Protein AF-0000000068954006 (afdb_homodimer)

Secondary structure (DSSP, 8-state):
--GGG-EEEEESSPPTT--SEEE-TT--HHHHHHHTT--S-EEEEEEEEESSSSTTSPEEEEEEEEEEEETTT--EEEEEETTPPPPPHHHHHHTTHHHHHTS--EEEEEEEEGGGTEEEEEEEEEEEEEETTTEEEEEEEEEEEESSSSS-EEEEEEEEETTTTEEEE--BTTB-SEEEE-TTS---HHHHHHHHHHHTTHHHHHHHHHHHHHH-B--HHHHHHHHHHHHEE--SSTT-----EE-HHHHHHHHHIIIIISTTTTSTTTTTBHHHHHHHHHHIIIIIS--SSHHHHHHHHHHSHHHHHHHHHHHHHHHHH-/--GGG-EEEEESSPPTT--SEEE-TT--HHHHHHHTT--S-EEEEEEEEESSSSTTSPEEEEEEEEEEEETTT--EEEEEETTPPPPPHHHHHHTTHHHHHTS--EEEEEEEEGGGTEEEEEEEEEEEEEETTTEEEEEEEEEEEESSSSS-EEEEEEEEETTTTEEEE--BTTB-SEEEE-TTS---HHHHHHHHHHHTTHHHHHHHHHHHHHH-B--HHHHHHHHHHHHEE--SSTT-----EE-HHHHHHHHHIIIIISTTTTSTTTTTBHHHHHHHHHHIIIIIS--SSHHHHHHHHHHSHHHHHHHHHHHHHHHHH-

Structure (mmCIF, N/CA/C/O backbone):
data_AF-0000000068954006-model_v1
#
loop_
_entity.id
_entity.type
_entity.pdbx_description
1 polymer 'DUF932 domain-containing protein'
#
loop_
_atom_site.group_PDB
_atom_site.id
_atom_site.type_symbol
_atom_site.label_atom_id
_atom_site.label_alt_id
_atom_site.label_comp_id
_atom_site.label_asym_id
_atom_site.label_entity_id
_atom_site.label_seq_id
_atom_site.pdbx_PDB_ins_code
_atom_site.Cartn_x
_atom_site.Cartn_y
_atom_site.Cartn_z
_atom_site.occupancy
_atom_site.B_iso_or_equiv
_atom_site.auth_seq_id
_atom_site.auth_comp_id
_atom_site.auth_asym_id
_atom_site.auth_atom_id
_atom_site.pdbx_PDB_model_num
ATOM 1 N N . MET A 1 1 ? -17.547 -26.828 6.219 1 27.88 1 MET A N 1
ATOM 2 C CA . MET A 1 1 ? -17.688 -25.391 6.137 1 27.88 1 MET A CA 1
ATOM 3 C C . MET A 1 1 ? -16.406 -24.734 5.621 1 27.88 1 MET A C 1
ATOM 5 O O . MET A 1 1 ? -16.391 -23.547 5.297 1 27.88 1 MET A O 1
ATOM 9 N N . SER A 1 2 ? -15.188 -25.344 5.922 1 37.25 2 SER A N 1
ATOM 10 C CA . SER A 1 2 ? -13.758 -25.172 5.688 1 37.25 2 SER A CA 1
ATOM 11 C C . SER A 1 2 ? -13.43 -25.25 4.199 1 37.25 2 SER A C 1
ATOM 13 O O . SER A 1 2 ? -12.398 -24.719 3.762 1 37.25 2 SER A O 1
ATOM 15 N N . HIS A 1 3 ? -14.117 -26.094 3.521 1 43.25 3 HIS A N 1
ATOM 16 C CA . HIS A 1 3 ? -13.859 -26.609 2.178 1 43.25 3 HIS A CA 1
ATOM 17 C C . HIS A 1 3 ? -14.023 -25.5 1.133 1 43.25 3 HIS A C 1
ATOM 19 O O . HIS A 1 3 ? -13.461 -25.594 0.042 1 43.25 3 HIS A O 1
ATOM 25 N N . LEU A 1 4 ? -14.969 -24.484 1.369 1 48.78 4 LEU A N 1
ATOM 26 C CA . LEU A 1 4 ? -15.492 -23.547 0.373 1 48.78 4 LEU A CA 1
ATOM 27 C C . LEU A 1 4 ? -14.57 -22.344 0.218 1 48.78 4 LEU A C 1
ATOM 29 O O . LEU A 1 4 ? -14.883 -21.406 -0.517 1 48.78 4 LEU A O 1
ATOM 33 N N . VAL A 1 5 ? -13.43 -22.391 0.826 1 61.12 5 VAL A N 1
ATOM 34 C CA . VAL A 1 5 ? -12.484 -21.281 0.921 1 61.12 5 VAL A CA 1
ATOM 35 C C . VAL A 1 5 ? -11.508 -21.328 -0.255 1 61.12 5 VAL A C 1
ATOM 37 O O . VAL A 1 5 ? -11.125 -20.281 -0.793 1 61.12 5 VAL A O 1
ATOM 40 N N . GLN A 1 6 ? -11.336 -22.625 -0.793 1 73.88 6 GLN A N 1
ATOM 41 C CA . GLN A 1 6 ? -10.383 -22.781 -1.892 1 73.88 6 GLN A CA 1
ATOM 42 C C . GLN A 1 6 ? -10.75 -23.984 -2.754 1 73.88 6 GLN A C 1
ATOM 44 O O . GLN A 1 6 ? -11.211 -25.016 -2.24 1 73.88 6 GLN A O 1
ATOM 49 N N . THR A 1 7 ? -10.789 -23.938 -4.051 1 79.25 7 THR A N 1
ATOM 50 C CA . THR A 1 7 ? -10.93 -25 -5.027 1 79.25 7 THR A CA 1
ATOM 51 C C . THR A 1 7 ? -9.836 -24.938 -6.082 1 79.25 7 THR A C 1
ATOM 53 O O . THR A 1 7 ? -9.508 -23.844 -6.57 1 79.25 7 THR A O 1
ATOM 56 N N . MET A 1 8 ? -9.188 -26.125 -6.348 1 86.69 8 MET A N 1
ATOM 57 C CA . MET A 1 8 ? -8.117 -26.172 -7.34 1 86.69 8 MET A CA 1
ATOM 58 C C . MET A 1 8 ? -8.258 -27.406 -8.227 1 86.69 8 MET A C 1
ATOM 60 O O . MET A 1 8 ? -9.016 -28.328 -7.902 1 86.69 8 MET A O 1
ATOM 64 N N . ALA A 1 9 ? -7.594 -27.328 -9.367 1 87.12 9 ALA A N 1
ATOM 65 C CA . ALA A 1 9 ? -7.469 -28.469 -10.273 1 87.12 9 ALA A CA 1
ATOM 66 C C . ALA A 1 9 ? -6.043 -28.594 -10.805 1 87.12 9 ALA A C 1
ATOM 68 O O . ALA A 1 9 ? -5.297 -27.609 -10.836 1 87.12 9 ALA A O 1
ATOM 69 N N . TYR A 1 10 ? -5.668 -29.797 -11.141 1 88.62 10 TYR A N 1
ATOM 70 C CA . TYR A 1 10 ? -4.316 -29.984 -11.656 1 88.62 10 TYR A CA 1
ATOM 71 C C . TYR A 1 10 ? -4.25 -31.188 -12.594 1 88.62 10 TYR A C 1
ATOM 73 O O . TYR A 1 10 ? -5.133 -32.031 -12.578 1 88.62 10 TYR A O 1
ATOM 81 N N . VAL A 1 11 ? -3.23 -31.141 -13.383 1 87.38 11 VAL A N 1
ATOM 82 C CA . VAL A 1 11 ? -2.898 -32.281 -14.242 1 87.38 11 VAL A CA 1
ATOM 83 C C . VAL A 1 11 ? -1.532 -32.844 -13.852 1 87.38 11 VAL A C 1
ATOM 85 O O . VAL A 1 11 ? -0.65 -32.094 -13.414 1 87.38 11 VAL A O 1
ATOM 88 N N . GLY A 1 12 ? -1.396 -34.156 -13.992 1 83.38 12 GLY A N 1
ATOM 89 C CA . GLY A 1 12 ? -0.117 -34.75 -13.688 1 83.38 12 GLY A CA 1
ATOM 90 C C . GLY A 1 12 ? 0.083 -35.031 -12.203 1 83.38 12 GLY A C 1
ATOM 91 O O . GLY A 1 12 ? -0.824 -35.5 -11.531 1 83.38 12 GLY A O 1
ATOM 92 N N . ALA A 1 13 ? 1.309 -34.719 -11.781 1 75.5 13 ALA A N 1
ATOM 93 C CA . ALA A 1 13 ? 1.621 -34.969 -10.375 1 75.5 13 ALA A CA 1
ATOM 94 C C . ALA A 1 13 ? 0.934 -33.969 -9.469 1 75.5 13 ALA A C 1
ATOM 96 O O . ALA A 1 13 ? 0.736 -32.812 -9.859 1 75.5 13 ALA A O 1
ATOM 97 N N . THR A 1 14 ? 0.542 -34.5 -8.336 1 76.56 14 THR A N 1
ATOM 98 C CA . THR A 1 14 ? -0.081 -33.625 -7.344 1 76.56 14 THR A CA 1
ATOM 99 C C . THR A 1 14 ? 0.827 -32.438 -7.023 1 76.56 14 THR A C 1
ATOM 101 O O . THR A 1 14 ? 2.006 -32.625 -6.715 1 76.56 14 THR A O 1
ATOM 104 N N . PRO A 1 15 ? 0.217 -31.312 -7.109 1 73.75 15 PRO A N 1
ATOM 105 C CA . PRO A 1 15 ? 1.022 -30.141 -6.754 1 73.75 15 PRO A CA 1
ATOM 106 C C . PRO A 1 15 ? 1.437 -30.141 -5.285 1 73.75 15 PRO A C 1
ATOM 108 O O . PRO A 1 15 ? 0.875 -30.875 -4.477 1 73.75 15 PRO A O 1
ATOM 111 N N . TRP A 1 16 ? 2.436 -29.422 -4.98 1 70.62 16 TRP A N 1
ATOM 112 C CA . TRP A 1 16 ? 3.008 -29.422 -3.637 1 70.62 16 TRP A CA 1
ATOM 113 C C . TRP A 1 16 ? 1.983 -28.953 -2.607 1 70.62 16 TRP A C 1
ATOM 115 O O . TRP A 1 16 ? 2.066 -29.312 -1.432 1 70.62 16 TRP A O 1
ATOM 125 N N . HIS A 1 17 ? 1.064 -28.203 -3.107 1 68.38 17 HIS A N 1
ATOM 126 C CA . HIS A 1 17 ? 0.092 -27.688 -2.145 1 68.38 17 HIS A CA 1
ATOM 127 C C . HIS A 1 17 ? -1.025 -28.703 -1.906 1 68.38 17 HIS A C 1
ATOM 129 O O . HIS A 1 17 ? -1.866 -28.5 -1.025 1 68.38 17 HIS A O 1
ATOM 135 N N . GLY A 1 18 ? -1.018 -29.828 -2.525 1 64.62 18 GLY A N 1
ATOM 136 C CA . GLY A 1 18 ? -1.784 -31.031 -2.248 1 64.62 18 GLY A CA 1
ATOM 137 C C . GLY A 1 18 ? -3.27 -30.859 -2.504 1 64.62 18 GLY A C 1
ATOM 138 O O . GLY A 1 18 ? -4.07 -31.719 -2.117 1 64.62 18 GLY A O 1
ATOM 139 N N . LEU A 1 19 ? -3.666 -29.766 -3.045 1 68.5 19 LEU A N 1
ATOM 140 C CA . LEU A 1 19 ? -5.094 -29.484 -3.1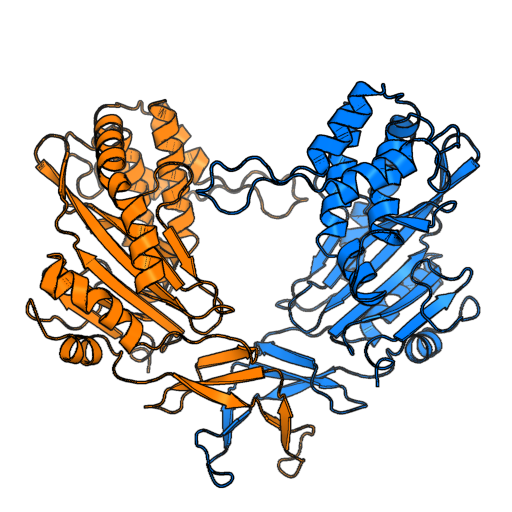54 1 68.5 19 LEU A CA 1
ATOM 141 C C . LEU A 1 19 ? -5.547 -29.531 -4.609 1 68.5 19 LEU A C 1
ATOM 143 O O . LEU A 1 19 ? -4.754 -29.281 -5.52 1 68.5 19 LEU A O 1
ATOM 147 N N . GLY A 1 20 ? -6.734 -30.281 -4.777 1 78.06 20 GLY A N 1
ATOM 148 C CA . GLY A 1 20 ? -7.391 -30 -6.047 1 78.06 20 GLY A CA 1
ATOM 149 C C . GLY A 1 20 ? -7.906 -31.25 -6.738 1 78.06 20 GLY A C 1
ATOM 150 O O . GLY A 1 20 ? -7.605 -32.375 -6.312 1 78.06 20 GLY A O 1
ATOM 151 N N . ASN A 1 21 ? -8.695 -31.031 -7.715 1 84.44 21 ASN A N 1
ATOM 152 C CA . ASN A 1 21 ? -9.258 -32.031 -8.609 1 84.44 21 ASN A CA 1
ATOM 153 C C . ASN A 1 21 ? -8.281 -32.406 -9.727 1 84.44 21 ASN A C 1
ATOM 155 O O . ASN A 1 21 ? -7.855 -31.547 -10.492 1 84.44 21 ASN A O 1
ATOM 159 N N . GLN A 1 22 ? -7.965 -33.719 -9.766 1 89.31 22 GLN A N 1
ATOM 160 C CA . GLN A 1 22 ? -7.07 -34.156 -10.844 1 89.31 22 GLN A CA 1
ATOM 161 C C . GLN A 1 22 ? -7.812 -34.25 -12.164 1 89.31 22 GLN A C 1
ATOM 163 O O . GLN A 1 22 ? -8.922 -34.812 -12.227 1 89.31 22 GLN A O 1
ATOM 168 N N . LEU A 1 23 ? -7.199 -33.688 -13.156 1 91.31 23 LEU A N 1
ATOM 169 C CA . LEU A 1 23 ? -7.742 -33.719 -14.516 1 91.31 23 LEU A CA 1
ATOM 170 C C . LEU A 1 23 ? -6.824 -34.5 -15.445 1 91.31 23 LEU A C 1
ATOM 172 O O . LEU A 1 23 ? -5.629 -34.656 -15.18 1 91.31 23 LEU A O 1
ATOM 176 N N . GLU A 1 24 ? -7.492 -35.031 -16.516 1 90.31 24 GLU A N 1
ATOM 177 C CA . GLU A 1 24 ? -6.68 -35.562 -17.609 1 90.31 24 GLU A CA 1
ATOM 178 C C . GLU A 1 24 ? -6.027 -34.438 -18.406 1 90.31 24 GLU A C 1
ATOM 180 O O . GLU A 1 24 ? -6.469 -33.281 -18.344 1 90.31 24 GLU A O 1
ATOM 185 N N . SER A 1 25 ? -5.039 -34.812 -19.109 1 87.62 25 SER A N 1
ATOM 186 C CA . SER A 1 25 ? -4.344 -33.812 -19.922 1 87.62 25 SER A CA 1
ATOM 187 C C . SER A 1 25 ? -5.227 -33.312 -21.062 1 87.62 25 SER A C 1
ATOM 189 O O . SER A 1 25 ? -6.094 -34.062 -21.547 1 87.62 25 SER A O 1
ATOM 191 N N . ASN A 1 26 ? -5.027 -32.125 -21.406 1 88.06 26 ASN A N 1
ATOM 192 C CA . ASN A 1 26 ? -5.613 -31.484 -22.594 1 88.06 26 ASN A CA 1
ATOM 193 C C . ASN A 1 26 ? -7.133 -31.406 -22.484 1 88.06 26 ASN A C 1
ATOM 195 O O . ASN A 1 26 ? -7.84 -31.672 -23.453 1 88.06 26 ASN A O 1
ATOM 199 N N . GLN A 1 27 ? -7.578 -31.234 -21.344 1 91.06 27 GLN A N 1
ATOM 200 C CA . GLN A 1 27 ? -9.008 -30.984 -21.172 1 91.06 27 GLN A CA 1
ATOM 201 C C . GLN A 1 27 ? -9.383 -29.594 -21.672 1 91.06 27 GLN A C 1
ATOM 203 O O . GLN A 1 27 ? -8.578 -28.672 -21.609 1 91.06 27 GLN A O 1
ATOM 208 N N . PRO A 1 28 ? -10.602 -29.484 -22.219 1 92.62 28 PRO A N 1
ATOM 209 C CA . PRO A 1 28 ? -11.062 -28.156 -22.609 1 92.62 28 PRO A CA 1
ATOM 210 C C . PRO A 1 28 ? -11.148 -27.188 -21.422 1 92.62 28 PRO A C 1
ATOM 212 O O . PRO A 1 28 ? -11.258 -27.625 -20.281 1 92.62 28 PRO A O 1
ATOM 215 N N . LEU A 1 29 ? -11.109 -25.891 -21.703 1 94.38 29 LEU A N 1
ATOM 216 C CA . LEU A 1 29 ? -11.086 -24.859 -20.672 1 94.38 29 LEU A CA 1
ATOM 217 C C . LEU A 1 29 ? -12.359 -24.891 -19.828 1 94.38 29 LEU A C 1
ATOM 219 O O . LEU A 1 29 ? -12.336 -24.562 -18.641 1 94.38 29 LEU A O 1
ATOM 223 N N . GLU A 1 30 ? -13.469 -25.359 -20.438 1 94.19 30 GLU A N 1
ATOM 224 C CA . GLU A 1 30 ? -14.727 -25.469 -19.703 1 94.19 30 GLU A CA 1
ATOM 225 C C . GLU A 1 30 ? -14.641 -26.5 -18.594 1 94.19 30 GLU A C 1
ATOM 227 O O . GLU A 1 30 ? -15.211 -26.312 -17.516 1 94.19 30 GLU A O 1
ATOM 232 N N . VAL A 1 31 ? -13.93 -27.562 -18.891 1 95.75 31 VAL A N 1
ATOM 233 C CA . VAL A 1 31 ? -13.711 -28.594 -17.891 1 95.75 31 VAL A CA 1
ATOM 234 C C . VAL A 1 31 ? -12.812 -28.047 -16.781 1 95.75 31 VAL A C 1
ATOM 236 O O . VAL A 1 31 ? -13.062 -28.297 -15.594 1 95.75 31 VAL A O 1
ATOM 239 N N . TRP A 1 32 ? -11.812 -27.297 -17.141 1 95.69 32 TRP A N 1
ATOM 240 C CA . TRP A 1 32 ? -10.938 -26.641 -16.172 1 95.69 32 TRP A CA 1
ATOM 241 C C . TRP A 1 32 ? -11.734 -25.703 -15.266 1 95.69 32 TRP A C 1
ATOM 243 O O . TRP A 1 32 ? -11.516 -25.672 -14.047 1 95.69 32 TRP A O 1
ATOM 253 N N . ALA A 1 33 ? -12.648 -24.953 -15.859 1 96.5 33 ALA A N 1
ATOM 254 C CA . ALA A 1 33 ? -13.445 -24 -15.094 1 96.5 33 ALA A CA 1
ATOM 255 C C . ALA A 1 33 ? -14.234 -24.703 -14 1 96.5 33 ALA A C 1
ATOM 257 O O . ALA A 1 33 ? -14.273 -24.234 -12.852 1 96.5 33 ALA A O 1
ATOM 258 N N . ASP A 1 34 ? -14.766 -25.812 -14.312 1 95.62 34 ASP A N 1
ATOM 259 C CA . ASP A 1 34 ? -15.547 -26.578 -13.344 1 95.62 34 ASP A CA 1
ATOM 260 C C . ASP A 1 34 ? -14.648 -27.188 -12.273 1 95.62 34 ASP A C 1
ATOM 262 O O . ASP A 1 34 ? -14.906 -27.016 -11.078 1 95.62 34 ASP A O 1
ATOM 266 N N . ALA A 1 35 ? -13.602 -27.797 -12.719 1 94.38 35 ALA A N 1
ATOM 267 C CA . ALA A 1 35 ? -12.75 -28.562 -11.805 1 94.38 35 ALA A CA 1
ATOM 268 C C . ALA A 1 35 ? -11.977 -27.625 -10.883 1 94.38 35 ALA A C 1
ATOM 270 O O . ALA A 1 35 ? -11.703 -27.969 -9.727 1 94.38 35 ALA A O 1
ATOM 271 N N . ALA A 1 36 ? -11.68 -26.422 -11.328 1 94.56 36 ALA A N 1
ATOM 272 C CA . ALA A 1 36 ? -10.891 -25.469 -10.547 1 94.56 36 ALA A CA 1
ATOM 273 C C . ALA A 1 36 ? -11.797 -24.547 -9.719 1 94.56 36 ALA A C 1
ATOM 275 O O . ALA A 1 36 ? -11.312 -23.703 -8.969 1 94.56 36 ALA A O 1
ATOM 276 N N . GLY A 1 37 ? -13.102 -24.734 -9.891 1 94.62 37 GLY A N 1
ATOM 277 C CA . GLY A 1 37 ? -14.039 -23.891 -9.164 1 94.62 37 GLY A CA 1
ATOM 278 C C . GLY A 1 37 ? -14.133 -22.484 -9.719 1 94.62 37 GLY A C 1
ATOM 279 O O . GLY A 1 37 ? -14.273 -21.516 -8.961 1 94.62 37 GLY A O 1
ATOM 280 N N . MET A 1 38 ? -14.031 -22.391 -11.055 1 97 38 MET A N 1
ATOM 281 C CA . MET A 1 38 ? -14 -21.078 -11.688 1 97 38 MET A CA 1
ATOM 282 C C . MET A 1 38 ? -15.219 -20.875 -12.578 1 97 38 MET A C 1
ATOM 284 O O . MET A 1 38 ? -15.266 -19.938 -13.367 1 97 38 MET A O 1
ATOM 288 N N . ASN A 1 39 ? -16.188 -21.828 -12.453 1 97.06 39 ASN A N 1
ATOM 289 C CA . ASN A 1 39 ? -17.375 -21.719 -13.289 1 97.06 39 ASN A CA 1
ATOM 290 C C . ASN A 1 39 ? -18.438 -20.844 -12.641 1 97.06 39 ASN A C 1
ATOM 292 O O . ASN A 1 39 ? -19.516 -21.328 -12.258 1 97.06 39 ASN A O 1
ATOM 296 N N . TRP A 1 40 ? -18.234 -19.609 -12.547 1 97.12 40 TRP A N 1
ATOM 297 C CA . TRP A 1 40 ? -19.078 -18.531 -12.031 1 97.12 40 TRP A CA 1
ATOM 298 C C . TRP A 1 40 ? -18.578 -17.172 -12.492 1 97.12 40 TRP A C 1
ATOM 300 O O . TRP A 1 40 ? -17.547 -17.078 -13.172 1 97.12 40 TRP A O 1
ATOM 310 N N . ARG A 1 41 ? -19.312 -16.141 -12.234 1 97.69 41 ARG A N 1
ATOM 311 C CA . ARG A 1 41 ? -18.953 -14.781 -12.625 1 97.69 41 ARG A CA 1
ATOM 312 C C . ARG A 1 41 ? -18.953 -13.852 -11.414 1 97.69 41 ARG A C 1
ATOM 314 O O . ARG A 1 41 ? -19.703 -14.07 -10.461 1 97.69 41 ARG A O 1
ATOM 321 N N . ILE A 1 42 ? -18.125 -12.891 -11.531 1 97.81 42 ILE A N 1
ATOM 322 C CA . ILE A 1 42 ? -18.172 -11.797 -10.562 1 97.81 42 ILE A CA 1
ATOM 323 C C . ILE A 1 42 ? -19.203 -10.766 -11.008 1 97.81 42 ILE A C 1
ATOM 325 O O . ILE A 1 42 ? -19.094 -10.195 -12.094 1 97.81 42 ILE A O 1
ATOM 329 N N . GLU A 1 43 ? -20.156 -10.578 -10.219 1 96.94 43 GLU A N 1
ATOM 330 C CA . GLU A 1 43 ? -21.188 -9.57 -10.461 1 96.94 43 GLU A CA 1
ATOM 331 C C . GLU A 1 43 ? -20.953 -8.328 -9.602 1 96.94 43 GLU A C 1
ATOM 333 O O . GLU A 1 43 ? -20.219 -8.375 -8.617 1 96.94 43 GLU A O 1
ATOM 338 N N . GLU A 1 44 ? -21.516 -7.176 -10.039 1 96.19 44 GLU A N 1
ATOM 339 C CA . GLU A 1 44 ? -21.312 -5.93 -9.305 1 96.19 44 GLU A CA 1
ATOM 340 C C . GLU A 1 44 ? -22.625 -5.195 -9.094 1 96.19 44 GLU A C 1
ATOM 342 O O . GLU A 1 44 ? -23.531 -5.27 -9.93 1 96.19 44 GLU A O 1
ATOM 347 N N . THR A 1 45 ? -22.797 -4.555 -7.992 1 95.31 45 THR A N 1
ATOM 348 C CA . THR A 1 45 ? -23.938 -3.699 -7.672 1 95.31 45 THR A CA 1
ATOM 349 C C . TH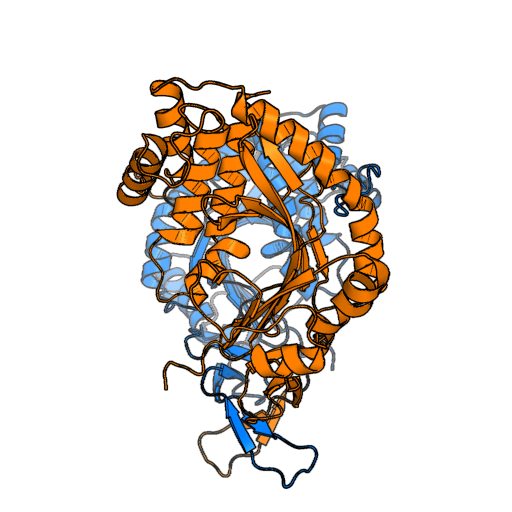R A 1 45 ? -23.516 -2.584 -6.715 1 95.31 45 THR A C 1
ATOM 351 O O . THR A 1 45 ? -22.453 -2.646 -6.105 1 95.31 45 THR A O 1
ATOM 354 N N . ASP A 1 46 ? -24.312 -1.599 -6.559 1 94.31 46 ASP A N 1
ATOM 355 C CA . ASP A 1 46 ? -24 -0.466 -5.695 1 94.31 46 ASP A CA 1
ATOM 356 C C . ASP A 1 46 ? -23.938 -0.895 -4.23 1 94.31 46 ASP A C 1
ATOM 358 O O . ASP A 1 46 ? -24.719 -1.742 -3.789 1 94.31 46 ASP A O 1
ATOM 362 N N . VAL A 1 47 ? -23.047 -0.282 -3.533 1 96.75 47 VAL A N 1
ATOM 363 C CA . VAL A 1 47 ? -23.078 -0.389 -2.078 1 96.75 47 VAL A CA 1
ATOM 364 C C . VAL A 1 47 ? -24.297 0.337 -1.529 1 96.75 47 VAL A C 1
ATOM 366 O O . VAL A 1 47 ? -24.594 1.458 -1.944 1 96.75 47 VAL A O 1
ATOM 369 N N . MET A 1 48 ? -25 -0.315 -0.708 1 95.56 48 MET A N 1
ATOM 370 C CA . MET A 1 48 ? -26.125 0.291 0.008 1 95.56 48 MET A CA 1
ATOM 371 C C . MET A 1 48 ? -25.875 0.271 1.514 1 95.56 48 MET A C 1
ATOM 373 O O . MET A 1 48 ? -25.062 -0.508 2.004 1 95.56 48 MET A O 1
ATOM 377 N N . TYR A 1 49 ? -26.516 1.156 2.213 1 95.31 49 TYR A N 1
ATOM 378 C CA . TYR A 1 49 ? -26.406 1.181 3.668 1 95.31 49 TYR A CA 1
ATOM 379 C C . TYR A 1 49 ? -27.625 1.856 4.289 1 95.31 49 TYR A C 1
ATOM 381 O O . TYR A 1 49 ? -28.312 2.641 3.633 1 95.31 49 TYR A O 1
ATOM 389 N N . ARG A 1 50 ? -27.922 1.502 5.484 1 92.81 50 ARG A N 1
ATOM 390 C CA . ARG A 1 50 ? -29.016 2.088 6.25 1 92.81 50 ARG A CA 1
ATOM 391 C C . ARG A 1 50 ? -28.5 3.119 7.246 1 92.81 50 ARG A C 1
ATOM 393 O O . ARG A 1 50 ? -27.75 2.781 8.164 1 92.81 50 ARG A O 1
ATOM 400 N N . ALA A 1 51 ? -28.875 4.371 6.961 1 89.25 51 ALA A N 1
ATOM 401 C CA . ALA A 1 51 ? -28.453 5.422 7.891 1 89.25 51 ALA A CA 1
ATOM 402 C C . ALA A 1 51 ? -29.375 5.457 9.109 1 89.25 51 ALA A C 1
ATOM 404 O O . ALA A 1 51 ? -30.391 6.156 9.117 1 89.25 51 ALA A O 1
ATOM 405 N N . GLY A 1 52 ? -29.312 4.672 10.102 1 78.44 52 GLY A N 1
ATOM 406 C CA . GLY A 1 52 ? -30.125 4.559 11.305 1 78.44 52 GLY A CA 1
ATOM 407 C C . GLY A 1 52 ? -30.109 3.162 11.898 1 78.44 52 GLY A C 1
ATOM 408 O O . GLY A 1 52 ? -29.484 2.254 11.352 1 78.44 52 GLY A O 1
ATOM 409 N N . SER A 1 53 ? -30.562 2.961 13.008 1 71.44 53 SER A N 1
ATOM 410 C CA . SER A 1 53 ? -30.484 1.707 13.75 1 71.44 53 SER A CA 1
ATOM 411 C C . SER A 1 53 ? -31.719 0.854 13.539 1 71.44 53 SER A C 1
ATOM 413 O O . SER A 1 53 ? -31.719 -0.338 13.852 1 71.44 53 SER A O 1
ATOM 415 N N . HIS A 1 54 ? -32.75 1.489 12.836 1 76.62 54 HIS A N 1
ATOM 416 C CA . HIS A 1 54 ? -34 0.772 12.711 1 76.62 54 HIS A CA 1
ATOM 417 C C . HIS A 1 54 ? -34.188 0.227 11.297 1 76.62 54 HIS A C 1
ATOM 419 O O . HIS A 1 54 ? -33.781 0.869 10.32 1 76.62 54 HIS A O 1
ATOM 425 N N . ASP A 1 55 ? -34.719 -0.956 11.211 1 73.19 55 ASP A N 1
ATOM 426 C CA . ASP A 1 55 ? -34.938 -1.634 9.938 1 73.19 55 ASP A CA 1
ATOM 427 C C . ASP A 1 55 ? -35.781 -0.776 8.992 1 73.19 55 ASP A C 1
ATOM 429 O O . ASP A 1 55 ? -35.719 -0.932 7.773 1 73.19 55 ASP A O 1
ATOM 433 N N . LEU A 1 56 ? -36.5 0.155 9.594 1 76.75 56 LEU A N 1
ATOM 434 C CA . LEU A 1 56 ? -37.375 0.985 8.781 1 76.75 56 LEU A CA 1
ATOM 435 C C . LEU A 1 56 ? -36.656 2.236 8.297 1 76.75 56 LEU A C 1
ATOM 437 O O . LEU A 1 56 ? -37.219 3.01 7.508 1 76.75 56 LEU A O 1
ATOM 441 N N . ASP A 1 57 ? -35.406 2.293 8.656 1 82.62 57 ASP A N 1
ATOM 442 C CA . ASP A 1 57 ? -34.656 3.475 8.227 1 82.62 57 ASP A CA 1
ATOM 443 C C . ASP A 1 57 ? -34.375 3.42 6.723 1 82.62 57 ASP A C 1
ATOM 445 O O . ASP A 1 57 ? -34.25 2.338 6.148 1 82.62 57 ASP A O 1
ATOM 449 N N . PRO A 1 58 ? -34.375 4.578 6.09 1 85.56 58 PRO A N 1
ATOM 450 C CA . PRO A 1 58 ? -34.156 4.621 4.641 1 85.56 58 PRO A CA 1
ATOM 451 C C . PRO A 1 58 ? -32.812 4.008 4.227 1 85.56 58 PRO A C 1
ATOM 453 O O . PRO A 1 58 ? -31.812 4.133 4.949 1 85.56 58 PRO A O 1
ATOM 456 N N . LEU A 1 59 ? -32.906 3.268 3.117 1 90.62 59 LEU A N 1
ATOM 457 C CA . LEU A 1 59 ? -31.703 2.736 2.475 1 90.62 59 LEU A CA 1
ATOM 458 C C . LEU A 1 59 ? -31.062 3.779 1.561 1 90.62 59 LEU A C 1
ATOM 460 O O . LEU A 1 59 ? -31.766 4.438 0.786 1 90.62 59 LEU A O 1
ATOM 464 N N . HIS A 1 60 ? -29.781 3.967 1.759 1 94.62 60 HIS A N 1
ATOM 465 C CA . HIS A 1 60 ? -29.016 4.887 0.925 1 94.62 60 HIS A CA 1
ATOM 466 C C . HIS A 1 60 ? -28.047 4.133 0.024 1 94.62 60 HIS A C 1
ATOM 468 O O . HIS A 1 60 ? -27.734 2.967 0.279 1 94.62 60 HIS A O 1
ATOM 474 N N . SER A 1 61 ? -27.672 4.809 -1.049 1 94.19 61 SER A N 1
ATOM 475 C CA . SER A 1 61 ? -26.641 4.258 -1.938 1 94.19 61 SER A CA 1
ATOM 476 C C . SER A 1 61 ? -25.328 4.996 -1.78 1 94.19 61 SER A C 1
ATOM 478 O O . SER A 1 61 ? -25.297 6.184 -1.443 1 94.19 61 SER A O 1
ATOM 480 N N . PHE A 1 62 ? -24.281 4.324 -1.896 1 96.12 62 PHE A N 1
ATOM 481 C CA . PHE A 1 62 ? -22.938 4.871 -2.02 1 96.12 62 PHE A CA 1
ATOM 482 C C . PHE A 1 62 ? -22.406 4.691 -3.438 1 96.12 62 PHE A C 1
ATOM 484 O O . PHE A 1 62 ? -21.641 3.762 -3.707 1 96.12 62 PHE A O 1
ATOM 491 N N . PRO A 1 63 ? -22.688 5.566 -4.254 1 91.19 63 PRO A N 1
ATOM 492 C CA . PRO A 1 63 ? -22.484 5.344 -5.688 1 91.19 63 PRO A CA 1
ATOM 493 C C . PRO A 1 63 ? -21.016 5.273 -6.082 1 91.19 63 PRO A C 1
ATOM 495 O O . PRO A 1 63 ? -20.688 4.75 -7.145 1 91.19 63 PRO A O 1
ATOM 498 N N . GLN A 1 64 ? -20.141 5.789 -5.215 1 94.19 64 GLN A N 1
ATOM 499 C CA . GLN A 1 64 ? -18.719 5.801 -5.547 1 94.19 64 GLN A CA 1
ATOM 500 C C . GLN A 1 64 ? -18.078 4.43 -5.316 1 94.19 64 GLN A C 1
ATOM 502 O O . GLN A 1 64 ? -16.938 4.188 -5.715 1 94.19 64 GLN A O 1
ATOM 507 N N . GLN A 1 65 ? -18.891 3.498 -4.699 1 96.56 65 GLN A N 1
ATOM 508 C CA . GLN A 1 65 ? -18.406 2.158 -4.406 1 96.56 65 GLN A CA 1
ATOM 509 C C . GLN A 1 65 ? -19.375 1.092 -4.898 1 96.56 65 GLN A C 1
ATOM 511 O O . GLN A 1 65 ? -20.578 1.348 -5.02 1 96.56 65 GLN A O 1
ATOM 516 N N . LYS A 1 66 ? -18.859 -0.017 -5.188 1 97 66 LYS A N 1
ATOM 517 C CA . LYS A 1 66 ? -19.703 -1.145 -5.562 1 97 66 LYS A CA 1
ATOM 518 C C . LYS A 1 66 ? -19.297 -2.412 -4.816 1 97 66 LYS A C 1
ATOM 520 O O . LYS A 1 66 ? -18.156 -2.535 -4.371 1 97 66 LYS A O 1
ATOM 525 N N . VAL A 1 67 ? -20.281 -3.311 -4.648 1 97.5 67 VAL A N 1
ATOM 526 C CA . VAL A 1 67 ? -20.047 -4.648 -4.113 1 97.5 67 VAL A CA 1
ATOM 527 C C . VAL A 1 67 ? -19.859 -5.637 -5.262 1 97.5 67 VAL A C 1
ATOM 529 O O . VAL A 1 67 ? -20.625 -5.629 -6.23 1 97.5 67 VAL A O 1
ATOM 532 N N . LEU A 1 68 ? -18.781 -6.367 -5.184 1 97.81 68 LEU A N 1
ATOM 533 C CA . LEU A 1 68 ? -18.594 -7.543 -6.031 1 97.81 68 LEU A CA 1
ATOM 534 C C . LEU A 1 68 ? -19.109 -8.797 -5.332 1 97.81 68 LEU A C 1
ATOM 536 O O . LEU A 1 68 ? -18.875 -8.984 -4.133 1 97.81 68 LEU A O 1
ATOM 540 N N . PHE A 1 69 ? -19.844 -9.625 -6.047 1 96.94 69 PHE A N 1
ATOM 541 C CA . PHE A 1 69 ? -20.359 -10.852 -5.445 1 96.94 69 PHE A CA 1
ATOM 542 C C . PHE A 1 69 ? -20.438 -11.969 -6.477 1 96.94 69 PHE A C 1
ATOM 544 O O . PHE A 1 69 ? -20.359 -11.719 -7.68 1 96.94 69 PHE A O 1
ATOM 551 N N . ARG A 1 70 ? -20.469 -13.18 -5.988 1 96.75 70 ARG A N 1
ATOM 552 C CA . ARG A 1 70 ? -20.5 -14.344 -6.859 1 96.75 70 ARG A CA 1
ATOM 553 C C . ARG A 1 70 ? -21.891 -14.531 -7.477 1 96.75 70 ARG A C 1
ATOM 555 O O . ARG A 1 70 ? -22.906 -14.383 -6.793 1 96.75 70 ARG A O 1
ATOM 562 N N . SER A 1 71 ? -21.859 -14.898 -8.75 1 96.19 71 SER A N 1
ATOM 563 C CA . SER A 1 71 ? -23.109 -15.141 -9.453 1 96.19 71 SER A CA 1
ATOM 564 C C . SER A 1 71 ? -23.797 -16.422 -8.953 1 96.19 71 SER A C 1
ATOM 566 O O . SER A 1 71 ? -25.016 -16.5 -8.93 1 96.19 71 SER A O 1
ATOM 568 N N . ASP A 1 72 ? -22.984 -17.375 -8.594 1 94.44 72 ASP A N 1
ATOM 569 C CA . ASP A 1 72 ? -23.516 -18.688 -8.289 1 94.44 72 ASP A CA 1
ATOM 570 C C . ASP A 1 72 ? -24.062 -18.75 -6.867 1 94.44 72 ASP A C 1
ATOM 572 O O . ASP A 1 72 ? -25.141 -19.297 -6.641 1 94.44 72 ASP A O 1
ATOM 576 N N . THR A 1 73 ? -23.406 -18.094 -5.891 1 93.19 73 THR A N 1
ATOM 577 C CA . THR A 1 73 ? -23.797 -18.234 -4.492 1 93.19 73 THR A CA 1
ATOM 578 C C . THR A 1 73 ? -24.391 -16.922 -3.963 1 93.19 73 THR A C 1
ATOM 580 O O . THR A 1 73 ? -25 -16.906 -2.896 1 93.19 73 THR A O 1
ATOM 583 N N . LYS A 1 74 ? -24.188 -15.828 -4.68 1 94.44 74 LYS A N 1
ATOM 584 C CA . LYS A 1 74 ? -24.594 -14.477 -4.309 1 94.44 74 LYS A CA 1
ATOM 585 C C . LYS A 1 74 ? -23.828 -13.984 -3.086 1 94.44 74 LYS A C 1
ATOM 587 O O . LYS A 1 74 ? -24.172 -12.953 -2.504 1 94.44 74 LYS A O 1
ATOM 592 N N . LYS A 1 75 ? -22.781 -14.766 -2.723 1 95.12 75 LYS A N 1
ATOM 593 C CA . LYS A 1 75 ? -21.938 -14.344 -1.605 1 95.12 75 LYS A CA 1
ATOM 594 C C . LYS A 1 75 ? -21.047 -13.164 -2.002 1 95.12 75 LYS A C 1
ATOM 596 O O . LYS A 1 75 ? -20.516 -13.125 -3.111 1 95.12 75 LYS A O 1
ATOM 601 N N . PRO A 1 76 ? -20.938 -12.203 -1.103 1 96.5 76 PRO A N 1
ATOM 602 C CA . PRO A 1 76 ? -20.094 -11.055 -1.416 1 96.5 76 PRO A CA 1
ATOM 603 C C . PRO A 1 76 ? -18.609 -11.406 -1.444 1 96.5 76 PRO A C 1
ATOM 605 O O . PRO A 1 76 ? -18.172 -12.32 -0.744 1 96.5 76 PRO A O 1
ATOM 608 N N . LEU A 1 77 ? -17.891 -10.664 -2.283 1 97.06 77 LEU A N 1
ATOM 609 C CA . LEU A 1 77 ? -16.453 -10.875 -2.43 1 97.06 77 LEU A CA 1
ATOM 610 C C . LEU A 1 77 ? -15.664 -9.672 -1.913 1 97.06 77 LEU A C 1
ATOM 612 O O . LEU A 1 77 ? -14.711 -9.828 -1.146 1 97.06 77 LEU A O 1
ATOM 616 N N . ALA A 1 78 ? -16.078 -8.438 -2.322 1 97.56 78 ALA A N 1
ATOM 617 C CA . ALA A 1 78 ? -15.32 -7.238 -1.975 1 97.56 78 ALA A CA 1
ATOM 618 C C . ALA A 1 78 ? -16.141 -5.973 -2.225 1 97.56 78 ALA A C 1
ATOM 620 O O . ALA A 1 78 ? -17.125 -6 -2.969 1 97.56 78 ALA A O 1
ATOM 621 N N . THR A 1 79 ? -15.797 -4.926 -1.562 1 97.62 79 THR A N 1
ATOM 622 C CA . THR A 1 79 ? -16.188 -3.58 -1.964 1 97.62 79 THR A CA 1
ATOM 623 C C . THR A 1 79 ? -15.023 -2.859 -2.637 1 97.62 79 THR A C 1
ATOM 625 O O . THR A 1 79 ? -13.891 -2.91 -2.152 1 97.62 79 THR A O 1
ATOM 628 N N . VAL A 1 80 ? -15.289 -2.314 -3.791 1 97.5 80 VAL A N 1
ATOM 629 C CA . VAL A 1 80 ? -14.258 -1.63 -4.559 1 97.5 80 VAL A CA 1
ATOM 630 C C . VAL A 1 80 ? -14.812 -0.333 -5.137 1 97.5 80 VAL A C 1
ATOM 632 O O . VAL A 1 80 ? -16.016 -0.076 -5.055 1 97.5 80 VAL A O 1
ATOM 635 N N . SER A 1 81 ? -13.914 0.491 -5.633 1 95.88 81 SER A N 1
ATOM 636 C CA . SER A 1 81 ? -14.359 1.719 -6.281 1 95.88 81 SER A CA 1
ATOM 637 C C . SER A 1 81 ? -15.18 1.416 -7.531 1 95.88 81 SER A C 1
ATOM 639 O O . SER A 1 81 ? -15.047 0.343 -8.125 1 95.88 81 SER A O 1
ATOM 641 N N . LYS A 1 82 ? -15.945 2.389 -7.902 1 95.62 82 LYS A N 1
ATOM 642 C CA . LYS A 1 82 ? -16.812 2.229 -9.07 1 95.62 82 LYS A CA 1
ATOM 643 C C . LYS A 1 82 ? -15.977 1.998 -10.336 1 95.62 82 LYS A C 1
ATOM 645 O O . LYS A 1 82 ? -16.422 1.304 -11.25 1 95.62 82 LYS A O 1
ATOM 650 N N . ARG A 1 83 ? -14.805 2.482 -10.352 1 95.25 83 ARG A N 1
ATOM 651 C CA . ARG A 1 83 ? -13.969 2.422 -11.547 1 95.25 83 ARG A CA 1
ATOM 652 C C . ARG A 1 83 ? -13.18 1.119 -11.594 1 95.25 83 ARG A C 1
ATOM 654 O O . ARG A 1 83 ? -12.484 0.844 -12.578 1 95.25 83 ARG A O 1
ATOM 661 N N . TYR A 1 84 ? -13.25 0.32 -10.555 1 97.31 84 TYR A N 1
ATOM 662 C CA . TYR A 1 84 ? -12.5 -0.932 -10.5 1 97.31 84 TYR A CA 1
ATOM 663 C C . TYR A 1 84 ? -12.844 -1.828 -11.68 1 97.31 84 TYR A C 1
ATOM 665 O O . TYR A 1 84 ? -14.023 -2.111 -11.93 1 97.31 84 TYR A O 1
ATOM 673 N N . GLN A 1 85 ? -11.805 -2.248 -12.438 1 97.94 85 GLN A N 1
ATOM 674 C CA . GLN A 1 85 ? -12 -3.158 -13.562 1 97.94 85 GLN A CA 1
ATOM 675 C C . GLN A 1 85 ? -11.797 -4.609 -13.133 1 97.94 85 GLN A C 1
ATOM 677 O O . GLN A 1 85 ? -10.68 -5.02 -12.82 1 97.94 85 GLN A O 1
ATOM 682 N N . VAL A 1 86 ? -12.891 -5.348 -13.258 1 98 86 VAL A N 1
ATOM 683 C CA . VAL A 1 86 ? -12.906 -6.738 -12.812 1 98 86 VAL A CA 1
ATOM 684 C C . VAL A 1 86 ? -12.367 -7.641 -13.922 1 98 86 VAL A C 1
ATOM 686 O O . VAL A 1 86 ? -12.68 -7.445 -15.094 1 98 86 VAL A O 1
ATOM 689 N N . VAL A 1 87 ? -11.516 -8.586 -13.555 1 98.56 87 VAL A N 1
ATOM 690 C CA . VAL A 1 87 ? -11.141 -9.688 -14.422 1 98.56 87 VAL A CA 1
ATOM 691 C C . VAL A 1 87 ? -11.93 -10.938 -14.039 1 98.56 87 VAL A C 1
ATOM 693 O O . VAL A 1 87 ? -11.867 -11.398 -12.898 1 98.56 87 VAL A O 1
ATOM 696 N N . GLN A 1 88 ? -12.688 -11.477 -15.031 1 98.5 88 GLN A N 1
ATOM 697 C CA . GLN A 1 88 ? -13.562 -12.617 -14.766 1 98.5 88 GLN A CA 1
ATOM 698 C C . GLN A 1 88 ? -12.758 -13.906 -14.641 1 98.5 88 GLN A C 1
ATOM 700 O O . GLN A 1 88 ? -11.703 -14.055 -15.266 1 98.5 88 GLN A O 1
ATOM 705 N N . PRO A 1 89 ? -13.289 -14.906 -13.828 1 98 89 PRO A N 1
ATOM 706 C CA . PRO A 1 89 ? -12.617 -16.203 -13.75 1 98 89 PRO A CA 1
ATOM 707 C C . PRO A 1 89 ? -12.367 -16.828 -15.125 1 98 89 PRO A C 1
ATOM 709 O O . PRO A 1 89 ? -11.281 -17.359 -15.383 1 98 89 PRO A O 1
ATOM 712 N N . SER A 1 90 ? -13.32 -16.703 -15.984 1 97.88 90 SER A N 1
ATOM 713 C CA . SER A 1 90 ? -13.188 -17.281 -17.312 1 97.88 90 SER A CA 1
ATOM 714 C C . SER A 1 90 ? -12.047 -16.641 -18.094 1 97.88 90 SER A C 1
ATOM 716 O O . SER A 1 90 ? -11.406 -17.281 -18.922 1 97.88 90 SER A O 1
ATOM 718 N N . GLU A 1 91 ? -11.812 -15.352 -17.844 1 98 91 GLU A N 1
ATOM 719 C CA . GLU A 1 91 ? -10.758 -14.641 -18.562 1 98 91 GLU A CA 1
ATOM 720 C C . GLU A 1 91 ? -9.383 -15.164 -18.172 1 98 91 GLU A C 1
ATOM 722 O O . GLU A 1 91 ? -8.445 -15.125 -18.969 1 98 91 GLU A O 1
ATOM 727 N N . ILE A 1 92 ? -9.25 -15.641 -16.984 1 98 92 ILE A N 1
ATOM 728 C CA . ILE A 1 92 ? -7.992 -16.219 -16.516 1 98 92 ILE A CA 1
ATOM 729 C C . ILE A 1 92 ? -7.672 -17.469 -17.312 1 98 92 ILE A C 1
ATOM 731 O O . ILE A 1 92 ? -6.551 -17.641 -17.812 1 98 92 ILE A O 1
ATOM 735 N N . LEU A 1 93 ? -8.656 -18.328 -17.469 1 97.62 93 LEU A N 1
ATOM 736 C CA . LEU A 1 93 ? -8.461 -19.547 -18.234 1 97.62 93 LEU A CA 1
ATOM 737 C C . LEU A 1 93 ? -8.312 -19.25 -19.719 1 97.62 93 LEU A C 1
ATOM 739 O O . LEU A 1 93 ? -7.438 -19.812 -20.375 1 97.62 93 LEU A O 1
ATOM 743 N N . ASP A 1 94 ? -9.102 -18.328 -20.203 1 97.81 94 ASP A N 1
ATOM 744 C CA . ASP A 1 94 ? -9.117 -18 -21.625 1 97.81 94 ASP A CA 1
ATOM 745 C C . ASP A 1 94 ? -7.789 -17.375 -22.062 1 97.81 94 ASP A C 1
ATOM 747 O O . ASP A 1 94 ? -7.457 -17.375 -23.25 1 97.81 94 ASP A O 1
ATOM 751 N N . PHE A 1 95 ? -7.148 -16.812 -21.172 1 97.88 95 PHE A N 1
ATOM 752 C CA . PHE A 1 95 ? -5.832 -16.25 -21.453 1 97.88 95 PHE A CA 1
ATOM 753 C C . PHE A 1 95 ? -4.922 -17.281 -22.094 1 97.88 95 PHE A C 1
ATOM 755 O O . PHE A 1 95 ? -4.09 -16.953 -22.938 1 97.88 95 PHE A O 1
ATOM 762 N N . TYR A 1 96 ? -5.125 -18.578 -21.766 1 96.75 96 TYR A N 1
ATOM 763 C CA . TYR A 1 96 ? -4.219 -19.641 -22.188 1 96.75 96 TYR A CA 1
ATOM 764 C C . TYR A 1 96 ? -4.734 -20.328 -23.438 1 96.75 96 TYR A C 1
ATOM 766 O O . TYR A 1 96 ? -4.086 -21.234 -23.969 1 96.75 96 TYR A O 1
ATOM 774 N N . ARG A 1 97 ? -5.887 -19.938 -23.906 1 95.88 97 ARG A N 1
ATOM 775 C CA . ARG A 1 97 ? -6.52 -20.656 -25 1 95.88 97 ARG A CA 1
ATOM 776 C C . ARG A 1 97 ? -5.59 -20.75 -26.203 1 95.88 97 ARG A C 1
ATOM 778 O O . ARG A 1 97 ? -5.246 -21.844 -26.656 1 95.88 97 ARG A O 1
ATOM 785 N N . ASP A 1 98 ? -5.105 -19.625 -26.703 1 94.31 98 ASP A N 1
ATOM 786 C CA . ASP A 1 98 ? -4.234 -19.625 -27.875 1 94.31 98 ASP A CA 1
ATOM 787 C C . ASP A 1 98 ? -2.863 -20.203 -27.531 1 94.31 98 ASP A C 1
ATOM 789 O O . ASP A 1 98 ? -2.217 -20.828 -28.391 1 94.31 98 ASP A O 1
ATOM 793 N N . LEU A 1 99 ? -2.42 -20.062 -26.328 1 92.81 99 LEU A N 1
ATOM 794 C CA . LEU A 1 99 ? -1.124 -20.578 -25.906 1 92.81 99 LEU A CA 1
ATOM 795 C C . LEU A 1 99 ? -1.133 -22.109 -25.875 1 92.81 99 LEU A C 1
ATOM 797 O O . LEU A 1 99 ? -0.139 -22.75 -26.234 1 92.81 99 LEU A O 1
ATOM 801 N N . THR A 1 100 ? -2.252 -22.656 -25.453 1 92.38 100 THR A N 1
ATOM 802 C CA . THR A 1 100 ? -2.359 -24.109 -25.375 1 92.38 100 THR A CA 1
ATOM 803 C C . THR A 1 100 ? -2.676 -24.703 -26.75 1 92.38 100 THR A C 1
ATOM 805 O O . THR A 1 100 ? -2.195 -25.781 -27.094 1 92.38 100 THR A O 1
ATOM 808 N N . GLU A 1 101 ? -3.428 -24.031 -27.547 1 90.56 101 GLU A N 1
ATOM 809 C CA . GLU A 1 101 ? -3.836 -24.531 -28.859 1 90.56 101 GLU A CA 1
ATOM 810 C C . GLU A 1 101 ? -2.713 -24.406 -29.875 1 90.56 101 GLU A C 1
ATOM 812 O O . GLU A 1 101 ? -2.492 -25.312 -30.688 1 90.56 101 GLU A O 1
ATOM 817 N N . VAL A 1 102 ? -1.983 -23.266 -29.828 1 88.62 102 VAL A N 1
ATOM 818 C CA . VAL A 1 102 ? -1.028 -22.953 -30.891 1 88.62 102 VAL A CA 1
ATOM 819 C C . VAL A 1 102 ? 0.381 -22.875 -30.312 1 88.62 102 VAL A C 1
ATOM 821 O O . VAL A 1 102 ? 1.351 -23.281 -30.953 1 88.62 102 VAL A O 1
ATOM 824 N N . GLY A 1 103 ? 0.526 -22.484 -29.094 1 87.31 103 GLY A N 1
ATOM 825 C CA . GLY A 1 103 ? 1.823 -22.125 -28.547 1 87.31 103 GLY A CA 1
ATOM 826 C C . GLY A 1 103 ? 2.52 -23.297 -27.875 1 87.31 103 GLY A C 1
ATOM 827 O O . GLY A 1 103 ? 3.674 -23.188 -27.453 1 87.31 103 GLY A O 1
ATOM 828 N N . GLY A 1 104 ? 1.794 -24.391 -27.719 1 89.25 104 GLY A N 1
ATOM 829 C CA . GLY A 1 104 ? 2.393 -25.578 -27.141 1 89.25 104 GLY A CA 1
ATOM 830 C C . GLY A 1 104 ? 2.389 -25.578 -25.625 1 89.25 104 GLY A C 1
ATOM 831 O O . GLY A 1 104 ? 2.986 -26.453 -25 1 89.25 104 GLY A O 1
ATOM 832 N N . TYR A 1 105 ? 1.757 -24.609 -25.016 1 92.88 105 TYR A N 1
ATOM 833 C CA . TYR A 1 105 ? 1.635 -24.578 -23.562 1 92.88 105 TYR A CA 1
ATOM 834 C C . TYR A 1 105 ? 0.69 -25.656 -23.062 1 92.88 105 TYR A C 1
ATOM 836 O O . TYR A 1 105 ? -0.16 -26.141 -23.812 1 92.88 105 TYR A O 1
ATOM 844 N N . GLN A 1 106 ? 0.923 -26.062 -21.844 1 93.56 106 GLN A N 1
ATOM 845 C CA . GLN A 1 106 ? 0.023 -27.016 -21.203 1 93.56 106 GLN A CA 1
ATOM 846 C C . GLN A 1 106 ? -0.45 -26.484 -19.844 1 93.56 106 GLN A C 1
ATOM 848 O O . GLN A 1 106 ? 0.356 -26.297 -18.938 1 93.56 106 GLN A O 1
ATOM 853 N N . LEU A 1 107 ? -1.774 -26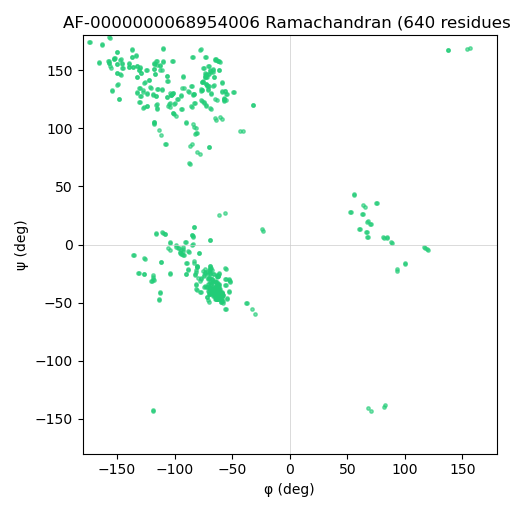.297 -19.719 1 94.56 107 LEU A N 1
ATOM 854 C CA . LEU A 1 107 ? -2.332 -25.906 -18.438 1 94.56 107 LEU A CA 1
ATOM 855 C C . LEU A 1 107 ? -2.127 -27.016 -17.406 1 94.56 107 LEU A C 1
ATOM 857 O O . LEU A 1 107 ? -2.494 -28.172 -17.641 1 94.56 107 LEU A O 1
ATOM 861 N N . GLU A 1 108 ? -1.526 -26.672 -16.297 1 93.38 108 GLU A N 1
ATOM 862 C CA . GLU A 1 108 ? -1.189 -27.703 -15.328 1 93.38 108 GLU A CA 1
ATOM 863 C C . GLU A 1 108 ? -2.012 -27.562 -14.047 1 93.38 108 GLU A C 1
ATOM 865 O O . GLU A 1 108 ? -2.387 -28.562 -13.43 1 93.38 108 GLU A O 1
ATOM 870 N N . THR A 1 109 ? -2.178 -26.406 -13.602 1 93 109 THR A N 1
ATOM 871 C CA . THR A 1 109 ? -2.967 -26.203 -12.391 1 93 109 THR A CA 1
ATOM 872 C C . THR A 1 109 ? -3.664 -24.844 -12.422 1 93 109 THR A C 1
ATOM 874 O O . THR A 1 109 ? -3.197 -23.922 -13.086 1 93 109 THR A O 1
ATOM 877 N N . ALA A 1 110 ? -4.816 -24.75 -11.844 1 94.62 110 ALA A N 1
ATOM 878 C CA . ALA A 1 110 ? -5.605 -23.531 -11.672 1 94.62 110 ALA A CA 1
ATOM 879 C C . ALA A 1 110 ? -6.449 -23.609 -10.398 1 94.62 110 ALA A C 1
ATOM 881 O O . ALA A 1 110 ? -6.75 -24.688 -9.906 1 94.62 110 ALA A O 1
ATOM 882 N N . GLY A 1 111 ? -6.777 -22.375 -9.898 1 94.06 111 GLY A N 1
ATOM 883 C CA . GLY A 1 111 ? -7.574 -22.469 -8.688 1 94.06 111 GLY A CA 1
ATOM 884 C C . GLY A 1 111 ? -8.078 -21.125 -8.195 1 94.06 111 GLY A C 1
ATOM 885 O O . GLY A 1 111 ? -7.844 -20.094 -8.844 1 94.06 111 GLY A O 1
ATOM 886 N N . VAL A 1 112 ? -8.898 -21.281 -7.152 1 94 112 VAL A N 1
ATOM 887 C CA . VAL A 1 112 ? -9.539 -20.172 -6.453 1 94 112 VAL A CA 1
ATOM 888 C C . VAL A 1 112 ? -9.086 -20.156 -4.996 1 94 112 VAL A C 1
ATOM 890 O O . VAL A 1 112 ? -9.016 -21.188 -4.344 1 94 112 VAL A O 1
ATOM 893 N N . LEU A 1 113 ? -8.656 -18.953 -4.598 1 91.12 113 LEU A N 1
ATOM 894 C CA . LEU A 1 113 ? -8.305 -18.766 -3.193 1 91.12 113 LEU A CA 1
ATOM 895 C C . LEU A 1 113 ? -9.234 -17.75 -2.525 1 91.12 113 LEU A C 1
ATOM 897 O O . LEU A 1 113 ? -9.922 -17 -3.207 1 91.12 113 LEU A O 1
ATOM 901 N N . LYS A 1 114 ? -9.367 -17.781 -1.187 1 90.88 114 LYS A N 1
ATOM 902 C CA . LYS A 1 114 ? -10.078 -16.797 -0.373 1 90.88 114 LYS A CA 1
ATOM 903 C C . LYS A 1 114 ? -11.523 -16.641 -0.838 1 90.88 114 LYS A C 1
ATOM 905 O O . LYS A 1 114 ? -11.992 -15.531 -1.083 1 90.88 114 LYS A O 1
ATOM 910 N N . GLU A 1 115 ? -12.156 -17.75 -1.134 1 91.94 115 GLU A N 1
ATOM 911 C CA . GLU A 1 115 ? -13.578 -17.844 -1.455 1 91.94 115 GLU A CA 1
ATOM 912 C C . GLU A 1 115 ? -13.883 -17.172 -2.789 1 91.94 115 GLU A C 1
ATOM 914 O O . GLU A 1 115 ? -14.992 -16.672 -3 1 91.94 115 GLU A O 1
ATOM 919 N N . GLY A 1 116 ? -12.883 -17 -3.588 1 95 116 GLY A N 1
ATOM 920 C CA . GLY A 1 116 ? -13.117 -16.469 -4.918 1 95 116 GLY A CA 1
ATOM 921 C C . GLY A 1 116 ? -12.445 -15.125 -5.152 1 95 116 GLY A C 1
ATOM 922 O O . GLY A 1 116 ? -12.43 -14.617 -6.273 1 95 116 GLY A O 1
ATOM 923 N N . ARG A 1 117 ? -11.797 -14.594 -4.164 1 96.25 117 ARG A N 1
ATOM 924 C CA . ARG A 1 117 ? -11.234 -13.25 -4.273 1 96.25 117 ARG A CA 1
ATOM 925 C C . ARG A 1 117 ? -9.906 -13.266 -5.023 1 96.25 117 ARG A C 1
ATOM 927 O O . ARG A 1 117 ? -9.43 -12.227 -5.488 1 96.25 117 ARG A O 1
ATOM 934 N N . LYS A 1 118 ? -9.32 -14.438 -5.086 1 96.38 118 LYS A N 1
ATOM 935 C CA . LYS A 1 118 ? -8.07 -14.594 -5.828 1 96.38 118 LYS A CA 1
ATOM 936 C C . LYS A 1 118 ? -8.133 -15.789 -6.777 1 96.38 118 LYS A C 1
ATOM 938 O O . LYS A 1 118 ? -8.625 -16.859 -6.402 1 96.38 118 LYS A O 1
ATOM 943 N N . LEU A 1 119 ? -7.691 -15.57 -7.949 1 97.06 119 LEU A N 1
ATOM 944 C CA . LEU A 1 119 ? -7.719 -16.562 -9.016 1 97.06 119 LEU A CA 1
ATOM 945 C C . LEU A 1 119 ? -6.348 -16.703 -9.664 1 97.06 119 LEU A C 1
ATOM 947 O O . LEU A 1 119 ? -5.609 -15.727 -9.781 1 97.06 119 LEU A O 1
ATOM 951 N N . TRP A 1 120 ? -6.066 -17.906 -10.094 1 96.38 120 TRP A N 1
ATOM 952 C CA . TRP A 1 120 ? -4.781 -18.094 -10.758 1 96.38 120 TRP A CA 1
ATOM 953 C C . TRP A 1 120 ? -4.809 -19.312 -11.664 1 96.38 120 TRP A C 1
ATOM 955 O O . TRP A 1 120 ? -5.656 -20.188 -11.5 1 96.38 120 TRP A O 1
ATOM 965 N N . ALA A 1 121 ? -3.918 -19.312 -12.609 1 96.75 121 ALA A N 1
ATOM 966 C CA . ALA A 1 121 ? -3.631 -20.469 -13.453 1 96.75 121 ALA A CA 1
ATOM 967 C C . ALA A 1 121 ? -2.156 -20.516 -13.844 1 96.75 121 ALA A C 1
ATOM 969 O O . ALA A 1 121 ? -1.512 -19.469 -13.977 1 96.75 121 ALA A O 1
ATOM 970 N N . LEU A 1 122 ? -1.719 -21.703 -13.945 1 95.12 122 LEU A N 1
ATOM 971 C CA . LEU A 1 122 ? -0.317 -21.969 -14.258 1 95.12 122 LEU A CA 1
ATOM 972 C C . LEU A 1 122 ? -0.187 -22.953 -15.414 1 95.12 122 LEU A C 1
ATOM 974 O O . LEU A 1 122 ? -0.745 -24.047 -15.367 1 95.12 122 LEU A O 1
ATOM 978 N N . ALA A 1 123 ? 0.593 -22.547 -16.406 1 95.06 123 ALA A N 1
ATOM 979 C CA . ALA A 1 123 ? 0.805 -23.422 -17.562 1 95.06 123 ALA A CA 1
ATOM 980 C C . ALA A 1 123 ? 2.293 -23.641 -17.812 1 95.06 123 ALA A C 1
ATOM 982 O O . ALA A 1 123 ? 3.094 -22.703 -17.719 1 95.06 123 ALA A O 1
ATOM 983 N N . ARG A 1 124 ? 2.586 -24.844 -18.141 1 94.06 124 ARG A N 1
ATOM 984 C CA . ARG A 1 124 ? 3.939 -25.172 -18.578 1 94.06 124 ARG A CA 1
ATOM 985 C C . ARG A 1 124 ? 4.223 -24.578 -19.953 1 94.06 124 ARG A C 1
ATOM 987 O O . ARG A 1 124 ? 3.391 -24.672 -20.859 1 94.06 124 ARG A O 1
ATOM 994 N N . THR A 1 125 ? 5.363 -24 -20.156 1 92.31 125 THR A N 1
ATOM 995 C CA . THR A 1 125 ? 5.68 -23.297 -21.391 1 92.31 125 THR A CA 1
ATOM 996 C C . THR A 1 125 ? 6.273 -24.266 -22.406 1 92.31 125 THR A C 1
ATOM 998 O O . THR A 1 125 ? 6.297 -23.984 -23.609 1 92.31 125 THR A O 1
ATOM 1001 N N . GLY A 1 126 ? 6.832 -25.406 -21.953 1 90.75 126 GLY A N 1
ATOM 1002 C CA . GLY A 1 126 ? 7.594 -26.328 -22.781 1 90.75 126 GLY A CA 1
ATOM 1003 C C . GLY A 1 126 ? 9.094 -26.156 -22.625 1 90.75 126 GLY A C 1
ATOM 1004 O O . GLY A 1 126 ? 9.867 -27.031 -23.031 1 90.75 126 GLY A O 1
ATOM 1005 N N . GLN A 1 127 ? 9.484 -25.062 -22.062 1 90.56 127 GLN A N 1
ATOM 1006 C CA . GLN A 1 127 ? 10.898 -24.859 -21.797 1 90.56 127 GLN A CA 1
ATOM 1007 C C . GLN A 1 127 ? 11.367 -25.656 -20.594 1 90.56 127 GLN A C 1
ATOM 1009 O O . GLN A 1 127 ? 10.641 -25.766 -19.594 1 90.56 127 GLN A O 1
ATOM 1014 N N . SER A 1 128 ? 12.562 -26.219 -20.703 1 93.19 128 SER A N 1
ATOM 1015 C CA . SER A 1 128 ? 13.18 -26.969 -19.609 1 93.19 128 SER A CA 1
ATOM 1016 C C . SER A 1 128 ? 14.695 -27.016 -19.766 1 93.19 128 SER A C 1
ATOM 1018 O O . SER A 1 128 ? 15.227 -26.766 -20.844 1 93.19 128 SER A O 1
ATOM 1020 N N . THR A 1 129 ? 15.312 -27.203 -18.703 1 94.19 129 THR A N 1
ATOM 1021 C CA . THR A 1 129 ? 16.766 -27.406 -18.688 1 94.19 129 THR A CA 1
ATOM 1022 C C . THR A 1 129 ? 17.156 -28.375 -17.578 1 94.19 129 THR A C 1
ATOM 1024 O O . THR A 1 129 ? 16.375 -28.609 -16.656 1 94.19 129 THR A O 1
ATOM 1027 N N . LYS A 1 130 ? 18.312 -29 -17.812 1 96.56 130 LYS A N 1
ATOM 1028 C CA . LYS A 1 130 ? 18.906 -29.844 -16.781 1 96.56 130 LYS A CA 1
ATOM 1029 C C . LYS A 1 130 ? 20.234 -29.266 -16.312 1 96.56 130 LYS A C 1
ATOM 1031 O O . LYS A 1 130 ? 21.172 -29.109 -17.094 1 96.56 130 LYS A O 1
ATOM 1036 N N . ILE A 1 131 ? 20.234 -28.938 -15.07 1 96.25 131 ILE A N 1
ATOM 1037 C CA . ILE A 1 131 ? 21.484 -28.469 -14.469 1 96.25 131 ILE A CA 1
ATOM 1038 C C . ILE A 1 131 ? 22.328 -29.656 -14.031 1 96.25 131 ILE A C 1
ATOM 1040 O O . ILE A 1 131 ? 21.828 -30.578 -13.383 1 96.25 131 ILE A O 1
ATOM 1044 N N . ALA A 1 132 ? 23.594 -29.672 -14.422 1 94.38 132 ALA A N 1
ATOM 1045 C CA . ALA A 1 132 ? 24.5 -30.781 -14.133 1 94.38 132 ALA A CA 1
ATOM 1046 C C . ALA A 1 132 ? 23.906 -32.125 -14.57 1 94.38 132 ALA A C 1
ATOM 1048 O O . ALA A 1 132 ? 24.031 -33.125 -13.875 1 94.38 132 ALA A O 1
ATOM 1049 N N . GLY A 1 133 ? 23.094 -32.156 -15.508 1 91.38 133 GLY A N 1
ATOM 1050 C CA . GLY A 1 133 ? 22.656 -33.344 -16.234 1 91.38 133 GLY A CA 1
ATOM 1051 C C . GLY A 1 133 ? 21.391 -33.938 -15.664 1 91.38 133 GLY A C 1
ATOM 1052 O O . GLY A 1 133 ? 20.656 -34.656 -16.375 1 91.38 133 GLY A O 1
ATOM 1053 N N . VAL A 1 134 ? 21.062 -33.688 -14.414 1 93.56 134 VAL A N 1
ATOM 1054 C CA . VAL A 1 134 ? 19.969 -34.469 -13.844 1 93.56 134 VAL A CA 1
ATOM 1055 C C . VAL A 1 134 ? 18.969 -33.531 -13.164 1 93.56 134 VAL A C 1
ATOM 1057 O O . VAL A 1 134 ? 17.797 -33.906 -12.977 1 93.56 134 VAL A O 1
ATOM 1060 N N . ASP A 1 135 ? 19.391 -32.375 -12.742 1 97.19 135 ASP A N 1
ATOM 1061 C CA . ASP A 1 135 ? 18.547 -31.438 -12.008 1 97.19 135 ASP A CA 1
ATOM 1062 C C . ASP A 1 135 ? 17.672 -30.625 -12.953 1 97.19 135 ASP A C 1
ATOM 1064 O O . ASP A 1 135 ? 18.078 -29.562 -13.43 1 97.19 135 ASP A O 1
ATOM 1068 N N . GLU A 1 136 ? 16.453 -31.109 -13.109 1 97 136 GLU A N 1
ATOM 1069 C CA . GLU A 1 136 ? 15.586 -30.547 -14.133 1 97 136 GLU A CA 1
ATOM 1070 C C . GLU A 1 136 ? 14.797 -29.359 -13.594 1 97 136 GLU A C 1
ATOM 1072 O O . GLU A 1 136 ? 14.242 -29.422 -12.492 1 97 136 GLU A O 1
ATOM 1077 N N . VAL A 1 137 ? 14.773 -28.266 -14.328 1 95.81 137 VAL A N 1
ATOM 1078 C CA . VAL A 1 137 ? 13.969 -27.078 -14.062 1 95.81 137 VAL A CA 1
ATOM 1079 C C . VAL A 1 137 ? 13.102 -26.766 -15.281 1 95.81 137 VAL A C 1
ATOM 1081 O O . VAL A 1 137 ? 13.594 -26.719 -16.406 1 95.81 137 VAL A O 1
ATOM 1084 N N . ARG A 1 138 ? 11.805 -26.578 -15.016 1 94.31 138 ARG A N 1
ATOM 1085 C CA . ARG A 1 138 ? 10.844 -26.312 -16.078 1 94.31 138 ARG A CA 1
ATOM 1086 C C . ARG A 1 138 ? 10.305 -24.891 -16.016 1 94.31 138 ARG A C 1
ATOM 1088 O O . ARG A 1 138 ? 10.172 -24.328 -14.922 1 94.31 138 ARG A O 1
ATOM 1095 N N . GLY A 1 139 ? 9.961 -24.375 -17.156 1 92.94 139 GLY A N 1
ATOM 1096 C CA . GLY A 1 139 ? 9.383 -23.031 -17.25 1 92.94 139 GLY A CA 1
ATOM 1097 C C . GLY A 1 139 ? 7.863 -23.047 -17.219 1 92.94 139 GLY A C 1
ATOM 1098 O O . GLY A 1 139 ? 7.23 -23.953 -17.766 1 92.94 139 GLY A O 1
ATOM 1099 N N . TYR A 1 140 ? 7.34 -22.047 -16.594 1 93.5 140 TYR A N 1
ATOM 1100 C CA . TYR A 1 140 ? 5.898 -21.891 -16.484 1 93.5 140 TYR A CA 1
ATOM 1101 C C . TYR A 1 140 ? 5.492 -20.422 -16.672 1 93.5 140 TYR A C 1
ATOM 1103 O O . TYR A 1 140 ? 6.312 -19.516 -16.516 1 93.5 140 TYR A O 1
ATOM 1111 N N . LEU A 1 141 ? 4.293 -20.281 -17.078 1 93.69 141 LEU A N 1
ATOM 1112 C CA . LEU A 1 141 ? 3.66 -18.969 -17.094 1 93.69 141 LEU A CA 1
ATOM 1113 C C . LEU A 1 141 ? 2.484 -18.922 -16.125 1 93.69 141 LEU A C 1
ATOM 1115 O O . LEU A 1 141 ? 1.546 -19.719 -16.234 1 93.69 141 LEU A O 1
ATOM 1119 N N . LEU A 1 142 ? 2.588 -18 -15.172 1 95.5 142 LEU A N 1
ATOM 1120 C CA . LEU A 1 142 ? 1.547 -17.797 -14.172 1 95.5 142 LEU A CA 1
ATOM 1121 C C . LEU A 1 142 ? 0.719 -16.547 -14.492 1 95.5 142 LEU A C 1
ATOM 1123 O O . LEU A 1 142 ? 1.271 -15.5 -14.836 1 95.5 142 LEU A O 1
ATOM 1127 N N . LEU A 1 143 ? -0.595 -16.672 -14.516 1 97.44 143 LEU A N 1
ATOM 1128 C CA . LEU A 1 143 ? -1.508 -15.539 -14.469 1 97.44 143 LEU A CA 1
ATOM 1129 C C . LEU A 1 143 ? -2.352 -15.57 -13.203 1 97.44 143 LEU A C 1
ATOM 1131 O O . LEU A 1 143 ? -2.943 -16.594 -12.867 1 97.44 143 LEU A O 1
ATOM 1135 N N . ALA A 1 144 ? -2.342 -14.469 -12.5 1 97.44 144 ALA A N 1
ATOM 1136 C CA . ALA A 1 144 ? -3.107 -14.367 -11.258 1 97.44 144 ALA A CA 1
ATOM 1137 C C . ALA A 1 144 ? -3.775 -13 -11.141 1 97.44 144 ALA A C 1
ATOM 1139 O O . ALA A 1 144 ? -3.297 -12.016 -11.703 1 97.44 144 ALA A O 1
ATOM 1140 N N . THR A 1 145 ? -4.883 -12.938 -10.43 1 98.06 145 THR A N 1
ATOM 1141 C CA . THR A 1 145 ? -5.594 -11.688 -10.188 1 98.06 145 THR A CA 1
ATOM 1142 C C . THR A 1 145 ? -6.363 -11.75 -8.875 1 98.06 145 THR A C 1
ATOM 1144 O O . THR A 1 145 ? -6.512 -12.82 -8.281 1 98.06 145 THR A O 1
ATOM 1147 N N . ALA A 1 146 ? -6.695 -10.633 -8.359 1 97.56 146 ALA A N 1
ATOM 1148 C CA . ALA A 1 146 ? -7.59 -10.516 -7.211 1 97.56 146 ALA A CA 1
ATOM 1149 C C . ALA A 1 146 ? -8.688 -9.492 -7.477 1 97.56 146 ALA A C 1
ATOM 1151 O O . ALA A 1 146 ? -8.5 -8.555 -8.258 1 97.56 146 ALA A O 1
ATOM 1152 N N . CYS A 1 147 ? -9.828 -9.711 -6.867 1 97.88 147 CYS A N 1
ATOM 1153 C CA . CYS A 1 147 ? -10.906 -8.758 -7.121 1 97.88 147 CYS A CA 1
ATOM 1154 C C . CYS A 1 147 ? -11.086 -7.812 -5.938 1 97.88 147 CYS A C 1
ATOM 1156 O O . CYS A 1 147 ? -11.977 -6.961 -5.945 1 97.88 147 CYS A O 1
ATOM 1158 N N . ASP A 1 148 ? -10.234 -7.984 -4.91 1 95.69 148 ASP A N 1
ATOM 1159 C CA . ASP A 1 148 ? -10.391 -7.172 -3.707 1 95.69 148 ASP A CA 1
ATOM 1160 C C . ASP A 1 148 ? -9.273 -6.133 -3.602 1 95.69 148 ASP A C 1
ATOM 1162 O O . ASP A 1 148 ? -9.047 -5.562 -2.533 1 95.69 148 ASP A O 1
ATOM 1166 N N . GLY A 1 149 ? -8.469 -5.965 -4.609 1 93.81 149 GLY A N 1
ATOM 1167 C CA . GLY A 1 149 ? -7.453 -4.926 -4.66 1 93.81 149 GLY A CA 1
ATOM 1168 C C . GLY A 1 149 ? -6.125 -5.363 -4.074 1 93.81 149 GLY A C 1
ATOM 1169 O O . GLY A 1 149 ? -5.164 -4.59 -4.059 1 93.81 149 GLY A O 1
ATOM 1170 N N . THR A 1 150 ? -5.984 -6.582 -3.611 1 93.44 150 THR A N 1
ATOM 1171 C CA . THR A 1 150 ? -4.773 -7.031 -2.93 1 93.44 150 THR A CA 1
ATOM 1172 C C . THR A 1 150 ? -3.711 -7.453 -3.941 1 93.44 150 THR A C 1
ATOM 1174 O O . THR A 1 150 ? -2.545 -7.629 -3.584 1 93.44 150 THR A O 1
ATOM 1177 N N . LEU A 1 151 ? -4.105 -7.641 -5.184 1 95.69 151 LEU A N 1
ATOM 1178 C CA . LEU A 1 151 ? -3.193 -8.07 -6.238 1 95.69 151 LEU A CA 1
ATOM 1179 C C . LEU A 1 151 ? -3.615 -7.5 -7.586 1 95.69 151 LEU A C 1
ATOM 1181 O O . LEU A 1 151 ? -4.777 -7.621 -7.98 1 95.69 151 LEU A O 1
ATOM 1185 N N . ALA A 1 152 ? -2.66 -6.812 -8.227 1 96.75 152 ALA A N 1
ATOM 1186 C CA . ALA A 1 152 ? -2.9 -6.496 -9.633 1 96.75 152 ALA A CA 1
ATOM 1187 C C . ALA A 1 152 ? -2.91 -7.766 -10.484 1 96.75 152 ALA A C 1
ATOM 1189 O O . ALA A 1 152 ? -2.307 -8.773 -10.109 1 96.75 152 ALA A O 1
ATOM 1190 N N . THR A 1 153 ? -3.656 -7.723 -11.523 1 98 153 THR A N 1
ATOM 1191 C CA . THR A 1 153 ? -3.504 -8.859 -12.43 1 98 153 THR A CA 1
ATOM 1192 C C . THR A 1 153 ? -2.055 -8.992 -12.891 1 98 153 THR A C 1
ATOM 1194 O O . THR A 1 153 ? -1.479 -8.039 -13.43 1 98 153 THR A O 1
ATOM 1197 N N . THR A 1 154 ? -1.524 -10.148 -12.664 1 95.69 154 THR A N 1
ATOM 1198 C CA . THR A 1 154 ? -0.087 -10.32 -12.836 1 95.69 154 THR A CA 1
ATOM 1199 C C . THR A 1 154 ? 0.207 -11.555 -13.688 1 95.69 154 THR A C 1
ATOM 1201 O O . THR A 1 154 ? -0.229 -12.664 -13.352 1 95.69 154 THR A O 1
ATOM 1204 N N . ALA A 1 155 ? 0.909 -11.32 -14.766 1 94.5 155 ALA A N 1
ATOM 1205 C CA . ALA A 1 155 ? 1.475 -12.398 -15.57 1 94.5 155 ALA A CA 1
ATOM 1206 C C . ALA A 1 155 ? 2.986 -12.492 -15.383 1 94.5 155 ALA A C 1
ATOM 1208 O O . ALA A 1 155 ? 3.697 -11.492 -15.523 1 94.5 155 ALA A O 1
ATOM 1209 N N . GLN A 1 156 ? 3.41 -13.688 -15.055 1 91.62 156 GLN A N 1
ATOM 1210 C CA . GLN A 1 156 ? 4.832 -13.797 -14.742 1 91.62 156 GLN A CA 1
ATOM 1211 C C . GLN A 1 156 ? 5.371 -15.18 -15.102 1 91.62 156 GLN A C 1
ATOM 1213 O O . GLN A 1 156 ? 4.719 -16.188 -14.844 1 91.62 156 GLN A O 1
ATOM 1218 N N . PHE A 1 157 ? 6.566 -15.141 -15.703 1 91.69 157 PHE A N 1
ATOM 1219 C CA . PHE A 1 157 ? 7.258 -16.406 -15.914 1 91.69 157 PHE A CA 1
ATOM 1220 C C . PHE A 1 157 ? 7.871 -16.906 -14.609 1 91.69 157 PHE A C 1
ATOM 1222 O O . PHE A 1 157 ? 8.43 -16.125 -13.836 1 91.69 157 PHE A O 1
ATOM 1229 N N . THR A 1 158 ? 7.641 -18.172 -14.367 1 92.56 158 THR A N 1
ATOM 1230 C CA . THR A 1 158 ? 8.219 -18.812 -13.195 1 92.56 158 THR A CA 1
ATOM 1231 C C . THR A 1 158 ? 8.844 -20.156 -13.578 1 92.56 158 THR A C 1
ATOM 1233 O O . THR A 1 158 ? 8.672 -20.641 -14.695 1 92.56 158 THR A O 1
ATOM 1236 N N . SER A 1 159 ? 9.68 -20.641 -12.703 1 93.56 159 SER A N 1
ATOM 1237 C CA . SER A 1 159 ? 10.281 -21.953 -12.883 1 93.56 159 SER A CA 1
ATOM 1238 C C . SER A 1 159 ? 9.891 -22.891 -11.758 1 93.56 159 SER A C 1
ATOM 1240 O O . SER A 1 159 ? 9.539 -22.453 -10.664 1 93.56 159 SER A O 1
ATOM 1242 N N . VAL A 1 160 ? 9.844 -24.188 -12.094 1 94.19 160 VAL A N 1
ATOM 1243 C CA . VAL A 1 160 ? 9.633 -25.234 -11.102 1 94.19 160 VAL A CA 1
ATOM 1244 C C . VAL A 1 160 ? 10.766 -26.25 -11.164 1 94.19 160 VAL A C 1
ATOM 1246 O O . VAL A 1 160 ? 11.055 -26.797 -12.227 1 94.19 160 VAL A O 1
ATOM 1249 N N . ARG A 1 161 ? 11.445 -26.344 -10.062 1 95.94 161 ARG A N 1
ATOM 1250 C CA . ARG A 1 161 ? 12.438 -27.406 -9.953 1 95.94 161 ARG A CA 1
ATOM 1251 C C . ARG A 1 161 ? 11.773 -28.766 -9.695 1 95.94 161 ARG A C 1
ATOM 1253 O O . ARG A 1 161 ? 11.078 -28.938 -8.688 1 95.94 161 ARG A O 1
ATOM 1260 N N . VAL A 1 162 ? 12 -29.719 -10.484 1 92.75 162 VAL A N 1
ATOM 1261 C CA . VAL A 1 162 ? 11.195 -30.922 -10.555 1 92.75 162 VAL A CA 1
ATOM 1262 C C . VAL A 1 162 ? 11.398 -31.766 -9.297 1 92.75 162 VAL A C 1
ATOM 1264 O O . VAL A 1 162 ? 10.445 -32.312 -8.742 1 92.75 162 VAL A O 1
ATOM 1267 N N . VAL A 1 163 ? 12.625 -31.812 -8.773 1 92.69 163 VAL A N 1
ATOM 1268 C CA . VAL A 1 163 ? 12.969 -32.75 -7.707 1 92.69 163 VAL A CA 1
ATOM 1269 C C . VAL A 1 163 ? 12.297 -32.312 -6.406 1 92.69 163 VAL A C 1
ATOM 1271 O O . VAL A 1 163 ? 11.961 -33.156 -5.562 1 92.69 163 VAL A O 1
ATOM 1274 N N . CYS A 1 164 ? 11.977 -31.031 -6.301 1 90.56 164 CYS A N 1
ATOM 1275 C CA . CYS A 1 164 ? 11.438 -30.531 -5.043 1 90.56 164 CYS A CA 1
ATOM 1276 C C . CYS A 1 164 ? 10.117 -29.797 -5.27 1 90.56 164 CYS A C 1
ATOM 1278 O O . CYS A 1 164 ? 9.406 -29.484 -4.316 1 90.56 164 CYS A O 1
ATOM 1280 N N . ASN A 1 165 ? 9.773 -29.516 -6.492 1 89.31 165 ASN A N 1
ATOM 1281 C CA . ASN A 1 165 ? 8.578 -28.797 -6.902 1 89.31 165 ASN A CA 1
ATOM 1282 C C . ASN A 1 165 ? 8.586 -27.359 -6.383 1 89.31 165 ASN A C 1
ATOM 1284 O O . ASN A 1 165 ? 7.523 -26.781 -6.156 1 89.31 165 ASN A O 1
ATOM 1288 N N . ASN A 1 166 ? 9.797 -26.766 -6.129 1 90.69 166 ASN A N 1
ATOM 1289 C CA . ASN A 1 166 ? 9.93 -25.375 -5.738 1 90.69 166 ASN A CA 1
ATOM 1290 C C . ASN A 1 166 ? 9.625 -24.438 -6.902 1 90.69 166 ASN A C 1
ATOM 1292 O O . ASN A 1 166 ? 10.102 -24.656 -8.016 1 90.69 166 ASN A O 1
ATOM 1296 N N . THR A 1 167 ? 8.852 -23.484 -6.602 1 92.31 167 THR A N 1
ATOM 1297 C CA . THR A 1 167 ? 8.539 -22.484 -7.609 1 92.31 167 THR A CA 1
ATOM 1298 C C . THR A 1 167 ? 9.359 -21.219 -7.383 1 92.31 167 THR A C 1
ATOM 1300 O O . THR A 1 167 ? 9.484 -20.75 -6.25 1 92.31 167 THR A O 1
ATOM 1303 N N . LEU A 1 168 ? 9.984 -20.75 -8.406 1 91.69 168 LEU A N 1
ATOM 1304 C CA . LEU A 1 168 ? 10.789 -19.531 -8.352 1 91.69 168 LEU A CA 1
ATOM 1305 C C . LEU A 1 168 ? 10.461 -18.609 -9.516 1 91.69 168 LEU A C 1
ATOM 1307 O O . LEU A 1 168 ? 10.383 -19.047 -10.664 1 91.69 168 LEU A O 1
ATOM 1311 N N . GLN A 1 169 ? 10.219 -17.328 -9.203 1 90.56 169 GLN A N 1
ATOM 1312 C CA . GLN A 1 169 ? 9.992 -16.344 -10.258 1 90.56 169 GLN A CA 1
ATOM 1313 C C . GLN A 1 169 ? 11.25 -16.125 -11.086 1 90.56 169 GLN A C 1
ATOM 1315 O O . GLN A 1 169 ? 12.359 -16.094 -10.555 1 90.56 169 GLN A O 1
ATOM 1320 N N . ILE A 1 170 ? 11.086 -16.062 -12.359 1 79.38 170 ILE A N 1
ATOM 1321 C CA . ILE A 1 170 ? 12.188 -15.766 -13.266 1 79.38 170 ILE A CA 1
ATOM 1322 C C . ILE A 1 170 ? 12.406 -14.258 -13.344 1 79.38 170 ILE A C 1
ATOM 1324 O O . ILE A 1 170 ? 11.531 -13.523 -13.805 1 79.38 170 ILE A O 1
ATOM 1328 N N . ALA A 1 171 ? 13.414 -13.781 -12.625 1 66.88 171 ALA A N 1
ATOM 1329 C CA . ALA A 1 171 ? 13.656 -12.344 -12.578 1 66.88 171 ALA A CA 1
ATOM 1330 C C . ALA A 1 171 ? 14.953 -11.977 -13.289 1 66.88 171 ALA A C 1
ATOM 1332 O O . ALA A 1 171 ? 16.031 -12.43 -12.891 1 66.88 171 ALA A O 1
ATOM 1333 N N . LEU A 1 172 ? 14.797 -11.594 -14.641 1 61.97 172 LEU A N 1
ATOM 1334 C CA . LEU A 1 172 ? 16.016 -11.133 -15.289 1 61.97 172 LEU A CA 1
ATOM 1335 C C . LEU A 1 172 ? 16.031 -9.617 -15.43 1 61.97 172 LEU A C 1
ATOM 1337 O O . LEU A 1 172 ? 15.094 -9.031 -15.984 1 61.97 172 LEU A O 1
ATOM 1341 N N . GLY A 1 173 ? 16.953 -9.102 -14.836 1 56.44 173 GLY A N 1
ATOM 1342 C CA . GLY A 1 173 ? 17.172 -7.672 -14.953 1 56.44 173 GLY A CA 1
ATOM 1343 C C . GLY A 1 173 ? 16.109 -6.848 -14.25 1 56.44 173 GLY A C 1
ATOM 1344 O O . GLY A 1 173 ? 15.609 -7.246 -13.195 1 56.44 173 GLY A O 1
ATOM 1345 N N . ARG A 1 174 ? 15.867 -5.793 -14.922 1 52.84 174 ARG A N 1
ATOM 1346 C CA . ARG A 1 174 ? 14.992 -4.809 -14.289 1 52.84 174 ARG A CA 1
ATOM 1347 C C . ARG A 1 174 ? 13.531 -5.23 -14.375 1 52.84 174 ARG A C 1
ATOM 1349 O O . ARG A 1 174 ? 12.719 -4.848 -13.539 1 52.84 174 ARG A O 1
ATOM 1356 N N . SER A 1 175 ? 13.406 -5.93 -15.531 1 54.69 175 SER A N 1
ATOM 1357 C CA . SER A 1 175 ? 12.023 -6.398 -15.648 1 54.69 175 SER A CA 1
ATOM 1358 C C . SER A 1 175 ? 11.797 -7.645 -14.805 1 54.69 175 SER A C 1
ATOM 1360 O O . SER A 1 175 ? 12.547 -8.617 -14.906 1 54.69 175 SER A O 1
ATOM 1362 N N . ARG A 1 176 ? 11.328 -7.547 -13.695 1 59.41 176 ARG A N 1
ATOM 1363 C CA . ARG A 1 176 ? 11.148 -8.672 -12.781 1 59.41 176 ARG A CA 1
ATOM 1364 C C . ARG A 1 176 ? 10.297 -9.766 -13.422 1 59.41 176 ARG A C 1
ATOM 1366 O O . ARG A 1 176 ? 9.641 -10.531 -12.719 1 59.41 176 ARG A O 1
ATOM 1373 N N . GLY A 1 177 ? 10.367 -9.805 -14.93 1 64.69 177 GLY A N 1
ATOM 1374 C CA . GLY A 1 177 ? 9.664 -10.875 -15.633 1 64.69 177 GLY A CA 1
ATOM 1375 C C . GLY A 1 177 ? 8.172 -10.859 -15.398 1 64.69 177 GLY A C 1
ATOM 1376 O O . GLY A 1 177 ? 7.484 -11.852 -15.656 1 64.69 177 GLY A O 1
ATOM 1377 N N . ALA A 1 178 ? 7.691 -9.797 -14.852 1 84.19 178 ALA A N 1
ATOM 1378 C CA . ALA A 1 178 ? 6.262 -9.758 -14.555 1 84.19 178 ALA A CA 1
ATOM 1379 C C . ALA A 1 178 ? 5.586 -8.594 -15.266 1 84.19 178 ALA A C 1
ATOM 1381 O O . ALA A 1 178 ? 6.195 -7.535 -15.461 1 84.19 178 ALA A O 1
ATOM 1382 N N . VAL A 1 179 ? 4.453 -8.93 -15.828 1 90.75 179 VAL A N 1
ATOM 1383 C CA . VAL A 1 179 ? 3.561 -7.906 -16.359 1 90.75 179 VAL A CA 1
ATOM 1384 C C . VAL A 1 179 ? 2.373 -7.719 -15.422 1 90.75 179 VAL A C 1
ATOM 1386 O O . VAL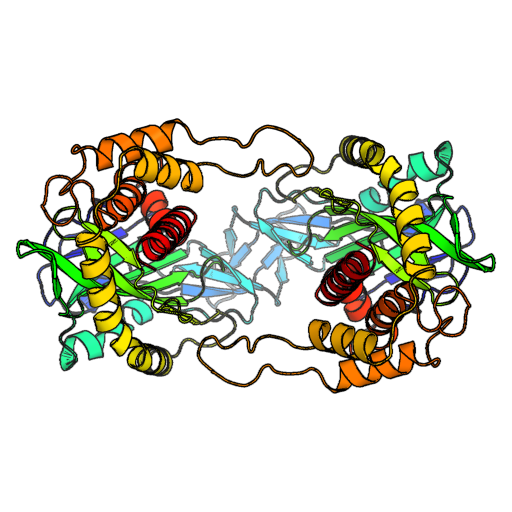 A 1 179 ? 1.657 -8.672 -15.117 1 90.75 179 VAL A O 1
ATOM 1389 N N . LYS A 1 180 ? 2.236 -6.477 -14.945 1 93.31 180 LYS A N 1
ATOM 1390 C CA . LYS A 1 180 ? 1.151 -6.184 -14.016 1 93.31 180 LYS A CA 1
ATOM 1391 C C . LYS A 1 180 ? 0.144 -5.215 -14.625 1 93.31 180 LYS A C 1
ATOM 1393 O O . LYS A 1 180 ? 0.529 -4.242 -15.273 1 93.31 180 LYS A O 1
ATOM 1398 N N . VAL A 1 181 ? -1.103 -5.551 -14.477 1 96.5 181 VAL A N 1
ATOM 1399 C CA . VAL A 1 181 ? -2.197 -4.699 -14.93 1 96.5 181 VAL A CA 1
ATOM 1400 C C . VAL A 1 181 ? -3.053 -4.273 -13.742 1 96.5 181 VAL A C 1
ATOM 1402 O O . VAL A 1 181 ? -3.857 -5.059 -13.234 1 96.5 181 VAL A O 1
ATOM 1405 N N . PRO A 1 182 ? -2.912 -2.994 -13.312 1 96.12 182 PRO A N 1
ATOM 1406 C CA . PRO A 1 182 ? -3.766 -2.533 -12.211 1 96.12 182 PRO A CA 1
ATOM 1407 C C . PRO A 1 182 ? -5.25 -2.564 -12.562 1 96.12 182 PRO A C 1
ATOM 1409 O O . PRO A 1 182 ? -5.609 -2.506 -13.742 1 96.12 182 PRO A O 1
ATOM 1412 N N . HIS A 1 183 ? -6.121 -2.607 -11.562 1 97.5 183 HIS A N 1
ATOM 1413 C CA . HIS A 1 183 ? -7.551 -2.771 -11.789 1 97.5 183 HIS A CA 1
ATOM 1414 C C . HIS A 1 183 ? -8.219 -1.434 -12.086 1 97.5 183 HIS A C 1
ATOM 1416 O O . HIS A 1 183 ? -9.445 -1.348 -12.148 1 97.5 183 HIS A O 1
ATOM 1422 N N . ARG A 1 184 ? -7.441 -0.408 -12.227 1 94.69 184 ARG A N 1
ATOM 1423 C CA . ARG A 1 184 ? -7.957 0.844 -12.773 1 94.69 184 ARG A CA 1
ATOM 1424 C C . ARG A 1 184 ? -8.023 0.792 -14.297 1 94.69 184 ARG A C 1
ATOM 1426 O O . ARG A 1 184 ? -8.672 1.627 -14.922 1 94.69 184 ARG A O 1
ATOM 1433 N N . SER A 1 185 ? -7.309 -0.128 -14.898 1 94.56 185 SER A N 1
ATOM 1434 C CA . SER A 1 185 ? -7.289 -0.318 -16.344 1 94.56 185 SER A CA 1
ATOM 1435 C C . SER A 1 185 ? -7.934 -1.644 -16.734 1 94.56 185 SER A C 1
ATOM 1437 O O . SER A 1 185 ? -7.918 -2.6 -15.961 1 94.56 185 SER A O 1
ATOM 1439 N N . GLN A 1 186 ? -8.43 -1.62 -17.969 1 95.88 186 GLN A N 1
ATOM 1440 C CA . GLN A 1 186 ? -9.016 -2.855 -18.484 1 95.88 186 GLN A CA 1
ATOM 1441 C C . GLN A 1 186 ? -7.934 -3.891 -18.781 1 95.88 186 GLN A C 1
ATOM 1443 O O . GLN A 1 186 ? -6.891 -3.561 -19.359 1 95.88 186 GLN A O 1
ATOM 1448 N N . PHE A 1 187 ? -8.203 -5.09 -18.406 1 97.38 187 PHE A N 1
ATOM 1449 C CA . PHE A 1 187 ? -7.312 -6.195 -18.734 1 97.38 187 PHE A CA 1
ATOM 1450 C C . PHE A 1 187 ? -7.398 -6.559 -20.203 1 97.38 187 PHE A C 1
ATOM 1452 O O . PHE A 1 187 ? -8.469 -6.91 -20.703 1 97.38 187 PHE A O 1
ATOM 1459 N N . ASP A 1 188 ? -6.266 -6.438 -20.859 1 97.56 188 ASP A N 1
ATOM 1460 C CA . ASP A 1 188 ? -6.133 -6.828 -22.266 1 97.56 188 ASP A CA 1
ATOM 1461 C C . ASP A 1 188 ? -5.109 -7.949 -22.422 1 97.56 188 ASP A C 1
ATOM 1463 O O . ASP A 1 188 ? -3.902 -7.699 -22.422 1 97.56 188 ASP A O 1
ATOM 1467 N N . PRO A 1 189 ? -5.684 -9.195 -22.625 1 96.69 189 PRO A N 1
ATOM 1468 C CA . PRO A 1 189 ? -4.766 -10.336 -22.703 1 96.69 189 PRO A CA 1
ATOM 1469 C C . PRO A 1 189 ? -3.775 -10.227 -23.859 1 96.69 189 PRO A C 1
ATOM 1471 O O . PRO A 1 189 ? -2.641 -10.695 -23.75 1 96.69 189 PRO A O 1
ATOM 1474 N N . ARG A 1 190 ? -4.113 -9.664 -25 1 95.31 190 ARG A N 1
ATOM 1475 C CA . ARG A 1 190 ? -3.209 -9.516 -26.141 1 95.31 190 ARG A CA 1
ATOM 1476 C C . ARG A 1 190 ? -2.045 -8.594 -25.797 1 95.31 190 ARG A C 1
ATOM 1478 O O . ARG A 1 190 ? -0.892 -8.898 -26.109 1 95.31 190 ARG A O 1
ATOM 1485 N N . ALA A 1 191 ? -2.373 -7.488 -25.125 1 94.81 191 ALA A N 1
ATOM 1486 C CA . ALA A 1 191 ? -1.325 -6.559 -24.719 1 94.81 191 ALA A CA 1
ATOM 1487 C C . ALA A 1 191 ? -0.371 -7.211 -23.719 1 94.81 191 ALA A C 1
ATOM 1489 O O . ALA A 1 191 ? 0.845 -7.02 -23.797 1 94.81 191 ALA A O 1
ATOM 1490 N N . VAL A 1 192 ? -0.913 -7.957 -22.812 1 94.69 192 VAL A N 1
ATOM 1491 C CA . VAL A 1 192 ? -0.107 -8.641 -21.797 1 94.69 192 VAL A CA 1
ATOM 1492 C C . VAL A 1 192 ? 0.835 -9.633 -22.469 1 94.69 192 VAL A C 1
ATOM 1494 O O . VAL A 1 192 ? 2.027 -9.672 -22.172 1 94.69 192 VAL A O 1
ATOM 1497 N N . LYS A 1 193 ? 0.33 -10.422 -23.422 1 92.75 193 LYS A N 1
ATOM 1498 C CA . LYS A 1 193 ? 1.141 -11.414 -24.125 1 92.75 193 LYS A CA 1
ATOM 1499 C C . LYS A 1 193 ? 2.232 -10.742 -24.953 1 92.75 193 LYS A C 1
ATOM 1501 O O . LYS A 1 193 ? 3.359 -11.242 -25.016 1 92.75 193 LYS A O 1
ATOM 1506 N N . GLU A 1 194 ? 1.896 -9.641 -25.562 1 90.44 194 GLU A N 1
ATOM 1507 C CA . GLU A 1 194 ? 2.9 -8.883 -26.312 1 90.44 194 GLU A CA 1
ATOM 1508 C C . GLU A 1 194 ? 4.035 -8.422 -25.406 1 90.44 194 GLU A C 1
ATOM 1510 O O . GLU A 1 194 ? 5.211 -8.562 -25.75 1 90.44 194 GLU A O 1
ATOM 1515 N N . GLU A 1 195 ? 3.596 -7.898 -24.266 1 87.88 195 GLU A N 1
ATOM 1516 C CA . GLU A 1 195 ? 4.613 -7.445 -23.312 1 87.88 195 GLU A CA 1
ATOM 1517 C C . GLU A 1 195 ? 5.445 -8.617 -22.797 1 87.88 195 GLU A C 1
ATOM 1519 O O . GLU A 1 195 ? 6.664 -8.5 -22.641 1 87.88 195 GLU A O 1
ATOM 1524 N N . LEU A 1 196 ? 4.844 -9.727 -22.578 1 86.56 196 LEU A N 1
ATOM 1525 C CA . LEU A 1 196 ? 5.535 -10.938 -22.141 1 86.56 196 LEU A CA 1
ATOM 1526 C C . LEU A 1 196 ? 6.516 -11.422 -23.203 1 86.56 196 LEU A C 1
ATOM 1528 O O . LEU A 1 196 ? 7.566 -11.969 -22.875 1 86.56 196 LEU A O 1
ATOM 1532 N N . GLY A 1 197 ? 6.059 -11.438 -24.516 1 79.44 197 GLY A N 1
ATOM 1533 C CA . GLY A 1 197 ? 6.906 -11.852 -25.609 1 79.44 197 GLY A CA 1
ATOM 1534 C C . GLY A 1 197 ? 8.242 -11.141 -25.641 1 79.44 197 GLY A C 1
ATOM 1535 O O . GLY A 1 197 ? 9.266 -11.742 -25.984 1 79.44 197 GLY A O 1
ATOM 1536 N N . ILE A 1 198 ? 8.156 -10.016 -25.219 1 64.44 198 ILE A N 1
ATOM 1537 C CA . ILE A 1 198 ? 9.391 -9.242 -25.125 1 64.44 198 ILE A CA 1
ATOM 1538 C C . ILE A 1 198 ? 10.273 -9.828 -24.016 1 64.44 198 ILE A C 1
ATOM 1540 O O . ILE A 1 198 ? 11.5 -9.766 -24.109 1 64.44 198 ILE A O 1
ATOM 1544 N N . ALA A 1 199 ? 9.562 -10.586 -23.109 1 59.09 199 ALA A N 1
ATOM 1545 C CA . ALA A 1 199 ? 10.273 -11.133 -21.953 1 59.09 199 ALA A CA 1
ATOM 1546 C C . ALA A 1 199 ? 10.758 -12.547 -22.234 1 59.09 199 ALA A C 1
ATOM 1548 O O . ALA A 1 199 ? 11.453 -13.141 -21.406 1 59.09 199 ALA A O 1
ATOM 1549 N N . ILE A 1 200 ? 10.414 -13.203 -23.312 1 61.38 200 ILE A N 1
ATOM 1550 C CA . ILE A 1 200 ? 10.734 -14.594 -23.641 1 61.38 200 ILE A CA 1
ATOM 1551 C C . ILE A 1 200 ? 12.242 -14.797 -23.594 1 61.38 200 ILE A C 1
ATOM 1553 O O . ILE A 1 200 ? 12.719 -15.836 -23.125 1 61.38 200 ILE A O 1
ATOM 1557 N N . SER A 1 201 ? 12.938 -13.711 -23.891 1 64.56 201 SER A N 1
ATOM 1558 C CA . SER A 1 201 ? 14.391 -13.852 -23.812 1 64.56 201 SER A CA 1
ATOM 1559 C C . SER A 1 201 ? 14.852 -14.023 -22.375 1 64.56 201 SER A C 1
ATOM 1561 O O . SER A 1 201 ? 16 -14.391 -22.125 1 64.56 201 SER A O 1
ATOM 1563 N N . SER A 1 202 ? 13.875 -14.094 -21.516 1 76.25 202 SER A N 1
ATOM 1564 C CA . SER A 1 202 ? 14.227 -14.125 -20.109 1 76.25 202 SER A CA 1
ATOM 1565 C C . SER A 1 202 ? 14.633 -15.531 -19.672 1 76.25 202 SER A C 1
ATOM 1567 O O . SER A 1 202 ? 15.492 -15.688 -18.797 1 76.25 202 SER A O 1
ATOM 1569 N N . TRP A 1 203 ? 14.164 -16.578 -20.422 1 84.06 203 TRP A N 1
ATOM 1570 C CA . TRP A 1 203 ? 14.469 -17.953 -20.031 1 84.06 203 TRP A CA 1
ATOM 1571 C C . TRP A 1 203 ? 15.953 -18.25 -20.234 1 84.06 203 TRP A C 1
ATOM 1573 O O . TRP A 1 203 ? 16.594 -18.828 -19.359 1 84.06 203 TRP A O 1
ATOM 1583 N N . ASP A 1 204 ? 16.453 -17.812 -21.312 1 85.31 204 ASP A N 1
ATOM 1584 C CA . ASP A 1 204 ? 17.859 -18.094 -21.609 1 85.31 204 ASP A CA 1
ATOM 1585 C C . ASP A 1 204 ? 18.781 -17.438 -20.594 1 85.31 204 ASP A C 1
ATOM 1587 O O . ASP A 1 204 ? 19.734 -18.062 -20.109 1 85.31 204 ASP A O 1
ATOM 1591 N N . GLY A 1 205 ? 18.469 -16.219 -20.344 1 86.56 205 GLY A N 1
ATOM 1592 C CA . GLY A 1 205 ? 19.266 -15.547 -19.328 1 86.56 205 GLY A CA 1
ATOM 1593 C C . GLY A 1 205 ? 19.156 -16.203 -17.969 1 86.56 205 GLY A C 1
ATOM 1594 O O . GLY A 1 205 ? 20.156 -16.328 -17.25 1 86.56 205 GLY A O 1
ATOM 1595 N N . PHE A 1 206 ? 18.047 -16.625 -17.672 1 91.19 206 PHE A N 1
ATOM 1596 C CA . PHE A 1 206 ? 17.797 -17.297 -16.391 1 91.19 206 PHE A CA 1
ATOM 1597 C C . PHE A 1 206 ? 18.562 -18.609 -16.328 1 91.19 206 PHE A C 1
ATOM 1599 O O . PHE A 1 206 ? 19.188 -18.906 -15.305 1 91.19 206 PHE A O 1
ATOM 1606 N N . MET A 1 207 ? 18.562 -19.359 -17.391 1 91.19 207 MET A N 1
ATOM 1607 C CA . MET A 1 207 ? 19.266 -20.641 -17.469 1 91.19 207 MET A CA 1
ATOM 1608 C C . MET A 1 207 ? 20.766 -20.438 -17.25 1 91.19 207 MET A C 1
ATOM 1610 O O . MET A 1 207 ? 21.391 -21.203 -16.516 1 91.19 207 MET A O 1
ATOM 1614 N N . VAL A 1 208 ? 21.25 -19.438 -17.875 1 92.5 208 VAL A N 1
ATOM 1615 C CA . VAL A 1 208 ? 22.688 -19.141 -17.734 1 92.5 208 VAL A CA 1
ATOM 1616 C C . VAL A 1 208 ? 23.016 -18.891 -16.266 1 92.5 208 VAL A C 1
ATOM 1618 O O . VAL A 1 208 ? 23.984 -19.438 -15.734 1 92.5 208 VAL A O 1
ATOM 1621 N N . ARG A 1 209 ? 22.172 -18.141 -15.633 1 93.31 209 ARG A N 1
ATOM 1622 C CA . ARG A 1 209 ? 22.406 -17.797 -14.234 1 93.31 209 ARG A CA 1
ATOM 1623 C C . ARG A 1 209 ? 22.281 -19.031 -13.344 1 93.31 209 ARG A C 1
ATOM 1625 O O . ARG A 1 209 ? 23.047 -19.203 -12.398 1 93.31 209 ARG A O 1
ATOM 1632 N N . MET A 1 210 ? 21.344 -19.844 -13.625 1 95.19 210 MET A N 1
ATOM 1633 C CA . MET A 1 210 ? 21.156 -21.062 -12.844 1 95.19 210 MET A CA 1
ATOM 1634 C C . MET A 1 210 ? 22.406 -21.938 -12.914 1 95.19 210 MET A C 1
ATOM 1636 O O . MET A 1 210 ? 22.859 -22.453 -11.891 1 95.19 210 MET A O 1
ATOM 1640 N N . HIS A 1 211 ? 22.953 -22.047 -14.094 1 96.69 211 HIS A N 1
ATOM 1641 C CA . HIS A 1 211 ? 24.156 -22.859 -14.25 1 96.69 211 HIS A CA 1
ATOM 1642 C C . HIS A 1 211 ? 25.344 -22.234 -13.508 1 96.69 211 HIS A C 1
ATOM 1644 O O . HIS A 1 211 ? 26.109 -22.938 -12.867 1 96.69 211 HIS A O 1
ATOM 1650 N N . GLU A 1 212 ? 25.406 -20.953 -13.586 1 97.25 212 GLU A N 1
ATOM 1651 C CA . GLU A 1 212 ? 26.469 -20.266 -12.859 1 97.25 212 GLU A CA 1
ATOM 1652 C C . GLU A 1 212 ? 26.344 -20.484 -11.359 1 97.25 212 GLU A C 1
ATOM 1654 O O . GLU A 1 212 ? 27.344 -20.688 -10.664 1 97.25 212 GLU A O 1
ATOM 1659 N N . LEU A 1 213 ? 25.156 -20.438 -10.891 1 97.75 213 LEU A N 1
ATOM 1660 C CA . LEU A 1 213 ? 24.922 -20.656 -9.469 1 97.75 213 LEU A CA 1
ATOM 1661 C C . LEU A 1 213 ? 25.281 -22.094 -9.07 1 97.75 213 LEU A C 1
ATOM 1663 O O . LEU A 1 213 ? 25.828 -22.312 -7.992 1 97.75 213 LEU A O 1
ATOM 1667 N N . ALA A 1 214 ? 24.984 -23.031 -9.945 1 98 214 ALA A N 1
ATOM 1668 C CA . ALA A 1 214 ? 25.266 -24.438 -9.672 1 98 214 ALA A CA 1
ATOM 1669 C C . ALA A 1 214 ? 26.781 -24.703 -9.688 1 98 214 ALA A C 1
ATOM 1671 O O . ALA A 1 214 ? 27.25 -25.625 -9.016 1 98 214 ALA A O 1
ATOM 1672 N N . ASP A 1 215 ? 27.531 -23.859 -10.344 1 97.81 215 ASP A N 1
ATOM 1673 C CA . ASP A 1 215 ? 28.984 -24.016 -10.461 1 97.81 215 ASP A CA 1
ATOM 1674 C C . ASP A 1 215 ? 29.703 -23.312 -9.32 1 97.81 215 ASP A C 1
ATOM 1676 O O . ASP A 1 215 ? 30.906 -23.547 -9.102 1 97.81 215 ASP A O 1
ATOM 1680 N N . ARG A 1 216 ? 29.047 -22.484 -8.664 1 98.44 216 ARG A N 1
ATOM 1681 C CA . ARG A 1 216 ? 29.672 -21.703 -7.613 1 98.44 216 ARG A CA 1
ATOM 1682 C C . ARG A 1 216 ? 29.578 -22.406 -6.266 1 98.44 216 ARG A C 1
ATOM 1684 O O . ARG A 1 216 ? 28.578 -22.281 -5.562 1 98.44 216 ARG A O 1
ATOM 1691 N N . LYS A 1 217 ? 30.703 -22.984 -5.793 1 98.19 217 LYS A N 1
ATOM 1692 C CA . LYS A 1 217 ? 30.766 -23.594 -4.469 1 98.19 217 LYS A CA 1
ATOM 1693 C C . LYS A 1 217 ? 30.797 -22.531 -3.371 1 98.19 217 LYS A C 1
ATOM 1695 O O . LYS A 1 217 ? 31.359 -21.453 -3.557 1 98.19 217 LYS A O 1
ATOM 1700 N N . VAL A 1 218 ? 30.141 -22.875 -2.291 1 98.06 218 VAL A N 1
ATOM 1701 C CA . VAL A 1 218 ? 30.109 -21.922 -1.183 1 98.06 218 VAL A CA 1
ATOM 1702 C C . VAL A 1 218 ? 30.688 -22.578 0.073 1 98.06 218 VAL A C 1
ATOM 1704 O O . VAL A 1 218 ? 30.438 -23.766 0.325 1 98.06 218 VAL A O 1
ATOM 1707 N N . SER A 1 219 ? 31.453 -21.766 0.84 1 97.06 219 SER A N 1
ATOM 1708 C CA . SER A 1 219 ? 31.984 -22.25 2.113 1 97.06 219 SER A CA 1
ATOM 1709 C C . SER A 1 219 ? 30.906 -22.234 3.191 1 97.06 219 SER A C 1
ATOM 1711 O O . SER A 1 219 ? 29.828 -21.672 3.002 1 97.06 219 SER A O 1
ATOM 1713 N N . GLN A 1 220 ? 31.25 -22.906 4.281 1 95 220 GLN A N 1
ATOM 1714 C CA . GLN A 1 220 ? 30.328 -22.938 5.418 1 95 220 GLN A CA 1
ATOM 1715 C C . GLN A 1 220 ? 30.078 -21.516 5.949 1 95 220 GLN A C 1
ATOM 1717 O O . GLN A 1 220 ? 28.953 -21.156 6.277 1 95 220 GLN A O 1
ATOM 1722 N N . VAL A 1 221 ? 31.094 -20.75 5.949 1 95.31 221 VAL A N 1
ATOM 1723 C CA . VAL A 1 221 ? 30.984 -19.375 6.441 1 95.31 221 VAL A CA 1
ATOM 1724 C C . VAL A 1 221 ? 30.094 -18.562 5.508 1 95.31 221 VAL A C 1
ATOM 1726 O O . VAL A 1 221 ? 29.25 -17.797 5.969 1 95.31 221 VAL A O 1
ATOM 1729 N N . GLU A 1 222 ? 30.281 -18.766 4.258 1 95.94 222 GLU A N 1
ATOM 1730 C CA . GLU A 1 222 ? 29.484 -18.047 3.27 1 95.94 222 GLU A CA 1
ATOM 1731 C C . GLU A 1 222 ? 28 -18.406 3.381 1 95.94 222 GLU A C 1
ATOM 1733 O O . GLU A 1 222 ? 27.141 -17.531 3.307 1 95.94 222 GLU A O 1
ATOM 1738 N N . SER A 1 223 ? 27.781 -19.703 3.549 1 97.12 223 SER A N 1
ATOM 1739 C CA . SER A 1 223 ? 26.391 -20.141 3.645 1 97.12 223 SER A CA 1
ATOM 1740 C C . SER A 1 223 ? 25.719 -19.578 4.895 1 97.12 223 SER A C 1
ATOM 1742 O O . SER A 1 223 ? 24.578 -19.125 4.836 1 97.12 223 SER A O 1
ATOM 1744 N N . GLU A 1 224 ? 26.438 -19.562 5.996 1 94.44 224 GLU A N 1
ATOM 1745 C CA . GLU A 1 224 ? 25.906 -19.031 7.246 1 94.44 224 GLU A CA 1
ATOM 1746 C C . GLU A 1 224 ? 25.609 -17.547 7.129 1 94.44 224 GLU A C 1
ATOM 1748 O O . GLU A 1 224 ? 24.547 -17.078 7.547 1 94.44 224 GLU A O 1
ATOM 1753 N N . ARG A 1 225 ? 26.5 -16.844 6.555 1 94.94 225 ARG A N 1
ATOM 1754 C CA . ARG A 1 225 ? 26.312 -15.406 6.359 1 94.94 225 ARG A CA 1
ATOM 1755 C C . ARG A 1 225 ? 25.141 -15.125 5.426 1 94.94 225 ARG A C 1
ATOM 1757 O O . ARG A 1 225 ? 24.359 -14.195 5.66 1 94.94 225 ARG A O 1
ATOM 1764 N N . PHE A 1 226 ? 25.078 -15.961 4.422 1 96.81 226 PHE A N 1
ATOM 1765 C CA . PHE A 1 226 ? 23.984 -15.844 3.449 1 96.81 226 PHE A CA 1
ATOM 1766 C C . PHE A 1 226 ? 22.641 -15.961 4.133 1 96.81 226 PHE A C 1
ATOM 1768 O O . PHE A 1 226 ? 21.781 -15.07 3.988 1 96.81 226 PHE A O 1
ATOM 1775 N N . PHE A 1 227 ? 22.484 -16.953 4.918 1 97.19 227 PHE A N 1
ATOM 1776 C CA . PHE A 1 227 ? 21.203 -17.219 5.555 1 97.19 227 PHE A CA 1
ATOM 1777 C C . PHE A 1 227 ? 20.938 -16.219 6.672 1 97.19 227 PHE A C 1
ATOM 1779 O O . PHE A 1 227 ? 19.797 -15.781 6.871 1 97.19 227 PHE A O 1
ATOM 1786 N N . GLN A 1 228 ? 21.969 -15.812 7.371 1 93.81 228 GLN A N 1
ATOM 1787 C CA . GLN A 1 228 ? 21.797 -14.82 8.43 1 93.81 228 GLN A CA 1
ATOM 1788 C C . GLN A 1 228 ? 21.281 -13.5 7.875 1 93.81 228 GLN A C 1
ATOM 1790 O O . GLN A 1 228 ? 20.406 -12.875 8.469 1 93.81 228 GLN A O 1
ATOM 1795 N N . ARG A 1 229 ? 21.781 -13.172 6.812 1 93.19 229 ARG A N 1
ATOM 1796 C CA . ARG A 1 229 ? 21.359 -11.938 6.164 1 93.19 229 ARG A CA 1
ATOM 1797 C C . ARG A 1 229 ? 19.875 -12 5.773 1 93.19 229 ARG A C 1
ATOM 1799 O O . ARG A 1 229 ? 19.156 -11.008 5.906 1 93.19 229 ARG A O 1
ATOM 1806 N N . LEU A 1 230 ? 19.438 -13.109 5.332 1 95.06 230 LEU A N 1
ATOM 1807 C CA . LEU A 1 230 ? 18.078 -13.273 4.836 1 95.06 230 LEU A CA 1
ATOM 1808 C C . LEU A 1 230 ? 17.094 -13.375 5.988 1 95.06 230 LEU A C 1
ATOM 1810 O O . LEU A 1 230 ? 15.93 -12.969 5.852 1 95.06 230 LEU A O 1
ATOM 1814 N N . PHE A 1 231 ? 17.531 -13.875 7.102 1 93.62 231 PHE A N 1
ATOM 1815 C CA . PHE A 1 231 ? 16.578 -14.203 8.156 1 93.62 231 PHE A CA 1
ATOM 1816 C C . PHE A 1 231 ? 16.75 -13.258 9.344 1 93.62 231 PHE A C 1
ATOM 1818 O O . PHE A 1 231 ? 16.188 -13.5 10.414 1 93.62 231 PHE A O 1
ATOM 1825 N N . THR A 1 232 ? 17.547 -12.211 9.125 1 86.94 232 THR A N 1
ATOM 1826 C CA . THR A 1 232 ? 17.656 -11.133 10.109 1 86.94 232 THR A CA 1
ATOM 1827 C C . THR A 1 232 ? 16.828 -9.922 9.68 1 86.94 232 THR A C 1
ATOM 1829 O O . THR A 1 232 ? 16.953 -9.461 8.539 1 86.94 232 THR A O 1
ATOM 1832 N N . TYR A 1 233 ? 15.812 -9.633 10.414 1 73.38 233 TYR A N 1
ATOM 1833 C CA . TYR A 1 233 ? 14.93 -8.516 10.086 1 73.38 233 TYR A CA 1
ATOM 1834 C C . TYR A 1 233 ? 15.195 -7.328 11.008 1 73.38 233 TYR A C 1
ATOM 1836 O O . TYR A 1 233 ? 15.5 -7.504 12.188 1 73.38 233 TYR A O 1
ATOM 1844 N N . PRO A 1 234 ? 15.367 -6.152 10.305 1 59.12 234 PRO A N 1
ATOM 1845 C CA . PRO A 1 234 ? 15.5 -5.004 11.203 1 59.12 234 PRO A CA 1
ATOM 1846 C C . PRO A 1 234 ? 14.312 -4.855 12.148 1 59.12 234 PRO A C 1
ATOM 1848 O O . PRO A 1 234 ? 13.195 -5.238 11.805 1 59.12 234 PRO A O 1
ATOM 1851 N N . TRP A 1 235 ? 14.531 -4.793 13.352 1 48.34 235 TRP A N 1
ATOM 1852 C CA . TRP A 1 235 ? 13.461 -4.52 14.305 1 48.34 235 TRP A CA 1
ATOM 1853 C C . TRP A 1 235 ? 12.547 -3.402 13.805 1 48.34 235 TRP A C 1
ATOM 1855 O O . TRP A 1 235 ? 13.031 -2.379 13.305 1 48.34 235 TRP A O 1
ATOM 1865 N N . THR A 1 236 ? 11.461 -3.744 13.234 1 46 236 THR A N 1
ATOM 1866 C CA . THR A 1 236 ? 10.484 -2.783 12.727 1 46 236 THR A CA 1
ATOM 1867 C C . THR A 1 236 ? 10.383 -1.577 13.656 1 46 236 THR A C 1
ATOM 1869 O O . THR A 1 236 ? 9.727 -0.589 13.32 1 46 236 THR A O 1
ATOM 1872 N N . LYS A 1 237 ? 10.195 -1.782 15.094 1 44.25 237 LYS A N 1
ATOM 1873 C CA . LYS A 1 237 ? 9.945 -0.52 15.781 1 44.25 237 LYS A CA 1
ATOM 1874 C C . LYS A 1 237 ? 11.125 0.437 15.617 1 44.25 237 LYS A C 1
ATOM 1876 O O . LYS A 1 237 ? 12.266 0.07 15.883 1 44.25 237 LYS A O 1
ATOM 1881 N N . PRO A 1 238 ? 10.93 1.47 14.859 1 41.44 238 PRO A N 1
ATOM 1882 C CA . PRO A 1 238 ? 11.992 2.465 14.68 1 41.44 238 PRO A CA 1
ATOM 1883 C C . PRO A 1 238 ? 12.898 2.58 15.898 1 41.44 238 PRO A C 1
ATOM 1885 O O . PRO A 1 238 ? 14.117 2.756 15.75 1 41.44 238 PRO A O 1
ATOM 1888 N N . ASP A 1 239 ? 12.297 2.908 16.969 1 39.09 239 ASP A N 1
ATOM 1889 C CA . ASP A 1 239 ? 12.984 3.4 18.172 1 39.09 239 ASP A CA 1
ATOM 1890 C C . ASP A 1 239 ? 13.711 2.268 18.891 1 39.09 239 ASP A C 1
ATOM 1892 O O . ASP A 1 239 ? 14.312 2.48 19.938 1 39.09 239 ASP A O 1
ATOM 1896 N N . SER A 1 240 ? 13.359 1.023 18.688 1 41.5 240 SER A N 1
ATOM 1897 C CA . SER A 1 240 ? 14.031 0.151 19.641 1 41.5 240 SER A CA 1
ATOM 1898 C C . SER A 1 240 ? 15.406 -0.272 19.141 1 41.5 240 SER A C 1
ATOM 1900 O O . SER A 1 240 ? 15.547 -0.684 17.984 1 41.5 240 SER A O 1
ATOM 1902 N N . ASN A 1 241 ? 16.344 0.475 19.344 1 46.28 241 ASN A N 1
ATOM 1903 C CA . ASN A 1 241 ? 17.719 -0.018 19.312 1 46.28 241 ASN A CA 1
ATOM 1904 C C . ASN A 1 241 ? 17.781 -1.52 19.594 1 46.28 241 ASN A C 1
ATOM 1906 O O . ASN A 1 241 ? 18.75 -2.012 20.172 1 46.28 241 ASN A O 1
ATOM 1910 N N . GLY A 1 242 ? 16.656 -2.084 19.531 1 50.72 242 GLY A N 1
ATOM 1911 C CA . GLY A 1 242 ? 16.812 -3.486 19.875 1 50.72 242 GLY A CA 1
ATOM 1912 C C . GLY A 1 242 ? 17.5 -4.297 18.797 1 50.72 242 GLY A C 1
ATOM 1913 O O . GLY A 1 242 ? 17.641 -3.83 17.656 1 50.72 242 GLY A O 1
ATOM 1914 N N . PRO A 1 243 ? 18.219 -5.242 19.219 1 56 243 PRO A N 1
ATOM 1915 C CA . PRO A 1 243 ? 18.938 -6.129 18.312 1 56 243 PRO A CA 1
ATOM 1916 C C . PRO A 1 243 ? 18.062 -6.668 17.188 1 56 243 PRO A C 1
ATOM 1918 O O . PRO A 1 243 ? 16.844 -6.785 17.344 1 56 243 PRO A O 1
ATOM 1921 N N . ASP A 1 244 ? 18.531 -6.566 16.125 1 65.75 244 ASP A N 1
ATOM 1922 C CA . ASP A 1 244 ? 17.891 -7.25 14.992 1 65.75 244 ASP A CA 1
ATOM 1923 C C . ASP A 1 244 ? 17.234 -8.555 15.438 1 65.75 244 ASP A C 1
ATOM 1925 O O . ASP A 1 244 ? 17.766 -9.258 16.297 1 65.75 244 ASP A O 1
ATOM 1929 N N . LYS A 1 245 ? 15.945 -8.617 15.227 1 76.94 245 LYS A N 1
ATOM 1930 C CA . LYS A 1 245 ? 15.305 -9.898 15.508 1 76.94 245 LYS A CA 1
ATOM 1931 C C . LYS A 1 245 ? 15.633 -10.922 14.43 1 76.94 245 LYS A C 1
ATOM 1933 O O . LYS A 1 245 ? 15.586 -10.625 13.234 1 76.94 245 LYS A O 1
ATOM 1938 N N . VAL A 1 246 ? 16.203 -11.992 14.969 1 82.94 246 VAL A N 1
ATOM 1939 C CA . VAL A 1 246 ? 16.562 -13.094 14.086 1 82.94 246 VAL A CA 1
ATOM 1940 C C . VAL A 1 246 ? 15.477 -14.172 14.133 1 82.94 246 VAL A C 1
ATOM 1942 O O . VAL A 1 246 ? 15.031 -14.555 15.219 1 82.94 246 VAL A O 1
ATOM 1945 N N . ASN A 1 247 ? 14.898 -14.562 12.93 1 89.44 247 ASN A N 1
ATOM 1946 C CA . ASN A 1 247 ? 14.062 -15.758 12.844 1 89.44 247 ASN A CA 1
ATOM 1947 C C . ASN A 1 247 ? 14.891 -17.031 13 1 89.44 247 ASN A C 1
ATOM 1949 O O . ASN A 1 247 ? 15.195 -17.703 12.016 1 89.44 247 ASN A O 1
ATOM 1953 N N . GLU A 1 248 ? 15.133 -17.406 14.188 1 90.12 248 GLU A N 1
ATOM 1954 C CA . GLU A 1 248 ? 16.031 -18.531 14.492 1 90.12 248 GLU A CA 1
ATOM 1955 C C . GLU A 1 248 ? 15.469 -19.844 13.961 1 90.12 248 GLU A C 1
ATOM 1957 O O . GLU A 1 248 ? 16.219 -20.688 13.477 1 90.12 248 GLU A O 1
ATOM 1962 N N . ARG A 1 249 ? 14.203 -20 14.102 1 91.69 249 ARG A N 1
ATOM 1963 C CA . ARG A 1 249 ? 13.578 -21.219 13.609 1 91.69 249 ARG A CA 1
ATOM 1964 C C . ARG A 1 249 ? 13.734 -21.344 12.102 1 91.69 249 ARG A C 1
ATOM 1966 O O . ARG A 1 249 ? 14.109 -22.406 11.602 1 91.69 249 ARG A O 1
ATOM 1973 N N . GLY A 1 250 ? 13.461 -20.297 11.359 1 94.44 250 GLY A N 1
ATOM 1974 C CA . GLY A 1 250 ? 13.648 -20.297 9.914 1 94.44 250 GLY A CA 1
ATOM 1975 C C . GLY A 1 250 ? 15.094 -20.531 9.5 1 94.44 250 GLY A C 1
ATOM 1976 O O . GLY A 1 250 ? 15.359 -21.297 8.562 1 94.44 250 GLY A O 1
ATOM 1977 N N . LEU A 1 251 ? 15.984 -19.891 10.25 1 94.88 251 LEU A N 1
ATOM 1978 C CA . LEU A 1 251 ? 17.406 -20.047 9.969 1 94.88 251 LEU A CA 1
ATOM 1979 C C . LEU A 1 251 ? 17.844 -21.5 10.125 1 94.88 251 LEU A C 1
ATOM 1981 O O . LEU A 1 251 ? 18.531 -22.047 9.258 1 94.88 251 LEU A O 1
ATOM 1985 N N . LYS A 1 252 ? 17.422 -22.062 11.18 1 95 252 LYS A N 1
ATOM 1986 C CA . LYS A 1 252 ? 17.781 -23.469 11.422 1 95 252 LYS A CA 1
ATOM 1987 C C . LYS A 1 252 ? 17.188 -24.375 10.352 1 95 252 LYS A C 1
ATOM 1989 O O . LYS A 1 252 ? 17.859 -25.297 9.883 1 95 252 LYS A O 1
ATOM 1994 N N . ALA A 1 253 ? 15.992 -24.109 9.953 1 96.94 253 ALA A N 1
ATOM 1995 C CA . ALA A 1 253 ? 15.305 -24.938 8.961 1 96.94 253 ALA A CA 1
ATOM 1996 C C . ALA A 1 253 ? 16.031 -24.875 7.617 1 96.94 253 ALA A C 1
ATOM 1998 O O . ALA A 1 253 ? 16.297 -25.922 7.012 1 96.94 253 ALA A O 1
ATOM 1999 N N . VAL A 1 254 ? 16.406 -23.703 7.199 1 97.56 254 VAL A N 1
ATOM 2000 C CA . VAL A 1 254 ? 17 -23.562 5.879 1 97.56 254 VAL A CA 1
ATOM 2001 C C . VAL A 1 254 ? 18.406 -24.156 5.891 1 97.56 254 VAL A C 1
ATOM 2003 O O . VAL A 1 254 ? 18.875 -24.719 4.887 1 97.56 254 VAL A O 1
ATOM 2006 N N . LEU A 1 255 ? 19.109 -23.984 6.992 1 96.5 255 LEU A N 1
ATOM 2007 C CA . LEU A 1 255 ? 20.438 -24.578 7.113 1 96.5 255 LEU A CA 1
ATOM 2008 C C . LEU A 1 255 ? 20.344 -26.109 7.031 1 96.5 255 LEU A C 1
ATOM 2010 O O . LEU A 1 255 ? 21.156 -26.734 6.348 1 96.5 255 LEU A O 1
ATOM 2014 N N . ASN A 1 256 ? 19.375 -26.625 7.715 1 97.31 256 ASN A N 1
ATOM 2015 C CA . ASN A 1 256 ? 19.156 -28.062 7.668 1 97.31 256 ASN A CA 1
ATOM 2016 C C . ASN A 1 256 ? 18.859 -28.547 6.246 1 97.31 256 ASN A C 1
ATOM 2018 O O . ASN A 1 256 ? 19.406 -29.562 5.805 1 97.31 256 ASN A O 1
ATOM 2022 N N . LEU A 1 257 ? 18.047 -27.812 5.504 1 98.12 257 LEU A N 1
ATOM 2023 C CA . LEU A 1 257 ? 17.734 -28.141 4.121 1 98.12 257 LEU A CA 1
ATOM 2024 C C . LEU A 1 257 ? 18.984 -28.078 3.244 1 98.12 257 LEU A C 1
ATOM 2026 O O . LEU A 1 257 ? 19.219 -28.984 2.438 1 98.12 257 LEU A O 1
ATOM 2030 N N . PHE A 1 258 ? 19.766 -27.094 3.467 1 98.19 258 PHE A N 1
ATOM 2031 C CA . PHE A 1 258 ? 20.953 -26.875 2.666 1 98.19 258 PHE A CA 1
ATOM 2032 C C . PHE A 1 258 ? 21.984 -27.969 2.926 1 98.19 258 PHE A C 1
ATOM 2034 O O . PHE A 1 258 ? 22.688 -28.406 2.01 1 98.19 258 PHE A O 1
ATOM 2041 N N . GLU A 1 259 ? 22.062 -28.453 4.121 1 96.56 259 GLU A N 1
ATOM 2042 C CA . GLU A 1 259 ? 23.109 -29.406 4.543 1 96.56 259 GLU A CA 1
ATOM 2043 C C . GLU A 1 259 ? 22.734 -30.828 4.156 1 96.56 259 GLU A C 1
ATOM 2045 O O . GLU A 1 259 ? 23.312 -31.781 4.68 1 96.56 259 GLU A O 1
ATOM 2050 N N . GLY A 1 260 ? 21.797 -30.969 3.307 1 96.31 260 GLY A N 1
ATOM 2051 C CA . GLY A 1 260 ? 21.578 -32.281 2.723 1 96.31 260 GLY A CA 1
ATOM 2052 C C . GLY A 1 260 ? 20.188 -32.844 2.998 1 96.31 260 GLY A C 1
ATOM 2053 O O . GLY A 1 260 ? 19.812 -33.844 2.434 1 96.31 260 GLY A O 1
ATOM 2054 N N . ASN A 1 261 ? 19.375 -32.188 3.766 1 97.12 261 ASN A N 1
ATOM 2055 C CA . ASN A 1 261 ? 18.078 -32.75 4.152 1 97.12 261 ASN A CA 1
ATOM 2056 C C . ASN A 1 261 ? 16.953 -32.188 3.275 1 97.12 261 ASN A C 1
ATOM 2058 O O . ASN A 1 261 ? 15.797 -32.562 3.445 1 97.12 261 ASN A O 1
ATOM 2062 N N . GLY A 1 262 ? 17.266 -31.375 2.422 1 96.31 262 GLY A N 1
ATOM 2063 C CA . GLY A 1 262 ? 16.281 -30.891 1.472 1 96.31 262 GLY A CA 1
ATOM 2064 C C . GLY A 1 262 ? 16.109 -31.781 0.264 1 96.31 262 GLY A C 1
ATOM 2065 O O . GLY A 1 262 ? 17 -32.594 -0.036 1 96.31 262 GLY A O 1
ATOM 2066 N N . ARG A 1 263 ? 15.086 -31.672 -0.411 1 95 263 ARG A N 1
ATOM 2067 C CA . ARG A 1 263 ? 14.867 -32.406 -1.645 1 95 263 ARG A CA 1
ATOM 2068 C C . ARG A 1 263 ? 15.812 -31.938 -2.744 1 95 263 ARG A C 1
ATOM 2070 O O . ARG A 1 263 ? 15.781 -30.781 -3.135 1 95 263 ARG A O 1
ATOM 2077 N N . GLY A 1 264 ? 16.641 -32.844 -3.17 1 95.56 264 GLY A N 1
ATOM 2078 C CA . GLY A 1 264 ? 17.594 -32.531 -4.219 1 95.56 264 GLY A CA 1
ATOM 2079 C C . GLY A 1 264 ? 18.828 -31.812 -3.705 1 95.56 264 GLY A C 1
ATOM 2080 O O . GLY A 1 264 ? 19.672 -31.391 -4.488 1 95.56 264 GLY A O 1
ATOM 2081 N N . ALA A 1 265 ? 18.938 -31.688 -2.416 1 97.06 265 ALA A N 1
ATOM 2082 C CA . ALA A 1 265 ? 20.047 -30.922 -1.832 1 97.06 265 ALA A CA 1
ATOM 2083 C C . ALA A 1 265 ? 21.375 -31.656 -2.055 1 97.06 265 ALA A C 1
ATOM 2085 O O . ALA A 1 265 ? 22.438 -31.031 -1.983 1 97.06 265 ALA A O 1
ATOM 2086 N N . THR A 1 266 ? 21.359 -32.938 -2.312 1 97.12 266 THR A N 1
ATOM 2087 C CA . THR A 1 266 ? 22.594 -33.719 -2.443 1 97.12 266 THR A CA 1
ATOM 2088 C C . THR A 1 266 ? 23.016 -33.812 -3.904 1 97.12 266 THR A C 1
ATOM 2090 O O . THR A 1 266 ? 24.078 -34.375 -4.215 1 97.12 266 THR A O 1
ATOM 2093 N N . LEU A 1 267 ? 22.234 -33.312 -4.828 1 97.5 267 LEU A N 1
ATOM 2094 C CA . LEU A 1 267 ? 22.609 -33.281 -6.234 1 97.5 267 LEU A CA 1
ATOM 2095 C C . LEU A 1 267 ? 23.859 -32.438 -6.445 1 97.5 267 LEU A C 1
ATOM 2097 O O . LEU A 1 267 ? 24.078 -31.453 -5.727 1 97.5 267 LEU A O 1
ATOM 2101 N N . GLU A 1 268 ? 24.609 -32.812 -7.461 1 97.31 268 GLU A N 1
ATOM 2102 C CA . GLU A 1 268 ? 25.828 -32.094 -7.777 1 97.31 268 GLU A CA 1
ATOM 2103 C C . GLU A 1 268 ? 25.547 -30.609 -8 1 97.31 268 GLU A C 1
ATOM 2105 O O . GLU A 1 268 ? 26.344 -29.75 -7.605 1 97.31 268 GLU A O 1
ATOM 2110 N N . SER A 1 269 ? 24.422 -30.281 -8.555 1 97.69 269 SER A N 1
ATOM 2111 C CA . SER A 1 269 ? 24.062 -28.906 -8.891 1 97.69 269 SER A CA 1
ATOM 2112 C C . SER A 1 269 ? 23.812 -28.078 -7.637 1 97.69 269 SER A C 1
ATOM 2114 O O . SER A 1 269 ? 23.969 -26.859 -7.648 1 97.69 269 SER A O 1
ATOM 2116 N N . ALA A 1 270 ? 23.438 -28.734 -6.488 1 98.06 270 ALA A N 1
ATOM 2117 C CA . ALA A 1 270 ? 22.906 -28 -5.344 1 98.06 270 ALA A CA 1
ATOM 2118 C C . ALA A 1 270 ? 23.797 -28.188 -4.117 1 98.06 270 ALA A C 1
ATOM 2120 O O . ALA A 1 270 ? 23.875 -27.297 -3.258 1 98.06 270 ALA A O 1
ATOM 2121 N N . ALA A 1 271 ? 24.5 -29.328 -4.051 1 98.06 271 ALA A N 1
ATOM 2122 C CA . ALA A 1 271 ? 25.281 -29.641 -2.859 1 98.06 271 ALA A CA 1
ATOM 2123 C C . ALA A 1 271 ? 26.422 -28.625 -2.668 1 98.06 271 ALA A C 1
ATOM 2125 O O . ALA A 1 271 ? 27.359 -28.594 -3.455 1 98.06 271 ALA A O 1
ATOM 2126 N N . GLY A 1 272 ? 26.234 -27.797 -1.652 1 97.88 272 GLY A N 1
ATOM 2127 C CA . GLY A 1 272 ? 27.266 -26.844 -1.323 1 97.88 272 GLY A CA 1
ATOM 2128 C C . GLY A 1 272 ? 27.422 -25.734 -2.355 1 97.88 272 GLY A C 1
ATOM 2129 O O . GLY A 1 272 ? 28.5 -25.188 -2.525 1 97.88 272 GLY A O 1
ATOM 2130 N N . THR A 1 273 ? 26.469 -25.547 -3.156 1 98.5 273 THR A N 1
ATOM 2131 C CA . THR A 1 273 ? 26.562 -24.531 -4.203 1 98.5 273 THR A CA 1
ATOM 2132 C C . THR A 1 273 ? 25.625 -23.375 -3.916 1 98.5 273 THR A C 1
ATOM 2134 O O . THR A 1 273 ? 24.75 -23.469 -3.055 1 98.5 273 THR A O 1
ATOM 2137 N N . ALA A 1 274 ? 25.781 -22.266 -4.691 1 98.5 274 ALA A N 1
ATOM 2138 C CA . ALA A 1 274 ? 24.875 -21.125 -4.59 1 98.5 274 ALA A CA 1
ATOM 2139 C C . ALA A 1 274 ? 23.469 -21.484 -5.02 1 98.5 274 ALA A C 1
ATOM 2141 O O . ALA A 1 274 ? 22.484 -20.969 -4.477 1 98.5 274 ALA A O 1
ATOM 2142 N N . TRP A 1 275 ? 23.375 -22.422 -5.969 1 98.25 275 TRP A N 1
ATOM 2143 C CA . TRP A 1 275 ? 22.062 -22.938 -6.379 1 98.25 275 TRP A CA 1
ATOM 2144 C C . TRP A 1 275 ? 21.391 -23.656 -5.227 1 98.25 275 TRP A C 1
ATOM 2146 O O . TRP A 1 275 ? 20.172 -23.516 -5.023 1 98.25 275 TRP A O 1
ATOM 2156 N N . GLY A 1 276 ? 22.203 -24.344 -4.516 1 98.31 276 GLY A N 1
ATOM 2157 C CA . GLY A 1 276 ? 21.688 -25 -3.332 1 98.31 276 GLY A CA 1
ATOM 2158 C C . GLY A 1 276 ? 21.156 -24.047 -2.287 1 98.31 276 GLY A C 1
ATOM 2159 O O . GLY A 1 276 ? 20.141 -24.312 -1.63 1 98.31 276 GLY A O 1
ATOM 2160 N N . LEU A 1 277 ? 21.812 -22.922 -2.125 1 98.44 277 LEU A N 1
ATOM 2161 C CA . LEU A 1 277 ? 21.359 -21.891 -1.196 1 98.44 277 LEU A CA 1
ATOM 2162 C C . LEU A 1 277 ? 19.953 -21.406 -1.565 1 98.44 277 LEU A C 1
ATOM 2164 O O . LEU A 1 277 ? 19.062 -21.391 -0.719 1 98.44 277 LEU A O 1
ATOM 2168 N N . VAL A 1 278 ? 19.734 -21.078 -2.801 1 98.06 278 VAL A N 1
ATOM 2169 C CA . VAL A 1 278 ? 18.469 -20.562 -3.293 1 98.06 278 VAL A CA 1
ATOM 2170 C C . VAL A 1 278 ? 17.359 -21.609 -3.092 1 98.06 278 VAL A C 1
ATOM 2172 O O . VAL A 1 278 ? 16.281 -21.297 -2.578 1 98.06 278 VAL A O 1
ATOM 2175 N N . ASN A 1 279 ? 17.703 -22.844 -3.385 1 97.81 279 ASN A N 1
ATOM 2176 C CA . ASN A 1 279 ? 16.672 -23.891 -3.342 1 97.81 279 ASN A CA 1
ATOM 2177 C C . ASN A 1 279 ? 16.312 -24.266 -1.906 1 97.81 279 ASN A C 1
ATOM 2179 O O . ASN A 1 279 ? 15.188 -24.672 -1.633 1 97.81 279 ASN A O 1
ATOM 2183 N N . SER A 1 280 ? 17.234 -24.078 -1.006 1 98.12 280 SER A N 1
ATOM 2184 C CA . SER A 1 280 ? 16.875 -24.297 0.394 1 98.12 280 SER A CA 1
ATOM 2185 C C . SER A 1 280 ? 15.859 -23.281 0.873 1 98.12 280 SER A C 1
ATOM 2187 O O . SER A 1 280 ? 14.914 -23.625 1.591 1 98.12 280 SER A O 1
ATOM 2189 N N . VAL A 1 281 ? 16 -22.062 0.434 1 98.06 281 VAL A N 1
ATOM 2190 C CA . VAL A 1 281 ? 15.07 -21.016 0.814 1 98.06 281 VAL A CA 1
ATOM 2191 C C . VAL A 1 281 ? 13.727 -21.234 0.127 1 98.06 281 VAL A C 1
ATOM 2193 O O . VAL A 1 281 ? 12.672 -21.109 0.756 1 98.06 281 VAL A O 1
ATOM 2196 N N . THR A 1 282 ? 13.766 -21.547 -1.159 1 97.25 282 THR A N 1
ATOM 2197 C CA . THR A 1 282 ? 12.516 -21.75 -1.889 1 97.25 282 THR A CA 1
ATOM 2198 C C . THR A 1 282 ? 11.75 -22.938 -1.319 1 97.25 282 THR A C 1
ATOM 2200 O O . THR A 1 282 ? 10.523 -22.891 -1.213 1 97.25 282 THR A O 1
ATOM 2203 N N . GLU A 1 283 ? 12.492 -23.969 -0.943 1 97.06 283 GLU A N 1
ATOM 2204 C CA . GLU A 1 283 ? 11.828 -25.109 -0.329 1 97.06 283 GLU A CA 1
ATOM 2205 C C . GLU A 1 283 ? 11.234 -24.734 1.027 1 97.06 283 GLU A C 1
ATOM 2207 O O . GLU A 1 283 ? 10.109 -25.141 1.35 1 97.06 283 GLU A O 1
ATOM 2212 N N . TYR A 1 284 ? 11.961 -24.031 1.801 1 97.12 284 TYR A N 1
ATOM 2213 C CA . TYR A 1 284 ? 11.461 -23.578 3.088 1 97.12 284 TYR A CA 1
ATOM 2214 C C . TYR A 1 284 ? 10.148 -22.812 2.918 1 97.12 284 TYR A C 1
ATOM 2216 O O . TYR A 1 284 ? 9.156 -23.109 3.592 1 97.12 284 TYR A O 1
ATOM 2224 N N . VAL A 1 285 ? 10.047 -21.906 1.981 1 96.19 285 VAL A N 1
ATOM 2225 C CA . VAL A 1 285 ? 8.891 -21.047 1.753 1 96.19 285 VAL A CA 1
ATOM 2226 C C . VAL A 1 285 ? 7.723 -21.875 1.22 1 96.19 285 VAL A C 1
ATOM 2228 O O . VAL A 1 285 ? 6.594 -21.75 1.697 1 96.19 285 VAL A O 1
ATOM 2231 N N . ASP A 1 286 ? 8.016 -22.781 0.3 1 94 286 ASP A N 1
ATOM 2232 C CA . ASP A 1 286 ? 6.953 -23.484 -0.403 1 94 286 ASP A CA 1
ATOM 2233 C C . ASP A 1 286 ? 6.422 -24.656 0.435 1 94 286 ASP A C 1
ATOM 2235 O O . ASP A 1 286 ? 5.246 -25.016 0.334 1 94 286 ASP A O 1
ATOM 2239 N N . HIS A 1 287 ? 7.297 -25.203 1.356 1 92.06 287 HIS A N 1
ATOM 2240 C CA . HIS A 1 287 ? 6.902 -26.484 1.922 1 92.06 287 HIS A CA 1
ATOM 2241 C C . HIS A 1 287 ? 6.91 -26.438 3.447 1 92.06 287 HIS A C 1
ATOM 2243 O O . HIS A 1 287 ? 6.215 -27.234 4.098 1 92.06 287 HIS A O 1
ATOM 2249 N N . GLN A 1 288 ? 7.66 -25.594 4.074 1 91.94 288 GLN A N 1
ATOM 2250 C CA . GLN A 1 288 ? 7.895 -25.781 5.5 1 91.94 288 GLN A CA 1
ATOM 2251 C C . GLN A 1 288 ? 7.398 -24.578 6.305 1 91.94 288 GLN A C 1
ATOM 2253 O O . GLN A 1 288 ? 7.051 -24.719 7.48 1 91.94 288 GLN A O 1
ATOM 2258 N N . GLN A 1 289 ? 7.461 -23.438 5.703 1 90.62 289 GLN A N 1
ATOM 2259 C CA . GLN A 1 289 ? 7.105 -22.234 6.453 1 90.62 289 GLN A CA 1
ATOM 2260 C C . GLN A 1 289 ? 5.699 -22.344 7.031 1 90.62 289 GLN A C 1
ATOM 2262 O O . GLN A 1 289 ? 4.766 -22.75 6.336 1 90.62 289 GLN A O 1
ATOM 2267 N N . ARG A 1 290 ? 5.613 -22.016 8.266 1 87 290 ARG A N 1
ATOM 2268 C CA . ARG A 1 290 ? 4.328 -22.094 8.945 1 87 290 ARG A CA 1
ATOM 2269 C C . ARG A 1 290 ? 3.287 -21.219 8.266 1 87 290 ARG A C 1
ATOM 2271 O O . ARG A 1 290 ? 3.586 -20.094 7.863 1 87 290 ARG A O 1
ATOM 2278 N N . ALA A 1 291 ? 2.129 -21.797 8.023 1 86.31 291 ALA A N 1
ATOM 2279 C CA . ALA A 1 291 ? 0.984 -21.094 7.445 1 86.31 291 ALA A CA 1
ATOM 2280 C C . ALA A 1 291 ? -0.327 -21.625 8.023 1 86.31 291 ALA A C 1
ATOM 2282 O O . ALA A 1 291 ? -0.398 -22.766 8.492 1 86.31 291 ALA A O 1
ATOM 2283 N N . ARG A 1 292 ? -1.328 -20.797 8.062 1 82.44 292 ARG A N 1
ATOM 2284 C CA . ARG A 1 292 ? -2.639 -21.172 8.586 1 82.44 292 ARG A CA 1
ATOM 2285 C C . ARG A 1 292 ? -3.23 -22.344 7.816 1 82.44 292 ARG A C 1
ATOM 2287 O O . ARG A 1 292 ? -3.873 -23.219 8.406 1 82.44 292 ARG A O 1
ATOM 2294 N N . ASN A 1 293 ? -3.119 -22.359 6.539 1 82.06 293 ASN A N 1
ATOM 2295 C CA . ASN A 1 293 ? -3.521 -23.438 5.641 1 82.06 293 ASN A CA 1
ATOM 2296 C C . ASN A 1 293 ? -2.75 -23.375 4.324 1 82.06 293 ASN A C 1
ATOM 2298 O O . ASN A 1 293 ? -1.926 -22.484 4.117 1 82.06 293 ASN A O 1
ATOM 2302 N N . ALA A 1 294 ? -3.049 -24.359 3.471 1 80.62 294 ALA A N 1
ATOM 2303 C CA . ALA A 1 294 ? -2.322 -24.5 2.213 1 80.62 294 ALA A CA 1
ATOM 2304 C C . ALA A 1 294 ? -2.531 -23.297 1.312 1 80.62 294 ALA A C 1
ATOM 2306 O O . ALA A 1 294 ? -1.62 -22.891 0.586 1 80.62 294 ALA A O 1
ATOM 2307 N N . GLY A 1 295 ? -3.693 -22.766 1.388 1 82.38 295 GLY A N 1
ATOM 2308 C CA . GLY A 1 295 ? -3.98 -21.594 0.584 1 82.38 295 GLY A CA 1
ATOM 2309 C C . GLY A 1 295 ? -3.178 -20.375 1.002 1 82.38 295 GLY A C 1
ATOM 2310 O O . GLY A 1 295 ? -2.67 -19.641 0.153 1 82.38 295 GLY A O 1
ATOM 2311 N N . ASN A 1 296 ? -3.055 -20.219 2.262 1 86.56 296 ASN A N 1
ATOM 2312 C CA . ASN A 1 296 ? -2.248 -19.109 2.771 1 86.56 296 ASN A CA 1
ATOM 2313 C C . ASN A 1 296 ? -0.773 -19.281 2.422 1 86.56 296 ASN A C 1
ATOM 2315 O O . ASN A 1 296 ? -0.08 -18.312 2.127 1 86.56 296 ASN A O 1
ATOM 2319 N N . ARG A 1 297 ? -0.348 -20.5 2.445 1 88.25 297 ARG A N 1
ATOM 2320 C CA . ARG A 1 297 ? 1.033 -20.781 2.07 1 88.25 297 ARG A CA 1
ATOM 2321 C C . ARG A 1 297 ? 1.285 -20.438 0.605 1 88.25 297 ARG A C 1
ATOM 2323 O O . ARG A 1 297 ? 2.279 -19.781 0.278 1 88.25 297 ARG A O 1
ATOM 2330 N N . LEU A 1 298 ? 0.35 -20.891 -0.199 1 88.38 298 LEU A N 1
ATOM 2331 C CA . LEU A 1 298 ? 0.467 -20.609 -1.626 1 88.38 298 LEU A CA 1
ATOM 2332 C C . LEU A 1 298 ? 0.461 -19.109 -1.888 1 88.38 298 LEU A C 1
ATOM 2334 O O . LEU A 1 298 ? 1.301 -18.594 -2.635 1 88.38 298 LEU A O 1
ATOM 2338 N N . ASP A 1 299 ? -0.452 -18.453 -1.232 1 89.5 299 ASP A N 1
ATOM 2339 C CA . ASP A 1 299 ? -0.572 -17.016 -1.395 1 89.5 299 ASP A CA 1
ATOM 2340 C C . ASP A 1 299 ? 0.72 -16.312 -0.991 1 89.5 299 ASP A C 1
ATOM 2342 O O . ASP A 1 299 ? 1.219 -15.445 -1.722 1 89.5 299 ASP A O 1
ATOM 2346 N N . SER A 1 300 ? 1.307 -16.641 0.12 1 92.12 300 SER A N 1
ATOM 2347 C CA . SER A 1 300 ? 2.557 -16.062 0.598 1 92.12 300 SER A CA 1
ATOM 2348 C C . SER A 1 300 ? 3.707 -16.375 -0.355 1 92.12 300 SER A C 1
ATOM 2350 O O . SER A 1 300 ? 4.5 -15.484 -0.684 1 92.12 300 SER A O 1
ATOM 2352 N N . ALA A 1 301 ? 3.742 -17.562 -0.834 1 92.88 301 ALA A N 1
ATOM 2353 C CA . ALA A 1 301 ? 4.852 -18.062 -1.644 1 92.88 301 ALA A CA 1
ATOM 2354 C C . ALA A 1 301 ? 4.891 -17.375 -3.004 1 92.88 301 ALA A C 1
ATOM 2356 O O . ALA A 1 301 ? 5.969 -17.156 -3.561 1 92.88 301 ALA A O 1
ATOM 2357 N N . TRP A 1 302 ? 3.73 -17.047 -3.443 1 91 302 TRP A N 1
ATOM 2358 C CA . TRP A 1 302 ? 3.686 -16.547 -4.816 1 91 302 TRP A CA 1
ATOM 2359 C C . TRP A 1 302 ? 3.525 -15.031 -4.84 1 91 302 TRP A C 1
ATOM 2361 O O . TRP A 1 302 ? 3.953 -14.367 -5.789 1 91 302 TRP A O 1
ATOM 2371 N N . PHE A 1 303 ? 2.936 -14.5 -3.723 1 90.38 303 PHE A N 1
ATOM 2372 C CA . PHE A 1 303 ? 2.547 -13.102 -3.863 1 90.38 303 PHE A CA 1
ATOM 2373 C C . PHE A 1 303 ? 2.936 -12.305 -2.621 1 90.38 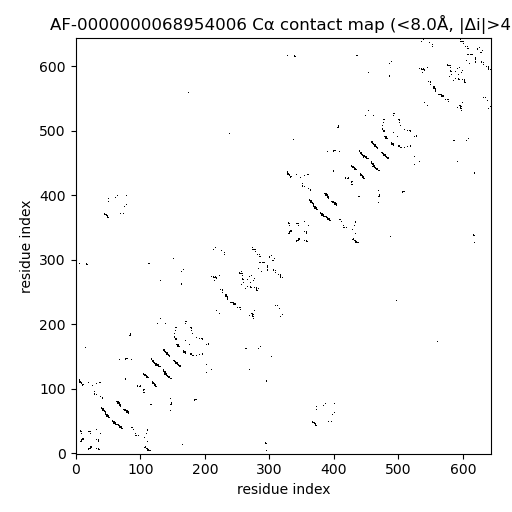303 PHE A C 1
ATOM 2375 O O . PHE A 1 303 ? 2.859 -11.078 -2.619 1 90.38 303 PHE A O 1
ATOM 2382 N N . GLY A 1 304 ? 3.346 -12.93 -1.622 1 92 304 GLY A N 1
ATOM 2383 C CA . GLY A 1 304 ? 3.527 -12.258 -0.346 1 92 304 GLY A CA 1
ATOM 2384 C C . GLY A 1 304 ? 4.961 -12.289 0.148 1 92 304 GLY A C 1
ATOM 2385 O O . GLY A 1 304 ? 5.898 -12.125 -0.637 1 92 304 GLY A O 1
ATOM 2386 N N . ALA A 1 305 ? 5.062 -12.438 1.467 1 91.81 305 ALA A N 1
ATOM 2387 C CA . ALA A 1 305 ? 6.355 -12.391 2.141 1 91.81 305 ALA A CA 1
ATOM 2388 C C . ALA A 1 305 ? 7.254 -13.539 1.68 1 91.81 305 ALA A C 1
ATOM 2390 O O . ALA A 1 305 ? 8.477 -13.383 1.599 1 91.81 305 ALA A O 1
ATOM 2391 N N . GLY A 1 306 ? 6.645 -14.609 1.415 1 94.5 306 GLY A N 1
ATOM 2392 C CA . GLY A 1 306 ? 7.418 -15.727 0.895 1 94.5 306 GLY A CA 1
ATOM 2393 C C . GLY A 1 306 ? 8.055 -15.438 -0.453 1 94.5 306 GLY A C 1
ATOM 2394 O O . GLY A 1 306 ? 9.219 -15.773 -0.684 1 94.5 306 GLY A O 1
ATOM 2395 N N . ALA A 1 307 ? 7.242 -14.898 -1.299 1 93.56 307 ALA A N 1
ATOM 2396 C CA . ALA A 1 307 ? 7.766 -14.516 -2.609 1 93.56 307 ALA A CA 1
ATOM 2397 C C . ALA A 1 307 ? 8.93 -13.539 -2.471 1 93.56 307 ALA A C 1
ATOM 2399 O O . ALA A 1 307 ? 9.945 -13.672 -3.156 1 93.56 307 ALA A O 1
ATOM 2400 N N . ALA A 1 308 ? 8.805 -12.578 -1.604 1 92.81 308 ALA A N 1
ATOM 2401 C CA . ALA A 1 308 ? 9.852 -11.594 -1.37 1 92.81 308 ALA A CA 1
ATOM 2402 C C . ALA A 1 308 ? 11.117 -12.25 -0.843 1 92.81 308 ALA A C 1
ATOM 2404 O O . ALA A 1 308 ? 12.227 -11.883 -1.24 1 92.81 308 ALA A O 1
ATOM 2405 N N . LEU A 1 309 ? 10.945 -13.156 0.049 1 94.56 309 LEU A N 1
ATOM 2406 C CA . LEU A 1 309 ? 12.086 -13.867 0.614 1 94.56 309 LEU A CA 1
ATOM 2407 C C . LEU A 1 309 ? 12.828 -14.648 -0.466 1 94.56 309 LEU A C 1
ATOM 2409 O O . LEU A 1 309 ? 14.062 -14.625 -0.516 1 94.56 309 LEU A O 1
ATOM 2413 N N . LYS A 1 310 ? 12.102 -15.281 -1.325 1 95.81 310 LYS A N 1
ATOM 2414 C CA . LYS A 1 310 ? 12.719 -16.016 -2.426 1 95.81 310 LYS A CA 1
ATOM 2415 C C . LYS A 1 310 ? 13.484 -15.078 -3.354 1 95.81 310 LYS A C 1
ATOM 2417 O O . LYS A 1 310 ? 14.586 -15.406 -3.801 1 95.81 310 LYS A O 1
ATOM 2422 N N . GLN A 1 311 ? 12.906 -13.977 -3.602 1 93.38 311 GLN A N 1
ATOM 2423 C CA . GLN A 1 311 ? 13.578 -13 -4.457 1 93.38 311 GLN A CA 1
ATOM 2424 C C . GLN A 1 311 ? 14.875 -12.508 -3.82 1 93.38 311 GLN A C 1
ATOM 2426 O O . GLN A 1 311 ? 15.898 -12.375 -4.496 1 93.38 311 GLN A O 1
ATOM 2431 N N . ARG A 1 312 ? 14.82 -12.227 -2.568 1 93.75 312 ARG A N 1
ATOM 2432 C CA . ARG A 1 312 ? 16.031 -11.797 -1.866 1 93.75 312 ARG A CA 1
ATOM 2433 C C 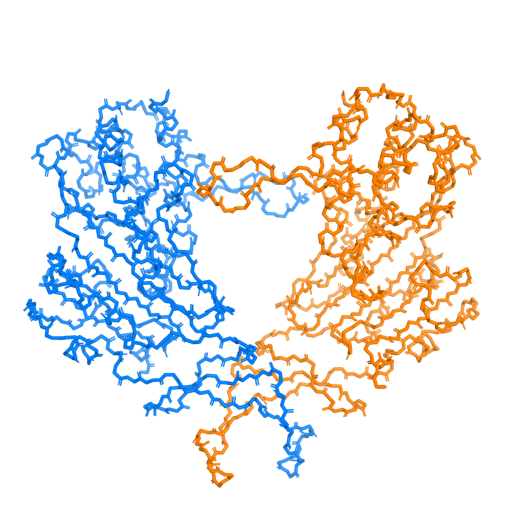. ARG A 1 312 ? 17.094 -12.883 -1.914 1 93.75 312 ARG A C 1
ATOM 2435 O O . ARG A 1 312 ? 18.281 -12.578 -2.051 1 93.75 312 ARG A O 1
ATOM 2442 N N . ALA A 1 313 ? 16.656 -14.094 -1.764 1 96.44 313 ALA A N 1
ATOM 2443 C CA . ALA A 1 313 ? 17.594 -15.203 -1.843 1 96.44 313 ALA A CA 1
ATOM 2444 C C . ALA A 1 313 ? 18.266 -15.266 -3.213 1 96.44 313 ALA A C 1
ATOM 2446 O O . ALA A 1 313 ? 19.484 -15.438 -3.312 1 96.44 313 ALA A O 1
ATOM 2447 N N . TRP A 1 314 ? 17.469 -15.141 -4.246 1 95.38 314 TRP A N 1
ATOM 2448 C CA . TRP A 1 314 ? 18 -15.141 -5.605 1 95.38 314 TRP A CA 1
ATOM 2449 C C . TRP A 1 314 ? 18.984 -14.008 -5.805 1 95.38 314 TRP A C 1
ATOM 2451 O O . TRP A 1 314 ? 20.109 -14.219 -6.281 1 95.38 314 TRP A O 1
ATOM 2461 N N . ASP A 1 315 ? 18.609 -12.805 -5.391 1 93.12 315 ASP A N 1
ATOM 2462 C CA . ASP A 1 315 ? 19.469 -11.633 -5.559 1 93.12 315 ASP A CA 1
ATOM 2463 C C . ASP A 1 315 ? 20.781 -11.805 -4.809 1 93.12 315 ASP A C 1
ATOM 2465 O O . ASP A 1 315 ? 21.859 -11.477 -5.332 1 93.12 315 ASP A O 1
ATOM 2469 N N . ALA A 1 316 ? 20.688 -12.258 -3.604 1 95.19 316 ALA A N 1
ATOM 2470 C CA . ALA A 1 316 ? 21.891 -12.484 -2.801 1 95.19 316 ALA A CA 1
ATOM 2471 C C . ALA A 1 316 ? 22.797 -13.523 -3.453 1 95.19 316 ALA A C 1
ATOM 2473 O O . ALA A 1 316 ? 24.016 -13.383 -3.439 1 95.19 316 ALA A O 1
ATOM 2474 N N . ALA A 1 317 ? 22.203 -14.547 -4.004 1 97 317 ALA A N 1
ATOM 2475 C CA . ALA A 1 317 ? 23 -15.594 -4.66 1 97 317 ALA A CA 1
ATOM 2476 C C . ALA A 1 317 ? 23.688 -15.055 -5.91 1 97 317 ALA A C 1
ATOM 2478 O O . ALA A 1 317 ? 24.828 -15.414 -6.203 1 97 317 ALA A O 1
ATOM 2479 N N . ILE A 1 318 ? 22.969 -14.219 -6.625 1 94.88 318 ILE A N 1
ATOM 2480 C CA . ILE A 1 318 ? 23.547 -13.617 -7.824 1 94.88 318 ILE A CA 1
ATOM 2481 C C . ILE A 1 318 ? 24.75 -12.773 -7.453 1 94.88 318 ILE A C 1
ATOM 2483 O O . ILE A 1 318 ? 25.734 -12.727 -8.195 1 94.88 318 ILE A O 1
ATOM 2487 N N . GLU A 1 319 ? 24.656 -12.141 -6.309 1 94.62 319 GLU A N 1
ATOM 2488 C CA . GLU A 1 319 ? 25.797 -11.352 -5.836 1 94.62 319 GLU A CA 1
ATOM 2489 C C . GLU A 1 319 ? 27.016 -12.234 -5.605 1 94.62 319 GLU A C 1
ATOM 2491 O O . GLU A 1 319 ? 28.156 -11.773 -5.699 1 94.62 319 GLU A O 1
ATOM 2496 N N . LEU A 1 320 ? 26.828 -13.516 -5.309 1 95.38 320 LEU A N 1
ATOM 2497 C CA . LEU A 1 320 ? 27.922 -14.438 -5.039 1 95.38 320 LEU A CA 1
ATOM 2498 C C . LEU A 1 320 ? 28.656 -14.789 -6.324 1 95.38 320 LEU A C 1
ATOM 2500 O O . LEU A 1 320 ? 29.812 -15.25 -6.281 1 95.38 320 LEU A O 1
ATOM 2504 N N . ILE A 1 321 ? 28 -14.664 -7.418 1 93.56 321 ILE A N 1
ATOM 2505 C CA . ILE A 1 321 ? 28.641 -15.062 -8.664 1 93.56 321 ILE A CA 1
ATOM 2506 C C . ILE A 1 321 ? 29.047 -13.82 -9.461 1 93.56 321 ILE A C 1
ATOM 2508 O O . ILE A 1 321 ? 29.594 -13.938 -10.555 1 93.56 321 ILE A O 1
ATOM 2512 N N . ALA A 1 322 ? 28.766 -12.609 -9.039 1 83.06 322 ALA A N 1
ATOM 2513 C CA . ALA A 1 322 ? 29.188 -11.367 -9.68 1 83.06 322 ALA A CA 1
ATOM 2514 C C . ALA A 1 322 ? 30.656 -11.078 -9.375 1 83.06 322 ALA A C 1
ATOM 2516 O O . ALA A 1 322 ? 31.188 -11.523 -8.352 1 83.06 322 ALA A O 1
ATOM 2517 N N . MET B 1 1 ? -21.75 23.953 -4.875 1 27.77 1 MET B N 1
ATOM 2518 C CA . MET B 1 1 ? -21.672 22.5 -4.773 1 27.77 1 MET B CA 1
ATOM 2519 C C . MET B 1 1 ? -20.266 22.047 -4.383 1 27.77 1 MET B C 1
ATOM 2521 O O . MET B 1 1 ? -20.047 20.875 -4.062 1 27.77 1 MET B O 1
ATOM 2525 N N . SER B 1 2 ? -19.203 22.812 -4.801 1 37.06 2 SER B N 1
ATOM 2526 C CA . SER B 1 2 ? -17.734 22.844 -4.719 1 37.06 2 SER B CA 1
ATOM 2527 C C . SER B 1 2 ? -17.266 22.984 -3.275 1 37.06 2 SER B C 1
ATOM 2529 O O . SER B 1 2 ? -16.141 22.609 -2.943 1 37.06 2 SER B O 1
ATOM 2531 N N . HIS B 1 3 ? -17.969 23.766 -2.521 1 43 3 HIS B N 1
ATOM 2532 C CA . HIS B 1 3 ? -17.641 24.328 -1.218 1 43 3 HIS B CA 1
ATOM 2533 C C . HIS B 1 3 ? -17.547 23.25 -0.15 1 43 3 HIS B C 1
ATOM 2535 O O . HIS B 1 3 ? -16.891 23.438 0.877 1 43 3 HIS B O 1
ATOM 2541 N N . LEU B 1 4 ? -18.375 22.094 -0.271 1 48.69 4 LEU B N 1
ATOM 2542 C CA . LEU B 1 4 ? -18.672 21.141 0.79 1 48.69 4 LEU B CA 1
ATOM 2543 C C . LEU B 1 4 ? -17.578 20.078 0.877 1 48.69 4 LEU B C 1
ATOM 2545 O O . LEU B 1 4 ? -17.703 19.109 1.635 1 48.69 4 LEU B O 1
ATOM 2549 N N . VAL B 1 5 ? -16.5 20.266 0.152 1 61 5 VAL B N 1
ATOM 2550 C CA . VAL B 1 5 ? -15.422 19.297 -0.027 1 61 5 VAL B CA 1
ATOM 2551 C C . VAL B 1 5 ? -14.367 19.5 1.061 1 61 5 VAL B C 1
ATOM 2553 O O . VAL B 1 5 ? -13.797 18.531 1.561 1 61 5 VAL B O 1
ATOM 2556 N N . GLN B 1 6 ? -14.328 20.812 1.586 1 73.69 6 GLN B N 1
ATOM 2557 C CA . GLN B 1 6 ? -13.312 21.109 2.594 1 73.69 6 GLN B CA 1
ATOM 2558 C C . GLN B 1 6 ? -13.766 22.266 3.496 1 73.69 6 GLN B C 1
ATOM 2560 O O . GLN B 1 6 ? -14.422 23.203 3.037 1 73.69 6 GLN B O 1
ATOM 2565 N N . THR B 1 7 ? -13.68 22.203 4.801 1 79.12 7 THR B N 1
ATOM 2566 C CA . THR B 1 7 ? -13.883 23.266 5.793 1 79.12 7 THR B CA 1
ATOM 2567 C C . THR B 1 7 ? -12.695 23.359 6.738 1 79.12 7 THR B C 1
ATOM 2569 O O . THR B 1 7 ? -12.172 22.328 7.188 1 79.12 7 THR B O 1
ATOM 2572 N N . MET B 1 8 ? -12.211 24.609 6.953 1 86.56 8 MET B N 1
ATOM 2573 C CA . MET B 1 8 ? -11.07 24.828 7.84 1 86.56 8 MET B CA 1
ATOM 2574 C C . MET B 1 8 ? -11.305 26.031 8.742 1 86.56 8 MET B C 1
ATOM 2576 O O . MET B 1 8 ? -12.211 26.844 8.5 1 86.56 8 MET B O 1
ATOM 2580 N N . ALA B 1 9 ? -10.539 26.078 9.82 1 87 9 ALA B N 1
ATOM 2581 C CA . ALA B 1 9 ? -10.492 27.219 10.719 1 87 9 ALA B CA 1
ATOM 2582 C C . ALA B 1 9 ? -9.055 27.562 11.109 1 87 9 ALA B C 1
ATOM 2584 O O . ALA B 1 9 ? -8.18 26.688 11.062 1 87 9 ALA B O 1
ATOM 2585 N N . TYR B 1 10 ? -8.836 28.812 11.422 1 88.81 10 TYR B N 1
ATOM 2586 C CA . TYR B 1 10 ? -7.48 29.188 11.805 1 88.81 10 TYR B CA 1
ATOM 2587 C C . TYR B 1 10 ? -7.5 30.391 12.742 1 88.81 10 TYR B C 1
ATOM 2589 O O . TYR B 1 10 ? -8.5 31.109 12.82 1 88.81 10 TYR B O 1
ATOM 2597 N N . VAL B 1 11 ? -6.41 30.5 13.43 1 87.5 11 VAL B N 1
ATOM 2598 C CA . VAL B 1 11 ? -6.168 31.672 14.266 1 87.5 11 VAL B CA 1
ATOM 2599 C C . VAL B 1 11 ? -4.938 32.438 13.75 1 87.5 11 VAL B C 1
ATOM 2601 O O . VAL B 1 11 ? -4.004 31.812 13.227 1 87.5 11 VAL B O 1
ATOM 2604 N N . GLY B 1 12 ? -4.973 33.75 13.898 1 83.31 12 GLY B N 1
ATOM 2605 C CA . GLY B 1 12 ? -3.826 34.531 13.469 1 83.31 12 GLY B CA 1
ATOM 2606 C C . GLY B 1 12 ? -3.809 34.812 11.977 1 83.31 12 GLY B C 1
ATOM 2607 O O . GLY B 1 12 ? -4.84 35.156 11.391 1 83.31 12 GLY B O 1
ATOM 2608 N N . ALA B 1 13 ? -2.607 34.719 11.43 1 75.69 13 ALA B N 1
ATOM 2609 C CA . ALA B 1 13 ? -2.469 35 10 1 75.69 13 ALA B CA 1
ATOM 2610 C C . ALA B 1 13 ? -3.082 33.875 9.156 1 75.69 13 ALA B C 1
ATOM 2612 O O . ALA B 1 13 ? -3.074 32.719 9.555 1 75.69 13 ALA B O 1
ATOM 2613 N N . THR B 1 14 ? -3.648 34.344 8.062 1 76.56 14 THR B N 1
ATOM 2614 C CA . THR B 1 14 ? -4.227 33.375 7.129 1 76.56 14 THR B CA 1
ATOM 2615 C C . THR B 1 14 ? -3.193 32.344 6.719 1 76.56 14 THR B C 1
ATOM 2617 O O . THR B 1 14 ? -2.084 32.688 6.309 1 76.56 14 THR B O 1
ATOM 2620 N N . PRO B 1 15 ? -3.623 31.141 6.859 1 73.56 15 PRO B N 1
ATOM 2621 C CA . PRO B 1 15 ? -2.695 30.094 6.422 1 73.56 15 PRO B CA 1
ATOM 2622 C C . PRO B 1 15 ? -2.426 30.125 4.918 1 73.56 15 PRO B C 1
ATOM 2624 O O . PRO B 1 15 ? -3.162 30.781 4.172 1 73.56 15 PRO B O 1
ATOM 2627 N N . TRP B 1 16 ? -1.368 29.562 4.508 1 70.38 16 TRP B N 1
ATOM 2628 C CA . TRP B 1 16 ? -0.935 29.641 3.117 1 70.38 16 TRP B CA 1
ATOM 2629 C C . TRP B 1 16 ? -1.978 29.016 2.191 1 70.38 16 TRP B C 1
ATOM 2631 O O . TRP B 1 16 ? -2.062 29.375 1.015 1 70.38 16 TRP B O 1
ATOM 2641 N N . HIS B 1 17 ? -2.721 28.125 2.777 1 68.31 17 HIS B N 1
ATOM 2642 C CA . HIS B 1 17 ? -3.697 27.484 1.912 1 68.31 17 HIS B CA 1
ATOM 2643 C C . HIS B 1 17 ? -4.965 28.312 1.787 1 68.31 17 HIS B C 1
ATOM 2645 O O . HIS B 1 17 ? -5.848 28 0.987 1 68.31 17 HIS B O 1
ATOM 2651 N N . GLY B 1 18 ? -5.055 29.438 2.406 1 64.5 18 GLY B N 1
ATOM 2652 C CA . GLY B 1 18 ? -6.008 30.516 2.209 1 64.5 18 GLY B CA 1
ATOM 2653 C C . GLY B 1 18 ? -7.426 30.141 2.602 1 64.5 18 GLY B C 1
ATOM 2654 O O . GLY B 1 18 ? -8.375 30.875 2.303 1 64.5 18 GLY B O 1
ATOM 2655 N N . LEU B 1 19 ? -7.605 29 3.168 1 68.38 19 LEU B N 1
ATOM 2656 C CA . LEU B 1 19 ? -8.961 28.516 3.406 1 68.38 19 LEU B CA 1
ATOM 2657 C C . LEU B 1 19 ? -9.281 28.5 4.898 1 68.38 19 LEU B C 1
ATOM 2659 O O . LEU B 1 19 ? -8.375 28.375 5.727 1 68.38 19 LEU B O 1
ATOM 2663 N N . GLY B 1 20 ? -10.539 29.062 5.188 1 78 20 GLY B N 1
ATOM 2664 C CA . GLY B 1 20 ? -11.023 28.703 6.512 1 78 20 GLY B CA 1
ATOM 2665 C C . GLY B 1 20 ? -11.648 29.875 7.254 1 78 20 GLY B C 1
ATOM 2666 O O . GLY B 1 20 ? -11.555 31.016 6.809 1 78 20 GLY B O 1
ATOM 2667 N N . ASN B 1 21 ? -12.305 29.562 8.305 1 84.44 21 ASN B N 1
ATOM 2668 C CA . ASN B 1 21 ? -12.922 30.484 9.25 1 84.44 21 ASN B CA 1
ATOM 2669 C C . ASN B 1 21 ? -11.914 31 10.273 1 84.44 21 ASN B C 1
ATOM 2671 O O . ASN B 1 21 ? -11.305 30.203 10.992 1 84.44 21 ASN B O 1
ATOM 2675 N N . GLN B 1 22 ? -11.789 32.344 10.289 1 89.25 22 GLN B N 1
ATOM 2676 C CA . GLN B 1 22 ? -10.875 32.906 11.273 1 89.25 22 GLN B CA 1
ATOM 2677 C C . GLN B 1 22 ? -11.5 32.906 12.664 1 89.25 22 GLN B C 1
ATOM 2679 O O . GLN B 1 22 ? -12.664 33.281 12.828 1 89.25 22 GLN B O 1
ATOM 2684 N N . LEU B 1 23 ? -10.703 32.469 13.594 1 91.19 23 LEU B N 1
ATOM 2685 C CA . LEU B 1 23 ? -11.117 32.438 14.992 1 91.19 23 LEU B CA 1
ATOM 2686 C C . LEU B 1 23 ? -10.242 33.344 15.836 1 91.19 23 LEU B C 1
ATOM 2688 O O . LEU B 1 23 ? -9.102 33.656 15.461 1 91.19 23 LEU B O 1
ATOM 2692 N N . GLU B 1 24 ? -10.883 33.781 16.984 1 90.12 24 GLU B N 1
ATOM 2693 C CA . GLU B 1 24 ? -10.055 34.438 17.984 1 90.12 24 GLU B CA 1
ATOM 2694 C C . GLU B 1 24 ? -9.172 33.406 18.719 1 90.12 24 GLU B C 1
ATOM 2696 O O . GLU B 1 24 ? -9.445 32.219 18.688 1 90.12 24 GLU B O 1
ATOM 2701 N N . SER B 1 25 ? -8.18 33.938 19.312 1 87.5 25 SER B N 1
ATOM 2702 C CA . SER B 1 25 ? -7.273 33.062 20.062 1 87.5 25 SER B CA 1
ATOM 2703 C C . SER B 1 25 ? -7.965 32.438 21.266 1 87.5 25 SER B C 1
ATOM 2705 O O . SER B 1 25 ? -8.875 33.062 21.844 1 87.5 25 SER B O 1
ATOM 2707 N N . ASN B 1 26 ? -7.562 31.281 21.594 1 88 26 ASN B N 1
ATOM 2708 C CA . ASN B 1 26 ? -7.938 30.594 22.828 1 88 26 ASN B CA 1
ATOM 2709 C C . ASN B 1 26 ? -9.43 30.281 22.859 1 88 26 ASN B C 1
ATOM 2711 O O . ASN B 1 26 ? -10.078 30.453 23.906 1 88 26 ASN B O 1
ATOM 2715 N N . GLN B 1 27 ? -9.961 30.047 21.766 1 91.06 27 GLN B N 1
ATOM 2716 C CA . GLN B 1 27 ? -11.344 29.594 21.734 1 91.06 27 GLN B CA 1
ATOM 2717 C C . GLN B 1 27 ? -11.469 28.172 22.266 1 91.06 27 GLN B C 1
ATOM 2719 O O . GLN B 1 27 ? -10.547 27.359 22.125 1 91.06 27 GLN B O 1
ATOM 2724 N N . PRO B 1 28 ? -12.602 27.891 22.922 1 92.62 28 PRO B N 1
ATOM 2725 C CA . PRO B 1 28 ? -12.836 26.5 23.344 1 92.62 28 PRO B CA 1
ATOM 2726 C C . PRO B 1 28 ? -12.891 25.531 22.172 1 92.62 28 PRO B C 1
ATOM 2728 O O . PRO B 1 28 ? -13.164 25.922 21.047 1 92.62 28 PRO B O 1
ATOM 2731 N N . LEU B 1 29 ? -12.633 24.234 22.438 1 94.38 29 LEU B N 1
ATOM 2732 C CA . LEU B 1 29 ? -12.562 23.219 21.391 1 94.38 29 LEU B CA 1
ATOM 2733 C C . LEU B 1 29 ? -13.898 23.062 20.688 1 94.38 29 LEU B C 1
ATOM 2735 O O . LEU B 1 29 ? -13.938 22.719 19.5 1 94.38 29 LEU B O 1
ATOM 2739 N N . GLU B 1 30 ? -15.008 23.359 21.391 1 94.19 30 GLU B N 1
ATOM 2740 C CA . GLU B 1 30 ? -16.328 23.281 20.781 1 94.19 30 GLU B CA 1
ATOM 2741 C C . GLU B 1 30 ? -16.484 24.312 19.672 1 94.19 30 GLU B C 1
ATOM 2743 O O . GLU B 1 30 ? -17.125 24.047 18.656 1 94.19 30 GLU B O 1
ATOM 2748 N N . VAL B 1 31 ? -15.914 25.469 19.906 1 95.75 31 VAL B N 1
ATOM 2749 C CA . VAL B 1 31 ? -15.938 26.516 18.891 1 95.75 31 VAL B CA 1
ATOM 2750 C C . VAL B 1 31 ? -15.078 26.109 17.688 1 95.75 31 VAL B C 1
ATOM 2752 O O . VAL B 1 31 ? -15.469 26.297 16.547 1 95.75 31 VAL B O 1
ATOM 2755 N N . TRP B 1 32 ? -13.953 25.5 17.953 1 95.62 32 TRP B N 1
ATOM 2756 C CA . TRP B 1 32 ? -13.094 24.969 16.906 1 95.62 32 TRP B CA 1
ATOM 2757 C C . TRP B 1 32 ? -13.82 23.922 16.078 1 95.62 32 TRP B C 1
ATOM 2759 O O . TRP B 1 32 ? -13.719 23.906 14.844 1 95.62 32 TRP B O 1
ATOM 2769 N N . ALA B 1 33 ? -14.555 23.047 16.75 1 96.5 33 ALA B N 1
ATOM 2770 C CA . ALA B 1 33 ? -15.273 21.984 16.062 1 96.5 33 ALA B CA 1
ATOM 2771 C C . ALA B 1 33 ? -16.266 22.562 15.039 1 96.5 33 ALA B C 1
ATOM 2773 O O . ALA B 1 33 ? -16.328 22.078 13.906 1 96.5 33 ALA B O 1
ATOM 2774 N N . ASP B 1 34 ? -16.922 23.578 15.414 1 95.62 34 ASP B N 1
ATOM 2775 C CA . ASP B 1 34 ? -17.891 24.219 14.531 1 95.62 34 ASP B CA 1
ATOM 2776 C C . ASP B 1 34 ? -17.188 24.938 13.383 1 95.62 34 ASP B C 1
ATOM 2778 O O . ASP B 1 34 ? -17.531 24.734 12.211 1 95.62 34 ASP B O 1
ATOM 2782 N N . ALA B 1 35 ? -16.203 25.719 13.734 1 94.31 35 ALA B N 1
ATOM 2783 C CA . ALA B 1 35 ? -15.547 26.578 12.75 1 94.31 35 ALA B CA 1
ATOM 2784 C C . ALA B 1 35 ? -14.742 25.766 11.75 1 94.31 35 ALA B C 1
ATOM 2786 O O . ALA B 1 35 ? -14.633 26.141 10.578 1 94.31 35 ALA B O 1
ATOM 2787 N N . ALA B 1 36 ? -14.242 24.609 12.148 1 94.62 36 ALA B N 1
ATOM 2788 C CA . ALA B 1 36 ? -13.406 23.766 11.305 1 94.62 36 ALA B CA 1
ATOM 2789 C C . ALA B 1 36 ? -14.242 22.734 10.555 1 94.62 36 ALA B C 1
ATOM 2791 O O . ALA B 1 36 ? -13.711 21.969 9.75 1 94.62 36 ALA B O 1
ATOM 2792 N N . GLY B 1 37 ? -15.523 22.719 10.852 1 94.69 37 GLY B N 1
ATOM 2793 C CA . GLY B 1 37 ? -16.391 21.734 10.203 1 94.69 37 GLY B CA 1
ATOM 2794 C C . GLY B 1 37 ? -16.234 20.344 10.758 1 94.69 37 GLY B C 1
ATOM 2795 O O . GLY B 1 37 ? -16.297 19.359 10.016 1 94.69 37 GLY B O 1
ATOM 2796 N N . MET B 1 38 ? -16 20.266 12.07 1 97 38 MET B N 1
ATOM 2797 C CA . MET B 1 38 ? -15.727 18.984 12.695 1 97 38 MET B CA 1
ATOM 2798 C C . MET B 1 38 ? -16.812 18.609 13.695 1 97 38 MET B C 1
ATOM 2800 O O . MET B 1 38 ? -16.656 17.688 14.484 1 97 38 MET B O 1
ATOM 2804 N N . ASN B 1 39 ? -17.906 19.422 13.664 1 97.06 39 ASN B N 1
ATOM 2805 C CA . ASN B 1 39 ? -18.984 19.156 14.602 1 97.06 39 ASN B CA 1
ATOM 2806 C C . ASN B 1 39 ? -19.969 18.125 14.055 1 97.06 39 ASN B C 1
ATOM 2808 O O . ASN B 1 39 ? -21.141 18.453 13.781 1 97.06 39 ASN B O 1
ATOM 2812 N N . TRP B 1 40 ? -19.609 16.938 13.93 1 97.12 40 TRP B N 1
ATOM 2813 C CA . TRP B 1 40 ? -20.344 15.75 13.5 1 97.12 40 TRP B CA 1
ATOM 2814 C C . TRP B 1 40 ? -19.594 14.477 13.898 1 97.12 40 TRP B C 1
ATOM 2816 O O . TRP B 1 40 ? -18.516 14.539 14.469 1 97.12 40 TRP B O 1
ATOM 2826 N N . ARG B 1 41 ? -20.219 13.344 13.719 1 97.69 41 ARG B N 1
ATOM 2827 C CA . ARG B 1 41 ? -19.625 12.055 14.062 1 97.69 41 ARG B CA 1
ATOM 2828 C C . ARG B 1 41 ? -19.609 11.117 12.859 1 97.69 41 ARG B C 1
ATOM 2830 O O . ARG B 1 41 ? -20.453 11.219 11.977 1 97.69 41 ARG B O 1
ATOM 2837 N N . ILE B 1 42 ? -18.625 10.281 12.883 1 97.81 42 ILE B N 1
ATOM 2838 C CA . ILE B 1 42 ? -18.609 9.188 11.922 1 97.81 42 ILE B CA 1
ATOM 2839 C C . ILE B 1 42 ? -19.438 8.016 12.453 1 97.81 42 ILE B C 1
ATOM 2841 O O . ILE B 1 42 ? -19.141 7.477 13.523 1 97.81 42 ILE B O 1
ATOM 2845 N N . GLU B 1 43 ? -20.422 7.691 11.758 1 96.94 43 GLU B N 1
ATOM 2846 C CA . GLU B 1 43 ? -21.266 6.547 12.086 1 96.94 43 GLU B CA 1
ATOM 2847 C C . GLU B 1 43 ? -20.938 5.344 11.211 1 96.94 43 GLU B C 1
ATOM 2849 O O . GLU B 1 43 ? -20.328 5.492 10.156 1 96.94 43 GLU B O 1
ATOM 2854 N N . GLU B 1 44 ? -21.297 4.121 11.688 1 96.19 44 GLU B N 1
ATOM 2855 C CA . GLU B 1 44 ? -20.984 2.912 10.93 1 96.19 44 GLU B CA 1
ATOM 2856 C C . GLU B 1 44 ? -22.203 1.996 10.828 1 96.19 44 GLU B C 1
ATOM 2858 O O . GLU B 1 44 ? -23.031 1.945 11.75 1 96.19 44 GLU B O 1
ATOM 2863 N N . THR B 1 45 ? -22.375 1.333 9.742 1 95.31 45 THR B N 1
ATOM 2864 C CA . THR B 1 45 ? -23.406 0.324 9.523 1 95.31 45 THR B CA 1
ATOM 2865 C C . THR B 1 45 ? -22.922 -0.728 8.531 1 95.31 45 THR B C 1
ATOM 2867 O O . THR B 1 45 ? -21.938 -0.518 7.82 1 95.31 45 THR B O 1
ATOM 2870 N N . ASP B 1 46 ? -23.594 -1.837 8.445 1 94.31 46 ASP B N 1
ATOM 2871 C CA . ASP B 1 46 ? -23.203 -2.92 7.547 1 94.31 46 ASP B CA 1
ATOM 2872 C C . ASP B 1 46 ? -23.328 -2.496 6.082 1 94.31 46 ASP B C 1
ATOM 2874 O O . ASP B 1 46 ? -24.25 -1.772 5.723 1 94.31 46 ASP B O 1
ATOM 2878 N N . VAL B 1 47 ? -22.422 -2.98 5.305 1 96.75 47 VAL B N 1
ATOM 2879 C CA . VAL B 1 47 ? -22.594 -2.891 3.857 1 96.75 47 VAL B CA 1
ATOM 2880 C C . VAL B 1 47 ? -23.75 -3.791 3.422 1 96.75 47 VAL B C 1
ATOM 2882 O O . VAL B 1 47 ? -23.859 -4.941 3.857 1 96.75 47 VAL B O 1
ATOM 2885 N N . MET B 1 48 ? -24.625 -3.242 2.684 1 95.56 48 MET B N 1
ATOM 2886 C CA . MET B 1 48 ? -25.703 -4.008 2.074 1 95.56 48 MET B CA 1
ATOM 2887 C C . MET B 1 48 ? -25.625 -3.963 0.552 1 95.56 48 MET B C 1
ATOM 2889 O O . MET B 1 48 ? -24.984 -3.072 -0.009 1 95.56 48 MET B O 1
ATOM 2893 N N . TYR B 1 49 ? -26.172 -4.945 -0.098 1 95.31 49 TYR B N 1
ATOM 2894 C CA . TYR B 1 49 ? -26.203 -4.961 -1.556 1 95.31 49 TYR B CA 1
ATOM 2895 C C . TYR B 1 49 ? -27.359 -5.809 -2.066 1 95.31 49 TYR B C 1
ATOM 2897 O O . TYR B 1 49 ? -27.859 -6.684 -1.354 1 95.31 49 TYR B O 1
ATOM 2905 N N . ARG B 1 50 ? -27.844 -5.488 -3.217 1 92.75 50 ARG B N 1
ATOM 2906 C CA . ARG B 1 50 ? -28.906 -6.23 -3.883 1 92.75 50 ARG B CA 1
ATOM 2907 C C . ARG B 1 50 ? -28.344 -7.18 -4.934 1 92.75 50 ARG B C 1
ATOM 2909 O O . ARG B 1 50 ? -27.766 -6.738 -5.926 1 92.75 50 ARG B O 1
ATOM 2916 N N . ALA B 1 51 ? -28.469 -8.484 -4.609 1 89.25 51 ALA B N 1
ATOM 2917 C CA . ALA B 1 51 ? -28 -9.461 -5.582 1 89.25 51 ALA B CA 1
ATOM 2918 C C . ALA B 1 51 ? -29 -9.641 -6.715 1 89.25 51 ALA B C 1
ATOM 2920 O O . ALA B 1 51 ? -29.906 -10.484 -6.633 1 89.25 51 ALA B O 1
ATOM 2921 N N . GLY B 1 52 ? -29.156 -8.836 -7.691 1 78.69 52 GLY B N 1
ATOM 2922 C CA . GLY B 1 52 ? -30.078 -8.852 -8.812 1 78.69 52 GLY B CA 1
ATOM 2923 C C . GLY B 1 52 ? -30.312 -7.473 -9.398 1 78.69 52 GLY B C 1
ATOM 2924 O O . GLY B 1 52 ? -29.781 -6.48 -8.914 1 78.69 52 GLY B O 1
ATOM 2925 N N . SER B 1 53 ? -30.906 -7.359 -10.461 1 71.75 53 SER B N 1
ATOM 2926 C CA . SER B 1 53 ? -31.078 -6.113 -11.203 1 71.75 53 SER B CA 1
ATOM 2927 C C . SER B 1 53 ? -32.406 -5.453 -10.875 1 71.75 53 SER B C 1
ATOM 2929 O O . SER B 1 53 ? -32.625 -4.277 -11.188 1 71.75 53 SER B O 1
ATOM 2931 N N . HIS B 1 54 ? -33.25 -6.215 -10.078 1 77 54 HIS B N 1
ATOM 2932 C CA . HIS B 1 54 ? -34.594 -5.688 -9.836 1 77 54 HIS B CA 1
ATOM 2933 C C . HIS B 1 54 ? -34.719 -5.164 -8.406 1 77 54 HIS B C 1
ATOM 2935 O O . HIS B 1 54 ? -34.156 -5.738 -7.477 1 77 54 HIS B O 1
ATOM 2941 N N . ASP B 1 55 ? -35.406 -4.074 -8.266 1 73.5 55 ASP B N 1
ATOM 2942 C CA . ASP B 1 55 ? -35.594 -3.424 -6.973 1 73.5 55 ASP B CA 1
ATOM 2943 C C . ASP B 1 55 ? -36.219 -4.387 -5.965 1 73.5 55 ASP B C 1
ATOM 2945 O O . ASP B 1 55 ? -36.062 -4.211 -4.754 1 73.5 55 ASP B O 1
ATOM 2949 N N . LEU B 1 56 ? -36.844 -5.418 -6.504 1 77 56 LEU B N 1
ATOM 2950 C CA . LEU B 1 56 ? -37.531 -6.363 -5.621 1 77 56 LEU B CA 1
ATOM 2951 C C . LEU B 1 56 ? -36.594 -7.492 -5.211 1 77 56 LEU B C 1
ATOM 2953 O O . LEU B 1 56 ? -36.938 -8.328 -4.375 1 77 56 LEU B O 1
ATOM 2957 N N . ASP B 1 57 ? -35.375 -7.363 -5.688 1 82.88 57 ASP B N 1
ATOM 2958 C CA . ASP B 1 57 ? -34.438 -8.422 -5.328 1 82.88 57 ASP B CA 1
ATOM 2959 C C . ASP B 1 57 ? -34 -8.32 -3.861 1 82.88 57 ASP B C 1
ATOM 2961 O O . ASP B 1 57 ? -34 -7.223 -3.293 1 82.88 57 ASP B O 1
ATOM 2965 N N . PRO B 1 58 ? -33.781 -9.461 -3.236 1 85.56 58 PRO B N 1
ATOM 2966 C CA . PRO B 1 58 ? -33.438 -9.461 -1.814 1 85.56 58 PRO B CA 1
ATOM 2967 C C . PRO B 1 58 ? -32.156 -8.656 -1.521 1 85.56 58 PRO B C 1
ATOM 2969 O O . PRO B 1 58 ? -31.234 -8.648 -2.334 1 85.56 58 PRO B O 1
ATOM 2972 N N . LEU B 1 59 ? -32.25 -7.934 -0.404 1 90.62 59 LEU B N 1
ATOM 2973 C CA . LEU B 1 59 ? -31.094 -7.23 0.123 1 90.62 59 LEU B CA 1
ATOM 2974 C C . LEU B 1 59 ? -30.234 -8.164 0.967 1 90.62 59 LEU B C 1
ATOM 2976 O O . LEU B 1 59 ? -30.75 -8.906 1.806 1 90.62 59 LEU B O 1
ATOM 2980 N N . HIS B 1 60 ? -28.953 -8.172 0.646 1 94.69 60 HIS B N 1
ATOM 2981 C CA . HIS B 1 60 ? -27.984 -8.969 1.397 1 94.69 60 HIS B CA 1
ATOM 2982 C C . HIS B 1 60 ? -27.047 -8.086 2.209 1 94.69 60 HIS B C 1
ATOM 2984 O O . HIS B 1 60 ? -26.922 -6.887 1.931 1 94.69 60 HIS B O 1
ATOM 2990 N N . SER B 1 61 ? -26.484 -8.688 3.234 1 94.19 61 SER B N 1
ATOM 2991 C CA . SER B 1 61 ? -25.484 -7.996 4.027 1 94.19 61 SER B CA 1
ATOM 2992 C C . SER B 1 61 ? -24.078 -8.539 3.74 1 94.19 61 SER B C 1
ATOM 2994 O O . SER B 1 61 ? -23.922 -9.703 3.389 1 94.19 61 SER B O 1
ATOM 2996 N N . PHE B 1 62 ? -23.141 -7.723 3.764 1 96.12 62 PHE B N 1
ATOM 2997 C CA . PHE B 1 62 ? -21.719 -8.07 3.754 1 96.12 62 PHE B CA 1
ATOM 2998 C C . PHE B 1 62 ? -21.094 -7.812 5.117 1 96.12 62 PHE B C 1
ATOM 3000 O O . PHE B 1 62 ? -20.453 -6.781 5.324 1 96.12 62 PHE B O 1
ATOM 3007 N N . PRO B 1 63 ? -21.172 -8.711 5.941 1 91.12 63 PRO B N 1
ATOM 3008 C CA . PRO B 1 63 ? -20.875 -8.453 7.355 1 91.12 63 PRO B CA 1
ATOM 3009 C C . PRO B 1 63 ? -19.391 -8.164 7.609 1 91.12 63 PRO B C 1
ATOM 3011 O O . PRO B 1 63 ? -19.047 -7.59 8.641 1 91.12 63 PRO B O 1
ATOM 3014 N N . GLN B 1 64 ? -18.531 -8.547 6.664 1 94.25 64 GLN B N 1
ATOM 3015 C CA . GLN B 1 64 ? -17.094 -8.352 6.863 1 94.25 64 GLN B CA 1
ATOM 3016 C C . GLN B 1 64 ? -16.703 -6.902 6.582 1 94.25 64 GLN B C 1
ATOM 3018 O O . GLN B 1 64 ? -15.578 -6.496 6.867 1 94.25 64 GLN B O 1
ATOM 3023 N N . GLN B 1 65 ? -17.703 -6.113 6.055 1 96.62 65 GLN B N 1
ATOM 3024 C CA . GLN B 1 65 ? -17.438 -4.719 5.719 1 96.62 65 GLN B CA 1
ATOM 3025 C C . GLN B 1 65 ? -18.5 -3.799 6.312 1 96.62 65 GLN B C 1
ATOM 302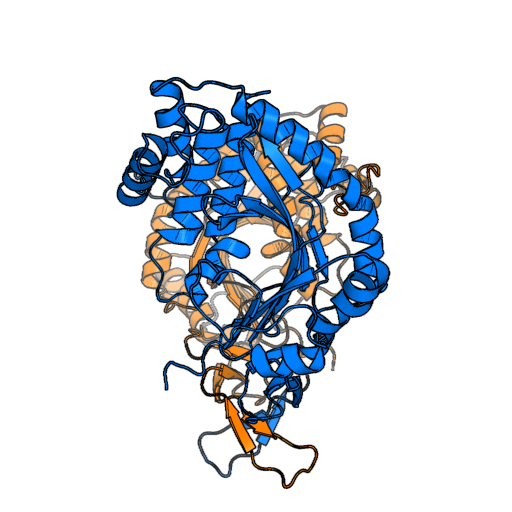7 O O . GLN B 1 65 ? -19.641 -4.219 6.543 1 96.62 65 GLN B O 1
ATOM 3032 N N . LYS B 1 66 ? -18.125 -2.617 6.566 1 97 66 LYS B N 1
ATOM 3033 C CA . LYS B 1 66 ? -19.078 -1.616 7.023 1 97 66 LYS B CA 1
ATOM 3034 C C . LYS B 1 66 ? -18.922 -0.311 6.25 1 97 66 LYS B C 1
ATOM 3036 O O . LYS B 1 66 ? -17.859 -0.029 5.703 1 97 66 LYS B O 1
ATOM 3041 N N . VAL B 1 67 ? -20.031 0.431 6.184 1 97.5 67 VAL B N 1
ATOM 3042 C CA . VAL B 1 67 ? -20.047 1.784 5.637 1 97.5 67 VAL B CA 1
ATOM 3043 C C . VAL B 1 67 ? -19.891 2.799 6.766 1 97.5 67 VAL B C 1
ATOM 3045 O O . VAL B 1 67 ? -20.562 2.695 7.797 1 97.5 67 VAL B O 1
ATOM 3048 N N . LEU B 1 68 ? -18.953 3.68 6.582 1 97.81 68 LEU B N 1
ATOM 3049 C CA . LEU B 1 68 ? -18.859 4.875 7.414 1 97.81 68 LEU B CA 1
ATOM 3050 C C . LEU B 1 68 ? -19.594 6.043 6.773 1 97.81 68 LEU B C 1
ATOM 3052 O O . LEU B 1 68 ? -19.516 6.242 5.559 1 97.81 68 LEU B O 1
ATOM 3056 N N . PHE B 1 69 ? -20.375 6.754 7.562 1 96.94 69 PHE B N 1
ATOM 3057 C CA . PHE B 1 69 ? -21.125 7.891 7.02 1 96.94 69 PHE B CA 1
ATOM 3058 C C . PHE B 1 69 ? -21.25 8.992 8.062 1 96.94 69 PHE B C 1
ATOM 3060 O O . PHE B 1 69 ? -21.031 8.766 9.25 1 96.94 69 PHE B O 1
ATOM 3067 N N . ARG B 1 70 ? -21.516 10.188 7.594 1 96.81 70 ARG B N 1
ATOM 3068 C CA . ARG B 1 70 ? -21.641 11.344 8.477 1 96.81 70 ARG B CA 1
ATOM 3069 C C . ARG B 1 70 ? -22.969 11.344 9.211 1 96.81 70 ARG B C 1
ATOM 3071 O O . ARG B 1 70 ? -24.016 11.039 8.625 1 96.81 70 ARG B O 1
ATOM 3078 N N . SER B 1 71 ? -22.875 11.727 10.469 1 96.25 71 SER B N 1
ATOM 3079 C CA . SER B 1 71 ? -24.078 11.789 11.289 1 96.25 71 SER B CA 1
ATOM 3080 C C . SER B 1 71 ? -24.969 12.945 10.867 1 96.25 71 SER B C 1
ATOM 3082 O O . SER B 1 71 ? -26.203 12.859 10.961 1 96.25 71 SER B O 1
ATOM 3084 N N . ASP B 1 72 ? -24.344 14.016 10.445 1 94.38 72 ASP B N 1
ATOM 3085 C CA . ASP B 1 72 ? -25.094 15.25 10.195 1 94.38 72 ASP B CA 1
ATOM 3086 C C . ASP B 1 72 ? -25.781 15.211 8.836 1 94.38 72 ASP B C 1
ATOM 3088 O O . ASP B 1 72 ? -26.953 15.594 8.719 1 94.38 72 ASP B O 1
ATOM 3092 N N . THR B 1 73 ? -25.125 14.656 7.805 1 93.25 73 THR B N 1
ATOM 3093 C CA . THR B 1 73 ? -25.656 14.727 6.449 1 93.25 73 THR B CA 1
ATOM 3094 C C . THR B 1 73 ? -26.094 13.344 5.969 1 93.25 73 THR B C 1
ATOM 3096 O O . THR B 1 73 ? -26.797 13.219 4.965 1 93.25 73 THR B O 1
ATOM 3099 N N . LYS B 1 74 ? -25.672 12.281 6.645 1 94.44 74 LYS B N 1
ATOM 3100 C CA . LYS B 1 74 ? -25.922 10.883 6.309 1 94.44 74 LYS B CA 1
ATOM 3101 C C . LYS B 1 74 ? -25.203 10.492 5.016 1 94.44 74 LYS B C 1
ATOM 3103 O O . LYS B 1 74 ? -25.453 9.422 4.465 1 94.44 74 LYS B O 1
ATOM 3108 N N . LYS B 1 75 ? -24.312 11.414 4.559 1 95.19 75 LYS B N 1
ATOM 3109 C CA . LYS B 1 75 ? -23.531 11.102 3.369 1 95.19 75 LYS B CA 1
ATOM 3110 C C . LYS B 1 75 ? -22.453 10.062 3.674 1 95.19 75 LYS B C 1
ATOM 3112 O O . LYS B 1 75 ? -21.812 10.117 4.73 1 95.19 75 LYS B O 1
ATOM 3117 N N . PRO B 1 76 ? -22.297 9.117 2.758 1 96.56 76 PRO B N 1
ATOM 3118 C CA . PRO B 1 76 ? -21.266 8.102 2.982 1 96.56 76 PRO B CA 1
ATOM 3119 C C . PRO B 1 76 ? -19.844 8.664 2.871 1 96.56 76 PRO B C 1
ATOM 3121 O O . PRO B 1 76 ? -19.625 9.633 2.139 1 96.56 76 PRO B O 1
ATOM 3124 N N . LEU B 1 77 ? -18.953 8.039 3.643 1 97.06 77 LEU B N 1
ATOM 3125 C CA . LEU B 1 77 ? -17.562 8.453 3.652 1 97.06 77 LEU B CA 1
ATOM 3126 C C . LEU B 1 77 ? -16.656 7.375 3.057 1 97.06 77 LEU B C 1
ATOM 3128 O O . LEU B 1 77 ? -15.82 7.66 2.201 1 97.06 77 LEU B O 1
ATOM 3132 N N . ALA B 1 78 ? -16.859 6.09 3.5 1 97.56 78 ALA B N 1
ATOM 3133 C CA . ALA B 1 78 ? -15.961 5.012 3.072 1 97.56 78 ALA B CA 1
ATOM 3134 C C . ALA B 1 78 ? -16.562 3.645 3.395 1 97.56 78 ALA B C 1
ATOM 3136 O O . ALA B 1 78 ? -17.469 3.537 4.23 1 97.56 78 ALA B O 1
ATOM 3137 N N . THR B 1 79 ? -16.141 2.648 2.684 1 97.62 79 THR B N 1
ATOM 3138 C CA . THR B 1 79 ? -16.297 1.264 3.113 1 97.62 79 THR B CA 1
ATOM 3139 C C . THR B 1 79 ? -14.984 0.722 3.672 1 97.62 79 THR B C 1
ATOM 3141 O O . THR B 1 79 ? -13.922 0.922 3.078 1 97.62 79 THR B O 1
ATOM 3144 N N . VAL B 1 80 ? -15.062 0.152 4.844 1 97.5 80 VAL B N 1
ATOM 3145 C CA . VAL B 1 80 ? -13.875 -0.371 5.508 1 97.5 80 VAL B CA 1
ATOM 3146 C C . VAL B 1 80 ? -14.18 -1.73 6.129 1 97.5 80 VAL B C 1
ATOM 3148 O O . VAL B 1 80 ? -15.336 -2.158 6.156 1 97.5 80 VAL B O 1
ATOM 3151 N N . SER B 1 81 ? -13.133 -2.408 6.535 1 95.94 81 SER B N 1
ATOM 3152 C CA . SER B 1 81 ? -13.336 -3.684 7.215 1 95.94 81 SER B CA 1
ATOM 3153 C C . SER B 1 81 ? -14.062 -3.492 8.539 1 95.94 81 SER B C 1
ATOM 3155 O O . SER B 1 81 ? -14.039 -2.406 9.125 1 95.94 81 SER B O 1
ATOM 3157 N N . LYS B 1 82 ? -14.641 -4.566 8.992 1 95.56 82 LYS B N 1
ATOM 3158 C CA . LYS B 1 82 ? -15.398 -4.523 10.234 1 95.56 82 LYS B CA 1
ATOM 3159 C C . LYS B 1 82 ? -14.5 -4.168 11.414 1 95.56 82 LYS B C 1
ATOM 3161 O O . LYS B 1 82 ? -14.953 -3.541 12.375 1 95.56 82 LYS B O 1
ATOM 3166 N N . ARG B 1 83 ? -13.266 -4.469 11.305 1 95.25 83 ARG B N 1
ATOM 3167 C CA . ARG B 1 83 ? -12.336 -4.281 12.414 1 95.25 83 ARG B CA 1
ATOM 3168 C C . ARG B 1 83 ? -11.742 -2.879 12.398 1 95.25 83 ARG B C 1
ATOM 3170 O O . ARG B 1 83 ? -11 -2.502 13.305 1 95.25 83 ARG B O 1
ATOM 3177 N N . TYR B 1 84 ? -12.031 -2.107 11.383 1 97.31 84 TYR B N 1
ATOM 3178 C CA . TYR B 1 84 ? -11.484 -0.761 11.258 1 97.31 84 TYR B CA 1
ATOM 3179 C C . TYR B 1 84 ? -11.836 0.085 12.477 1 97.31 84 TYR B C 1
ATOM 3181 O O . TYR B 1 84 ? -13.008 0.195 12.844 1 97.31 84 TYR B O 1
ATOM 3189 N N . GLN B 1 85 ? -10.805 0.668 13.125 1 97.94 85 GLN B N 1
ATOM 3190 C CA . GLN B 1 85 ? -11.016 1.549 14.266 1 97.94 85 GLN B CA 1
ATOM 3191 C C . GLN B 1 85 ? -11.07 3.012 13.828 1 97.94 85 GLN B C 1
ATOM 3193 O O . GLN B 1 85 ? -10.062 3.578 13.414 1 97.94 85 GLN B O 1
ATOM 3198 N N . VAL B 1 86 ? -12.234 3.58 14.062 1 98 86 VAL B N 1
ATOM 3199 C CA . VAL B 1 86 ? -12.492 4.949 13.633 1 98 86 VAL B CA 1
ATOM 3200 C C . VAL B 1 86 ? -11.984 5.93 14.688 1 98 86 VAL B C 1
ATOM 3202 O O . VAL B 1 86 ? -12.156 5.703 15.883 1 98 86 VAL B O 1
ATOM 3205 N N . VAL B 1 87 ? -11.32 6.996 14.242 1 98.56 87 VAL B N 1
ATOM 3206 C CA . VAL B 1 87 ? -11.023 8.148 15.078 1 98.56 87 VAL B CA 1
ATOM 3207 C C . VAL B 1 87 ? -12.016 9.273 14.781 1 98.56 87 VAL B C 1
ATOM 3209 O O . VAL B 1 87 ? -12.133 9.727 13.641 1 98.56 87 VAL B O 1
ATOM 3212 N N . GLN B 1 88 ? -12.75 9.695 15.844 1 98.5 88 GLN B N 1
ATOM 3213 C CA . GLN B 1 88 ? -13.797 10.703 15.672 1 98.5 88 GLN B CA 1
ATOM 3214 C C . GLN B 1 88 ? -13.195 12.094 15.469 1 98.5 88 GLN B C 1
ATOM 3216 O O . GLN B 1 88 ? -12.117 12.391 15.992 1 98.5 88 GLN B O 1
ATOM 3221 N N . PRO B 1 89 ? -13.945 13 14.719 1 98 89 PRO B N 1
ATOM 3222 C CA . PRO B 1 89 ? -13.477 14.375 14.586 1 98 89 PRO B CA 1
ATOM 3223 C C . PRO B 1 89 ? -13.188 15.031 15.938 1 98 89 PRO B C 1
ATOM 3225 O O . PRO B 1 89 ? -12.164 15.719 16.094 1 98 89 PRO B O 1
ATOM 3228 N N . SER B 1 90 ? -14.031 14.789 16.875 1 97.88 90 SER B N 1
ATOM 3229 C CA . SER B 1 90 ? -13.852 15.398 18.188 1 97.88 90 SER B CA 1
ATOM 3230 C C . SER B 1 90 ? -12.562 14.93 18.859 1 97.88 90 SER B C 1
ATOM 3232 O O . SER B 1 90 ? -11.953 15.664 19.625 1 97.88 90 SER B O 1
ATOM 3234 N N . GLU B 1 91 ? -12.18 13.68 18.578 1 98 91 GLU B N 1
ATOM 3235 C CA . GLU B 1 91 ? -10.969 13.133 19.188 1 98 91 GLU B CA 1
ATOM 3236 C C . GLU B 1 91 ? -9.719 13.852 18.672 1 98 91 GLU B C 1
ATOM 3238 O O . GLU B 1 91 ? -8.719 13.953 19.391 1 98 91 GLU B O 1
ATOM 3243 N N . ILE B 1 92 ? -9.773 14.328 17.484 1 98 92 ILE B N 1
ATOM 3244 C CA . ILE B 1 92 ? -8.664 15.078 16.906 1 98 92 ILE B CA 1
ATOM 3245 C C . ILE B 1 92 ? -8.445 16.375 17.688 1 98 92 ILE B C 1
ATOM 3247 O O . ILE B 1 92 ? -7.32 16.688 18.062 1 98 92 ILE B O 1
ATOM 3251 N N . LEU B 1 93 ? -9.531 17.062 17.938 1 97.62 93 LEU B N 1
ATOM 3252 C CA . LEU B 1 93 ? -9.438 18.312 18.672 1 97.62 93 LEU B CA 1
ATOM 3253 C C . LEU B 1 93 ? -9.109 18.062 20.141 1 97.62 93 LEU B C 1
ATOM 3255 O O . LEU B 1 93 ? -8.266 18.734 20.719 1 97.62 93 LEU B O 1
ATOM 3259 N N . ASP B 1 94 ? -9.711 17.031 20.703 1 97.81 94 ASP B N 1
ATOM 3260 C CA . ASP B 1 94 ? -9.539 16.719 22.125 1 97.81 94 ASP B CA 1
ATOM 3261 C C . ASP B 1 94 ? -8.102 16.297 22.422 1 97.81 94 ASP B C 1
ATOM 3263 O O . ASP B 1 94 ? -7.66 16.359 23.562 1 97.81 94 ASP B O 1
ATOM 3267 N N . PHE B 1 95 ? -7.473 15.82 21.469 1 97.88 95 PHE B N 1
ATOM 3268 C CA . PHE B 1 95 ? -6.07 15.445 21.625 1 97.88 95 PHE B CA 1
ATOM 3269 C C . PHE B 1 95 ? -5.262 16.609 22.188 1 97.88 95 PHE B C 1
ATOM 3271 O O . PHE B 1 95 ? -4.316 16.406 22.953 1 97.88 95 PHE B O 1
ATOM 3278 N N . TYR B 1 96 ? -5.676 17.844 21.875 1 96.69 96 TYR B N 1
ATOM 3279 C CA . TYR B 1 96 ? -4.895 19.031 22.219 1 96.69 96 TYR B CA 1
ATOM 3280 C C . TYR B 1 96 ? -5.383 19.641 23.516 1 96.69 96 TYR B C 1
ATOM 3282 O O . TYR B 1 96 ? -4.832 20.641 23.984 1 96.69 96 TYR B O 1
ATOM 3290 N N . ARG B 1 97 ? -6.418 19.094 24.078 1 95.81 97 ARG B N 1
ATOM 3291 C CA . ARG B 1 97 ? -7.043 19.734 25.234 1 95.81 97 ARG B CA 1
ATOM 3292 C C . ARG B 1 97 ? -6.027 19.953 26.344 1 95.81 97 ARG B C 1
ATOM 3294 O O . ARG B 1 97 ? -5.805 21.094 26.781 1 95.81 97 ARG B O 1
ATOM 3301 N N . ASP B 1 98 ? -5.348 18.922 26.797 1 94.19 98 ASP B N 1
ATOM 3302 C CA . ASP B 1 98 ? -4.379 19.062 27.875 1 94.19 98 ASP B CA 1
ATOM 3303 C C . ASP B 1 98 ? -3.143 19.828 27.406 1 94.19 98 ASP B C 1
ATOM 3305 O O . ASP B 1 98 ? -2.516 20.547 28.203 1 94.19 98 ASP B O 1
ATOM 3309 N N . LEU B 1 99 ? -2.807 19.75 26.156 1 92.56 99 LEU B N 1
ATOM 3310 C CA . LEU B 1 99 ? -1.645 20.438 25.625 1 92.56 99 LEU B CA 1
ATOM 3311 C C . LEU B 1 99 ? -1.876 21.953 25.609 1 92.56 99 LEU B C 1
ATOM 3313 O O . LEU B 1 99 ? -0.957 22.719 25.875 1 92.56 99 LEU B O 1
ATOM 3317 N N . THR B 1 100 ? -3.088 22.328 25.297 1 92.25 100 THR B N 1
ATOM 3318 C CA . THR B 1 100 ? -3.41 23.75 25.234 1 92.25 100 THR B CA 1
ATOM 3319 C C . THR B 1 100 ? -3.678 24.297 26.641 1 92.25 100 THR B C 1
ATOM 3321 O O . THR B 1 100 ? -3.33 25.438 26.938 1 92.25 100 THR B O 1
ATOM 3324 N N . GLU B 1 101 ? -4.242 23.531 27.5 1 90.44 101 GLU B N 1
ATOM 3325 C CA . GLU B 1 101 ? -4.598 23.984 28.844 1 90.44 101 GLU B CA 1
ATOM 3326 C C . GLU B 1 101 ? -3.377 24.016 29.75 1 90.44 101 GLU B C 1
ATOM 3328 O O . GLU B 1 101 ? -3.213 24.953 30.547 1 90.44 101 GLU B O 1
ATOM 3333 N N . VAL B 1 102 ? -2.502 23 29.641 1 88.25 102 VAL B N 1
ATOM 3334 C CA . VAL B 1 102 ? -1.42 22.844 30.609 1 88.25 102 VAL B CA 1
ATOM 3335 C C . VAL B 1 102 ? -0.073 22.953 29.891 1 88.25 102 VAL B C 1
ATOM 3337 O O . VAL B 1 102 ? 0.88 23.516 30.453 1 88.25 102 VAL B O 1
ATOM 3340 N N . GLY B 1 103 ? 0.017 22.594 28.672 1 87.19 103 GLY B N 1
ATOM 3341 C CA . GLY B 1 103 ? 1.296 22.422 28 1 87.19 103 GLY B CA 1
ATOM 3342 C C . GLY B 1 103 ? 1.752 23.672 27.266 1 87.19 103 GLY B C 1
ATOM 3343 O O . GLY B 1 103 ? 2.869 23.734 26.75 1 87.19 103 GLY B O 1
ATOM 3344 N N . GLY B 1 104 ? 0.865 24.656 27.188 1 89.12 104 GLY B N 1
ATOM 3345 C CA . GLY B 1 104 ? 1.231 25.906 26.562 1 89.12 104 GLY B CA 1
ATOM 3346 C C . GLY B 1 104 ? 1.086 25.891 25.062 1 89.12 104 GLY B C 1
ATOM 3347 O O . GLY B 1 104 ? 1.493 26.844 24.375 1 89.12 104 GLY B O 1
ATOM 3348 N N . TYR B 1 105 ? 0.549 24.828 24.5 1 92.81 105 TYR B N 1
ATOM 3349 C CA . TYR B 1 105 ? 0.297 24.766 23.062 1 92.81 105 TYR B CA 1
ATOM 3350 C C . TYR B 1 105 ? -0.839 25.703 22.672 1 92.81 105 TYR B C 1
ATOM 3352 O O . TYR B 1 105 ? -1.676 26.062 23.5 1 92.81 105 TYR B O 1
ATOM 3360 N N . GLN B 1 106 ? -0.783 26.125 21.438 1 93.5 106 GLN B N 1
ATOM 3361 C CA . GLN B 1 106 ? -1.868 26.938 20.891 1 93.5 106 GLN B CA 1
ATOM 3362 C C . GLN B 1 106 ? -2.389 26.344 19.578 1 93.5 106 GLN B C 1
ATOM 3364 O O . GLN B 1 106 ? -1.653 26.25 18.594 1 93.5 106 GLN B O 1
ATOM 3369 N N . LEU B 1 107 ? -3.67 25.953 19.594 1 94.5 107 LEU B N 1
ATOM 3370 C CA . LEU B 1 107 ? -4.289 25.484 18.359 1 94.5 107 LEU B CA 1
ATOM 3371 C C . LEU B 1 107 ? -4.348 26.594 17.312 1 94.5 107 LEU B C 1
ATOM 3373 O O . LEU B 1 107 ? -4.852 27.688 17.594 1 94.5 107 LEU B O 1
ATOM 3377 N N . GLU B 1 108 ? -3.805 26.344 16.156 1 93.38 108 GLU B N 1
ATOM 3378 C CA . GLU B 1 108 ? -3.715 27.422 15.164 1 93.38 108 GLU B CA 1
ATOM 3379 C C . GLU B 1 108 ? -4.621 27.141 13.969 1 93.38 108 GLU B C 1
ATOM 3381 O O . GLU B 1 108 ? -5.195 28.078 13.391 1 93.38 108 GLU B O 1
ATOM 3386 N N . THR B 1 109 ? -4.672 25.969 13.523 1 93 109 THR B N 1
ATOM 3387 C CA . THR B 1 109 ? -5.531 25.656 12.391 1 93 109 THR B CA 1
ATOM 3388 C C . THR B 1 109 ? -6.02 24.203 12.477 1 93 109 THR B C 1
ATOM 3390 O O . THR B 1 109 ? -5.363 23.359 13.086 1 93 109 THR B O 1
ATOM 3393 N N . ALA B 1 110 ? -7.199 23.938 12.008 1 94.56 110 ALA B N 1
ATOM 3394 C CA . ALA B 1 110 ? -7.816 22.625 11.898 1 94.56 110 ALA B CA 1
ATOM 3395 C C . ALA B 1 110 ? -8.773 22.562 10.719 1 94.56 110 ALA B C 1
ATOM 3397 O O . ALA B 1 110 ? -9.273 23.594 10.258 1 94.56 110 ALA B O 1
ATOM 3398 N N . GLY B 1 111 ? -8.961 21.297 10.25 1 94.06 111 GLY B N 1
ATOM 3399 C CA . GLY B 1 111 ? -9.875 21.266 9.117 1 94.06 111 GLY B CA 1
ATOM 3400 C C . GLY B 1 111 ? -10.219 19.859 8.664 1 94.06 111 GLY B C 1
ATOM 3401 O O . GLY B 1 111 ? -9.789 18.875 9.281 1 94.06 111 GLY B O 1
ATOM 3402 N N . VAL B 1 112 ? -11.156 19.891 7.703 1 94 112 VAL B N 1
ATOM 3403 C CA . VAL B 1 112 ? -11.695 18.688 7.062 1 94 112 VAL B CA 1
ATOM 3404 C C . VAL B 1 112 ? -11.383 18.719 5.566 1 94 112 VAL B C 1
ATOM 3406 O O . VAL B 1 112 ? -11.523 19.75 4.918 1 94 112 VAL B O 1
ATOM 3409 N N . LEU B 1 113 ? -10.805 17.578 5.125 1 91.06 113 LEU B N 1
ATOM 3410 C CA . LEU B 1 113 ? -10.562 17.438 3.693 1 91.06 113 LEU B CA 1
ATOM 3411 C C . LEU B 1 113 ? -11.398 16.312 3.109 1 91.06 113 LEU B C 1
ATOM 3413 O O . LEU B 1 113 ? -11.898 15.453 3.848 1 91.06 113 LEU B O 1
ATOM 3417 N N . LYS B 1 114 ? -11.664 16.297 1.788 1 90.81 114 LYS B N 1
ATOM 3418 C CA . LYS B 1 114 ? -12.305 15.219 1.04 1 90.81 114 LYS B CA 1
ATOM 3419 C C . LYS B 1 114 ? -13.664 14.867 1.639 1 90.81 114 LYS B C 1
ATOM 3421 O O . LYS B 1 114 ? -13.938 13.703 1.925 1 90.81 114 LYS B O 1
ATOM 3426 N N . GLU B 1 115 ? -14.422 15.883 1.982 1 91.94 115 GLU B N 1
ATOM 3427 C CA . GLU B 1 115 ? -15.805 15.766 2.436 1 91.94 115 GLU B CA 1
ATOM 3428 C C . GLU B 1 115 ? -15.891 15.07 3.789 1 91.94 115 GLU B C 1
ATOM 3430 O O . GLU B 1 115 ? -16.891 14.43 4.102 1 91.94 115 GLU B O 1
ATOM 3435 N N . GLY B 1 116 ? -14.805 15.047 4.492 1 94.94 116 GLY B N 1
ATOM 3436 C CA . GLY B 1 116 ? -14.844 14.492 5.836 1 94.94 116 GLY B CA 1
ATOM 3437 C C . GLY B 1 116 ? -13.961 13.266 6 1 94.94 116 GLY B C 1
ATOM 3438 O O . GLY B 1 116 ? -13.766 12.781 7.117 1 94.94 116 GLY B O 1
ATOM 3439 N N . ARG B 1 117 ? -13.336 12.82 4.965 1 96.19 117 ARG B N 1
ATOM 3440 C CA . ARG B 1 117 ? -12.578 11.57 5.012 1 96.19 117 ARG B CA 1
ATOM 3441 C C . ARG B 1 117 ? -11.203 11.789 5.637 1 96.19 117 ARG B C 1
ATOM 3443 O O . ARG B 1 117 ? -10.547 10.828 6.055 1 96.19 117 ARG B O 1
ATOM 3450 N N . LYS B 1 118 ? -10.781 13.023 5.645 1 96.31 118 LYS B N 1
ATOM 3451 C CA . LYS B 1 118 ? -9.508 13.359 6.27 1 96.31 118 LYS B CA 1
ATOM 3452 C C . LYS B 1 118 ? -9.656 14.539 7.223 1 96.31 118 LYS B C 1
ATOM 3454 O O . LYS B 1 118 ? -10.328 15.523 6.906 1 96.31 118 LYS B O 1
ATOM 3459 N N . LEU B 1 119 ? -9.078 14.398 8.344 1 97 119 LEU B N 1
ATOM 3460 C CA . LEU B 1 119 ? -9.148 15.391 9.414 1 97 119 LEU B CA 1
ATOM 3461 C C . LEU B 1 119 ? -7.758 15.734 9.93 1 97 119 LEU B C 1
ATOM 3463 O O . LEU B 1 119 ? -6.879 14.867 9.977 1 97 119 LEU B O 1
ATOM 3467 N N . TRP B 1 120 ? -7.621 16.953 10.336 1 96.31 120 TRP B N 1
ATOM 3468 C CA . TRP B 1 120 ? -6.316 17.328 10.875 1 96.31 120 TRP B CA 1
ATOM 3469 C C . TRP B 1 120 ? -6.434 18.547 11.797 1 96.31 120 TRP B C 1
ATOM 3471 O O . TRP B 1 120 ? -7.414 19.297 11.719 1 96.31 120 TRP B O 1
ATOM 3481 N N . ALA B 1 121 ? -5.465 18.688 12.648 1 96.75 121 ALA B N 1
ATOM 3482 C CA . ALA B 1 121 ? -5.27 19.891 13.469 1 96.75 121 ALA B CA 1
ATOM 3483 C C . ALA B 1 121 ? -3.783 20.141 13.719 1 96.75 121 ALA B C 1
ATOM 3485 O O . ALA B 1 121 ? -2.984 19.203 13.766 1 96.75 121 ALA B O 1
ATOM 3486 N N . LEU B 1 122 ? -3.516 21.375 13.797 1 95.12 122 LEU B N 1
ATOM 3487 C CA . LEU B 1 122 ? -2.143 21.844 13.969 1 95.12 122 LEU B CA 1
ATOM 3488 C C . LEU B 1 122 ? -2.045 22.844 15.117 1 95.12 122 LEU B C 1
ATOM 3490 O O . LEU B 1 122 ? -2.758 23.844 15.133 1 95.12 122 LEU B O 1
ATOM 3494 N N . ALA B 1 123 ? -1.12 22.578 16.016 1 95 123 ALA B N 1
ATOM 3495 C CA . ALA B 1 123 ? -0.925 23.469 17.156 1 95 123 ALA B CA 1
ATOM 3496 C C . ALA B 1 123 ? 0.532 23.906 17.266 1 95 123 ALA B C 1
ATOM 3498 O O . ALA B 1 123 ? 1.446 23.094 17.078 1 95 123 ALA B O 1
ATOM 3499 N N . ARG B 1 124 ? 0.67 25.141 17.578 1 94.06 124 ARG B N 1
ATOM 3500 C CA . ARG B 1 124 ? 1.996 25.656 17.891 1 94.06 124 ARG B CA 1
ATOM 3501 C C . ARG B 1 124 ? 2.494 25.125 19.234 1 94.06 124 ARG B C 1
ATOM 3503 O O . ARG B 1 124 ? 1.746 25.094 20.219 1 94.06 124 ARG B O 1
ATOM 3510 N N . THR B 1 125 ? 3.729 24.719 19.312 1 92.19 125 THR B N 1
ATOM 3511 C CA . THR B 1 125 ? 4.258 24.094 20.516 1 92.19 125 THR B CA 1
ATOM 3512 C C . THR B 1 125 ? 4.805 25.141 21.469 1 92.19 125 THR B C 1
ATOM 3514 O O . THR B 1 125 ? 4.992 24.859 22.656 1 92.19 125 THR B O 1
ATOM 3517 N N . GLY B 1 126 ? 5.141 26.344 20.969 1 90.69 126 GLY B N 1
ATOM 3518 C CA . GLY B 1 126 ? 5.84 27.359 21.734 1 90.69 126 GLY B CA 1
ATOM 3519 C C . GLY B 1 126 ? 7.328 27.406 21.438 1 90.69 126 GLY B C 1
ATOM 3520 O O . GLY B 1 126 ? 7.996 28.391 21.766 1 90.69 126 GLY B O 1
ATOM 3521 N N . GLN B 1 127 ? 7.809 26.375 20.844 1 90.44 127 GLN B N 1
ATOM 3522 C CA . GLN B 1 127 ? 9.211 26.375 20.438 1 90.44 127 GLN B CA 1
ATOM 3523 C C . GLN B 1 127 ? 9.438 27.234 19.203 1 90.44 127 GLN B C 1
ATOM 3525 O O . GLN B 1 127 ? 8.609 27.234 18.281 1 90.44 127 GLN B O 1
ATOM 3530 N N . SER B 1 128 ? 10.547 27.953 19.203 1 93.06 128 SER B N 1
ATOM 3531 C CA . SER B 1 128 ? 10.938 28.781 18.062 1 93.06 128 SER B CA 1
ATOM 3532 C C . SER B 1 128 ? 12.438 29.047 18.062 1 93.06 128 SER B C 1
ATOM 3534 O O . SER B 1 128 ? 13.102 28.891 19.094 1 93.06 128 SER B O 1
ATOM 3536 N N . THR B 1 129 ? 12.922 29.312 16.953 1 94.12 129 THR B N 1
ATOM 3537 C CA . THR B 1 129 ? 14.312 29.734 16.812 1 94.12 129 THR B CA 1
ATOM 3538 C C . THR B 1 129 ? 14.461 30.75 15.672 1 94.12 129 THR B C 1
ATOM 3540 O O . THR B 1 129 ? 13.562 30.875 14.828 1 94.12 129 THR B O 1
ATOM 3543 N N . LYS B 1 130 ? 15.516 31.531 15.797 1 96.5 130 LYS B N 1
ATOM 3544 C CA . LYS B 1 130 ? 15.883 32.438 14.719 1 96.5 130 LYS B CA 1
ATOM 3545 C C . LYS B 1 130 ? 17.234 32.062 14.117 1 96.5 130 LYS B C 1
ATOM 3547 O O . LYS B 1 130 ? 18.25 32.062 14.812 1 96.5 130 LYS B O 1
ATOM 3552 N N . ILE B 1 131 ? 17.156 31.719 12.883 1 96.06 131 ILE B N 1
ATOM 3553 C CA . ILE B 1 131 ? 18.391 31.438 12.164 1 96.06 131 ILE B CA 1
ATOM 3554 C C . ILE B 1 131 ? 19.016 32.719 11.664 1 96.06 131 ILE B C 1
ATOM 3556 O O . ILE B 1 131 ? 18.328 33.562 11.07 1 96.06 131 ILE B O 1
ATOM 3560 N N . ALA B 1 132 ? 20.297 32.938 11.93 1 94.06 132 ALA B N 1
ATOM 3561 C CA . ALA B 1 132 ? 21.016 34.156 11.57 1 94.06 132 ALA B CA 1
ATOM 3562 C C . ALA B 1 132 ? 20.281 35.375 12.078 1 94.06 132 ALA B C 1
ATOM 3564 O O . ALA B 1 132 ? 20.203 36.406 11.383 1 94.06 132 ALA B O 1
ATOM 3565 N N . GLY B 1 133 ? 19.562 35.312 13.086 1 90.81 133 GLY B N 1
ATOM 3566 C CA . GLY B 1 133 ? 19.016 36.438 13.859 1 90.81 133 GLY B CA 1
ATOM 3567 C C . GLY B 1 133 ? 17.641 36.844 13.406 1 90.81 133 GLY B C 1
ATOM 3568 O O . GLY B 1 133 ? 16.875 37.438 14.188 1 90.81 133 GLY B O 1
ATOM 3569 N N . VAL B 1 134 ? 17.219 36.531 12.195 1 93.38 134 VAL B N 1
ATOM 3570 C CA . VAL B 1 134 ? 15.984 37.156 11.734 1 93.38 134 VAL B CA 1
ATOM 3571 C C . VAL B 1 134 ? 15.07 36.094 11.141 1 93.38 134 VAL B C 1
ATOM 3573 O O . VAL B 1 134 ? 13.852 36.281 11.062 1 93.38 134 VAL B O 1
ATOM 3576 N N . ASP B 1 135 ? 15.617 35 10.672 1 97.06 135 ASP B N 1
ATOM 3577 C CA . ASP B 1 135 ? 14.852 33.938 10.008 1 97.06 135 ASP B CA 1
ATOM 3578 C C . ASP B 1 135 ? 14.195 33 11.031 1 97.06 135 ASP B C 1
ATOM 3580 O O . ASP B 1 135 ? 14.789 32 11.445 1 97.06 135 ASP B O 1
ATOM 3584 N N . GLU B 1 136 ? 12.938 33.312 11.312 1 96.94 136 GLU B N 1
ATOM 3585 C CA . GLU B 1 136 ? 12.258 32.656 12.406 1 96.94 136 GLU B CA 1
ATOM 3586 C C . GLU B 1 136 ? 11.602 31.344 11.938 1 96.94 136 GLU B C 1
ATOM 3588 O O . GLU B 1 136 ? 10.945 31.328 10.891 1 96.94 136 GLU B O 1
ATOM 3593 N N . VAL B 1 137 ? 11.812 30.281 12.656 1 95.75 137 VAL B N 1
ATOM 3594 C CA . VAL B 1 137 ? 11.164 28.984 12.461 1 95.75 137 VAL B CA 1
ATOM 3595 C C . VAL B 1 137 ? 10.469 28.562 13.75 1 95.75 137 VAL B C 1
ATOM 3597 O O . VAL B 1 137 ? 11.07 28.594 14.828 1 95.75 137 VAL B O 1
ATOM 3600 N N . ARG B 1 138 ? 9.203 28.172 13.602 1 94.25 138 ARG B N 1
ATOM 3601 C CA . ARG B 1 138 ? 8.398 27.797 14.758 1 94.25 138 ARG B CA 1
ATOM 3602 C C . ARG B 1 138 ? 8.062 26.297 14.727 1 94.25 138 ARG B C 1
ATOM 3604 O O . ARG B 1 138 ? 7.914 25.719 13.648 1 94.25 138 ARG B O 1
ATOM 3611 N N . GLY B 1 139 ? 7.91 25.734 15.898 1 92.81 139 GLY B N 1
ATOM 3612 C CA . GLY B 1 139 ? 7.539 24.328 16.031 1 92.81 139 GLY B CA 1
ATOM 3613 C C . GLY B 1 139 ? 6.039 24.125 16.141 1 92.81 139 GLY B C 1
ATOM 3614 O O . GLY B 1 139 ? 5.336 24.938 16.75 1 92.81 139 GLY B O 1
ATOM 3615 N N . TYR B 1 140 ? 5.613 23.047 15.57 1 93.44 140 TYR B N 1
ATOM 3616 C CA . TYR B 1 140 ? 4.199 22.688 15.586 1 93.44 140 TYR B CA 1
ATOM 3617 C C . TYR B 1 140 ? 4.031 21.188 15.812 1 93.44 140 TYR B C 1
ATOM 3619 O O . TYR B 1 140 ? 4.957 20.406 15.562 1 93.44 140 TYR B O 1
ATOM 3627 N N . LEU B 1 141 ? 2.912 20.859 16.312 1 93.56 141 LEU B N 1
ATOM 3628 C CA . LEU B 1 141 ? 2.479 19.469 16.391 1 93.56 141 LEU B CA 1
ATOM 3629 C C . LEU B 1 141 ? 1.234 19.234 15.531 1 93.56 141 LEU B C 1
ATOM 3631 O O . LEU B 1 141 ? 0.208 19.891 15.742 1 93.56 141 LEU B O 1
ATOM 3635 N N . LEU B 1 142 ? 1.384 18.344 14.578 1 95.44 142 LEU B N 1
ATOM 3636 C CA . LEU B 1 142 ? 0.292 17.984 13.68 1 95.44 142 LEU B CA 1
ATOM 3637 C C . LEU B 1 142 ? -0.314 16.641 14.07 1 95.44 142 LEU B C 1
ATOM 3639 O O . LEU B 1 142 ? 0.413 15.68 14.352 1 95.44 142 LEU B O 1
ATOM 3643 N N . LEU B 1 143 ? -1.624 16.562 14.219 1 97.38 143 LEU B N 1
ATOM 3644 C CA . LEU B 1 143 ? -2.363 15.312 14.258 1 97.38 143 LEU B CA 1
ATOM 3645 C C . LEU B 1 143 ? -3.318 15.211 13.07 1 97.38 143 LEU B C 1
ATOM 3647 O O . LEU B 1 143 ? -4.078 16.141 12.797 1 97.38 143 LEU B O 1
ATOM 3651 N N . ALA B 1 144 ? -3.215 14.117 12.367 1 97.38 144 ALA B N 1
ATOM 3652 C CA . ALA B 1 144 ? -4.074 13.898 11.203 1 97.38 144 ALA B CA 1
ATOM 3653 C C . ALA B 1 144 ? -4.547 12.453 11.141 1 97.38 144 ALA B C 1
ATOM 3655 O O . ALA B 1 144 ? -3.879 11.547 11.648 1 97.38 144 ALA B O 1
ATOM 3656 N N . THR B 1 145 ? -5.691 12.219 10.539 1 98.06 145 THR B N 1
ATOM 3657 C CA . THR B 1 145 ? -6.238 10.875 10.359 1 98.06 145 THR B CA 1
ATOM 3658 C C . THR B 1 145 ? -7.129 10.812 9.125 1 98.06 145 THR B C 1
ATOM 3660 O O . THR B 1 145 ? -7.477 11.852 8.555 1 98.06 145 THR B O 1
ATOM 3663 N N . ALA B 1 146 ? -7.344 9.656 8.641 1 97.5 146 ALA B N 1
ATOM 3664 C CA . ALA B 1 146 ? -8.32 9.406 7.578 1 97.5 146 ALA B CA 1
ATOM 3665 C C . ALA B 1 146 ? -9.227 8.234 7.941 1 97.5 146 ALA B C 1
ATOM 3667 O O . ALA B 1 146 ? -8.828 7.336 8.688 1 97.5 146 ALA B O 1
ATOM 3668 N N . CYS B 1 147 ? -10.445 8.289 7.438 1 97.88 147 CYS B N 1
ATOM 3669 C CA . CYS B 1 147 ? -11.344 7.191 7.781 1 97.88 147 CYS B CA 1
ATOM 3670 C C . CYS B 1 147 ? -11.5 6.227 6.613 1 97.88 147 CYS B C 1
ATOM 3672 O O . CYS B 1 147 ? -12.258 5.262 6.695 1 97.88 147 CYS B O 1
ATOM 3674 N N . ASP B 1 148 ? -10.781 6.504 5.512 1 95.69 148 ASP B N 1
ATOM 3675 C CA . ASP B 1 148 ? -10.93 5.672 4.32 1 95.69 148 ASP B CA 1
ATOM 3676 C C . ASP B 1 148 ? -9.695 4.801 4.102 1 95.69 148 ASP B C 1
ATOM 3678 O O . ASP B 1 148 ? -9.492 4.266 3.012 1 95.69 148 ASP B O 1
ATOM 3682 N N . GLY B 1 149 ? -8.781 4.742 5.031 1 93.81 149 GLY B N 1
ATOM 3683 C CA . GLY B 1 149 ? -7.629 3.863 4.977 1 93.81 149 GLY B CA 1
ATOM 3684 C C . GLY B 1 149 ? -6.441 4.484 4.266 1 93.81 149 GLY B C 1
ATOM 3685 O O . GLY B 1 149 ? -5.387 3.855 4.141 1 93.81 149 GLY B O 1
ATOM 3686 N N . THR B 1 150 ? -6.512 5.711 3.807 1 93.44 150 THR B N 1
ATOM 3687 C CA . THR B 1 150 ? -5.453 6.328 3.018 1 93.44 150 THR B CA 1
ATOM 3688 C C . THR B 1 150 ? -4.367 6.902 3.924 1 93.44 150 THR B C 1
ATOM 3690 O O . THR B 1 150 ? -3.281 7.246 3.457 1 93.44 150 THR B O 1
ATOM 3693 N N . LEU B 1 151 ? -4.676 7.051 5.195 1 95.62 151 LEU B N 1
ATOM 3694 C CA . LEU B 1 151 ? -3.738 7.613 6.16 1 95.62 151 LEU B CA 1
ATOM 3695 C C . LEU B 1 151 ? -3.945 7 7.543 1 95.62 151 LEU B C 1
ATOM 3697 O O . LEU B 1 151 ? -5.07 6.953 8.047 1 95.62 151 LEU B O 1
ATOM 3701 N N . ALA B 1 152 ? -2.84 6.453 8.086 1 96.75 152 ALA B N 1
ATOM 3702 C CA . ALA B 1 152 ? -2.9 6.117 9.508 1 96.75 152 ALA B CA 1
ATOM 3703 C C . ALA B 1 152 ? -3.012 7.375 10.359 1 96.75 152 ALA B C 1
ATOM 3705 O O . ALA B 1 152 ? -2.602 8.461 9.938 1 96.75 152 ALA B O 1
ATOM 3706 N N . THR B 1 153 ? -3.635 7.246 11.484 1 97.88 153 THR B N 1
ATOM 3707 C CA . THR B 1 153 ? -3.561 8.391 12.375 1 97.88 153 THR B CA 1
ATOM 3708 C C . THR B 1 153 ? -2.109 8.742 12.695 1 97.88 153 THR B C 1
ATOM 3710 O O . THR B 1 153 ? -1.353 7.887 13.172 1 97.88 153 THR B O 1
ATOM 3713 N N . THR B 1 154 ? -1.777 9.961 12.414 1 95.62 154 THR B N 1
ATOM 3714 C CA . THR B 1 154 ? -0.37 10.344 12.453 1 95.62 154 THR B CA 1
ATOM 3715 C C . THR B 1 154 ? -0.179 11.609 13.281 1 95.62 154 THR B C 1
ATOM 3717 O O . THR B 1 154 ? -0.801 12.641 13 1 95.62 154 THR B O 1
ATOM 3720 N N . ALA B 1 155 ? 0.649 11.484 14.281 1 94.44 155 ALA B N 1
ATOM 3721 C CA . ALA B 1 155 ? 1.127 12.633 15.039 1 94.44 155 ALA B CA 1
ATOM 3722 C C . ALA B 1 155 ? 2.584 12.945 14.711 1 94.44 155 ALA B C 1
ATOM 3724 O O . ALA B 1 155 ? 3.443 12.062 14.781 1 94.44 155 ALA B O 1
ATOM 3725 N N . GLN B 1 156 ? 2.803 14.188 14.344 1 91.56 156 GLN B N 1
ATOM 3726 C CA . GLN B 1 156 ? 4.156 14.492 13.898 1 91.56 156 GLN B CA 1
ATOM 3727 C C . GLN B 1 156 ? 4.523 15.938 14.219 1 91.56 156 GLN B C 1
ATOM 3729 O O . GLN B 1 156 ? 3.713 16.844 14.023 1 91.56 156 GLN B O 1
ATOM 3734 N N . PHE B 1 157 ? 5.762 16.094 14.695 1 91.62 157 PHE B N 1
ATOM 3735 C CA . PHE B 1 157 ? 6.277 17.438 14.852 1 91.62 157 PHE B CA 1
ATOM 3736 C C . PHE B 1 157 ? 6.684 18.031 13.5 1 91.62 157 PHE B C 1
ATOM 3738 O O . PHE B 1 157 ? 7.277 17.328 12.672 1 91.62 157 PHE B O 1
ATOM 3745 N N . THR B 1 158 ? 6.258 19.234 13.297 1 92.5 158 THR B N 1
ATOM 3746 C CA . THR B 1 158 ? 6.621 19.953 12.078 1 92.5 158 THR B CA 1
ATOM 3747 C C . THR B 1 158 ? 7.078 21.375 12.406 1 92.5 158 THR B C 1
ATOM 3749 O O . THR B 1 158 ? 6.941 21.828 13.547 1 92.5 158 THR B O 1
ATOM 3752 N N . SER B 1 159 ? 7.742 21.969 11.469 1 93.56 159 SER B N 1
ATOM 3753 C CA . SER B 1 159 ? 8.164 23.359 11.602 1 93.56 159 SER B CA 1
ATOM 3754 C C . SER B 1 159 ? 7.535 24.234 10.523 1 93.56 159 SER B C 1
ATOM 3756 O O . SER B 1 159 ? 7.148 23.734 9.461 1 93.56 159 SER B O 1
ATOM 3758 N N . VAL B 1 160 ? 7.34 25.5 10.875 1 94.12 160 VAL B N 1
ATOM 3759 C CA . VAL B 1 160 ? 6.883 26.5 9.914 1 94.12 160 VAL B CA 1
ATOM 3760 C C . VAL B 1 160 ? 7.863 27.656 9.875 1 94.12 160 VAL B C 1
ATOM 3762 O O . VAL B 1 160 ? 8.18 28.25 10.914 1 94.12 160 VAL B O 1
ATOM 3765 N N . ARG B 1 161 ? 8.414 27.859 8.711 1 95.81 161 ARG B N 1
ATOM 3766 C CA . ARG B 1 161 ? 9.227 29.062 8.516 1 95.81 161 ARG B CA 1
ATOM 3767 C C . ARG B 1 161 ? 8.344 30.297 8.328 1 95.81 161 ARG B C 1
ATOM 3769 O O . ARG B 1 161 ? 7.547 30.359 7.395 1 95.81 161 ARG B O 1
ATOM 3776 N N . VAL B 1 162 ? 8.516 31.281 9.109 1 92.62 162 VAL B N 1
ATOM 3777 C CA . VAL B 1 162 ? 7.555 32.375 9.266 1 92.62 162 VAL B CA 1
ATOM 3778 C C . VAL B 1 162 ? 7.512 33.219 7.996 1 92.62 162 VAL B C 1
ATOM 3780 O O . VAL B 1 162 ? 6.438 33.594 7.543 1 92.62 162 VAL B O 1
ATOM 3783 N N . VAL B 1 163 ? 8.648 33.438 7.367 1 92.5 163 VAL B N 1
ATOM 3784 C CA . VAL B 1 163 ? 8.758 34.406 6.281 1 92.5 163 VAL B CA 1
ATOM 3785 C C . VAL B 1 163 ? 8.031 33.875 5.047 1 92.5 163 VAL B C 1
ATOM 3787 O O . VAL B 1 163 ? 7.508 34.656 4.242 1 92.5 163 VAL B O 1
ATOM 3790 N N . CYS B 1 164 ? 7.902 32.562 4.953 1 90.44 164 CYS B N 1
ATOM 3791 C CA . CYS B 1 164 ? 7.324 31.953 3.75 1 90.44 164 CYS B CA 1
ATOM 3792 C C . CYS B 1 164 ? 6.152 31.047 4.098 1 90.44 164 CYS B C 1
ATOM 3794 O O . CYS B 1 164 ? 5.406 30.625 3.213 1 90.44 164 CYS B O 1
ATOM 3796 N N . ASN B 1 165 ? 5.969 30.734 5.348 1 89.12 165 ASN B N 1
ATOM 3797 C CA . ASN B 1 165 ? 4.934 29.844 5.867 1 89.12 165 ASN B CA 1
ATOM 3798 C C . ASN B 1 165 ? 5.098 28.422 5.34 1 89.12 165 ASN B C 1
ATOM 3800 O O . ASN B 1 165 ? 4.113 27.688 5.211 1 89.12 165 ASN B O 1
ATOM 3804 N N . ASN B 1 166 ? 6.355 28.016 4.965 1 90.56 166 ASN B N 1
ATOM 3805 C CA . ASN B 1 166 ? 6.645 26.641 4.551 1 90.56 166 ASN B CA 1
ATOM 3806 C C . ASN B 1 166 ? 6.594 25.672 5.73 1 90.56 166 ASN B C 1
ATOM 3808 O O . ASN B 1 166 ? 7.137 25.969 6.801 1 90.56 166 ASN B O 1
ATOM 3812 N N . THR B 1 167 ? 5.945 24.625 5.488 1 92.19 167 THR B N 1
ATOM 3813 C CA . THR B 1 167 ? 5.879 23.594 6.516 1 92.19 167 THR B CA 1
ATOM 3814 C C . THR B 1 167 ? 6.852 22.453 6.199 1 92.19 167 THR B C 1
ATOM 3816 O O . THR B 1 167 ? 6.938 22.016 5.055 1 92.19 167 THR B O 1
ATOM 3819 N N . LEU B 1 168 ? 7.625 22.094 7.172 1 91.44 168 LEU B N 1
ATOM 3820 C CA . LEU B 1 168 ? 8.594 21.016 7.027 1 91.44 168 LEU B CA 1
ATOM 3821 C C . LEU B 1 168 ? 8.508 20.047 8.211 1 91.44 168 LEU B C 1
ATOM 3823 O O . LEU B 1 168 ? 8.484 20.484 9.367 1 91.44 168 LEU B O 1
ATOM 3827 N N . GLN B 1 169 ? 8.422 18.75 7.906 1 90.38 169 GLN B N 1
ATOM 3828 C CA . GLN B 1 169 ? 8.445 17.75 8.961 1 90.38 169 GLN B CA 1
ATOM 3829 C C . GLN B 1 169 ? 9.789 17.719 9.672 1 90.38 169 GLN B C 1
ATOM 3831 O O . GLN B 1 169 ? 10.844 17.828 9.039 1 90.38 169 GLN B O 1
ATOM 3836 N N . ILE B 1 170 ? 9.75 17.625 10.969 1 79.31 170 ILE B N 1
ATOM 3837 C CA . ILE B 1 170 ? 10.969 17.516 11.758 1 79.31 170 ILE B CA 1
ATOM 3838 C C . ILE B 1 170 ? 11.414 16.047 11.812 1 79.31 170 ILE B C 1
ATOM 3840 O O . ILE B 1 170 ? 10.688 15.195 12.336 1 79.31 170 ILE B O 1
ATOM 3844 N N . ALA B 1 171 ? 12.438 15.719 11.023 1 66.31 171 ALA B N 1
ATOM 3845 C CA . ALA B 1 171 ? 12.891 14.328 10.961 1 66.31 171 ALA B CA 1
ATOM 3846 C C . ALA B 1 171 ? 14.289 14.188 11.555 1 66.31 171 ALA B C 1
ATOM 3848 O O . ALA B 1 171 ? 15.234 14.836 11.094 1 66.31 171 ALA B O 1
ATOM 3849 N N . LEU B 1 172 ? 14.312 13.727 12.883 1 61.47 172 LEU B N 1
ATOM 3850 C CA . LEU B 1 172 ? 15.641 13.477 13.422 1 61.47 172 LEU B CA 1
ATOM 3851 C C . LEU B 1 172 ? 15.922 11.977 13.508 1 61.47 172 LEU B C 1
ATOM 3853 O O . LEU B 1 172 ? 15.148 11.234 14.109 1 61.47 172 LEU B O 1
ATOM 3857 N N . GLY B 1 173 ? 16.891 11.648 12.82 1 56.16 173 GLY B N 1
ATOM 3858 C CA . GLY B 1 173 ? 17.344 10.266 12.867 1 56.16 173 GLY B CA 1
ATOM 3859 C C . GLY B 1 173 ? 16.344 9.297 12.242 1 56.16 173 GLY B C 1
ATOM 3860 O O . GLY B 1 173 ? 15.711 9.609 11.234 1 56.16 173 GLY B O 1
ATOM 3861 N N . ARG B 1 174 ? 16.297 8.219 12.93 1 52.91 174 ARG B N 1
ATOM 3862 C CA . ARG B 1 174 ? 15.516 7.121 12.383 1 52.91 174 ARG B CA 1
ATOM 3863 C C . ARG B 1 174 ? 14.023 7.332 12.641 1 52.91 174 ARG B C 1
ATOM 3865 O O . ARG B 1 174 ? 13.18 6.816 11.898 1 52.91 174 ARG B O 1
ATOM 3872 N N . SER B 1 175 ? 13.93 8.047 13.781 1 54.69 175 SER B N 1
ATOM 3873 C CA . SER B 1 175 ? 12.523 8.312 14.055 1 54.69 175 SER B CA 1
ATOM 3874 C C . SER B 1 175 ? 12.016 9.5 13.242 1 54.69 175 SER B C 1
ATOM 3876 O O . SER B 1 175 ? 12.609 10.578 13.266 1 54.69 175 SER B O 1
ATOM 3878 N N . ARG B 1 176 ? 11.375 9.305 12.242 1 59.62 176 ARG B N 1
ATOM 3879 C CA . ARG B 1 176 ? 10.914 10.367 11.359 1 59.62 176 ARG B CA 1
ATOM 3880 C C . ARG B 1 176 ? 9.977 11.32 12.094 1 59.62 176 ARG B C 1
ATOM 3882 O O . ARG B 1 176 ? 9.148 11.992 11.469 1 59.62 176 ARG B O 1
ATOM 3889 N N . GLY B 1 177 ? 10.188 11.375 13.57 1 64.88 177 GLY B N 1
ATOM 3890 C CA . GLY B 1 177 ? 9.406 12.32 14.352 1 64.88 177 GLY B CA 1
ATOM 3891 C C . GLY B 1 177 ? 7.914 12.094 14.258 1 64.88 177 GLY B C 1
ATOM 3892 O O . GLY B 1 177 ? 7.121 12.969 14.594 1 64.88 177 GLY B O 1
ATOM 3893 N N . ALA B 1 178 ? 7.562 10.969 13.734 1 84.06 178 ALA B N 1
ATOM 3894 C CA . ALA B 1 178 ? 6.133 10.719 13.562 1 84.06 178 ALA B CA 1
ATOM 3895 C C . ALA B 1 178 ? 5.703 9.469 14.328 1 84.06 178 ALA B C 1
ATOM 3897 O O . ALA B 1 178 ? 6.473 8.516 14.461 1 84.06 178 ALA B O 1
ATOM 3898 N N . VAL B 1 179 ? 4.59 9.648 15 1 90.69 179 VAL B N 1
ATOM 3899 C CA . VAL B 1 179 ? 3.904 8.508 15.602 1 90.69 179 VAL B CA 1
ATOM 3900 C C . VAL B 1 179 ? 2.676 8.141 14.773 1 90.69 179 VAL B C 1
ATOM 3902 O O . VAL B 1 179 ? 1.805 8.984 14.539 1 90.69 179 VAL B O 1
ATOM 3905 N N . LYS B 1 180 ? 2.682 6.879 14.312 1 93.31 180 LYS B N 1
ATOM 3906 C CA . LYS B 1 180 ? 1.567 6.43 13.484 1 93.31 180 LYS B CA 1
ATOM 3907 C C . LYS B 1 180 ? 0.774 5.328 14.18 1 93.31 180 LYS B C 1
ATOM 3909 O O . LYS B 1 180 ? 1.354 4.422 14.781 1 93.31 180 LYS B O 1
ATOM 3914 N N . VAL B 1 181 ? -0.519 5.488 14.148 1 96.44 181 VAL B N 1
ATOM 3915 C CA . VAL B 1 181 ? -1.432 4.496 14.711 1 96.44 181 VAL B CA 1
ATOM 3916 C C . VAL B 1 181 ? -2.328 3.941 13.602 1 96.44 181 VAL B C 1
ATOM 3918 O O . VAL B 1 181 ? -3.283 4.598 13.18 1 96.44 181 VAL B O 1
ATOM 3921 N N . PRO B 1 182 ? -2.041 2.68 13.156 1 96.19 182 PRO B N 1
ATOM 3922 C CA . PRO B 1 182 ? -2.922 2.094 12.141 1 96.19 182 PRO B CA 1
ATOM 3923 C C . PRO B 1 182 ? -4.355 1.915 12.641 1 96.19 182 PRO B C 1
ATOM 3925 O O . PRO B 1 182 ? -4.586 1.817 13.844 1 96.19 182 PRO B O 1
ATOM 3928 N N . HIS B 1 183 ? -5.32 1.83 11.719 1 97.5 183 HIS B N 1
ATOM 3929 C CA . HIS B 1 183 ? -6.734 1.787 12.086 1 97.5 183 HIS B CA 1
ATOM 3930 C C . HIS B 1 183 ? -7.172 0.369 12.43 1 97.5 183 HIS B C 1
ATOM 3932 O O . HIS B 1 183 ? -8.359 0.108 12.617 1 97.5 183 HIS B O 1
ATOM 3938 N N . ARG B 1 184 ? -6.246 -0.539 12.492 1 94.81 184 ARG B N 1
ATOM 3939 C CA . ARG B 1 184 ? -6.52 -1.848 13.078 1 94.81 184 ARG B CA 1
ATOM 3940 C C . ARG B 1 184 ? -6.445 -1.795 14.602 1 94.81 184 ARG B C 1
ATOM 3942 O O . ARG B 1 184 ? -6.91 -2.711 15.281 1 94.81 184 ARG B O 1
ATOM 3949 N N . SER B 1 185 ? -5.82 -0.776 15.141 1 94.44 185 SER B N 1
ATOM 3950 C CA . SER B 1 185 ? -5.695 -0.573 16.578 1 94.44 185 SER B CA 1
ATOM 3951 C C . SER B 1 185 ? -6.48 0.651 17.031 1 94.44 185 SER B C 1
ATOM 3953 O O . SER B 1 185 ? -6.676 1.593 16.266 1 94.44 185 SER B O 1
ATOM 3955 N N . GLN B 1 186 ? -6.852 0.568 18.312 1 95.81 186 GLN B N 1
ATOM 3956 C CA . GLN B 1 186 ? -7.555 1.711 18.891 1 95.81 186 GLN B CA 1
ATOM 3957 C C . GLN B 1 186 ? -6.609 2.893 19.094 1 95.81 186 GLN B C 1
ATOM 3959 O O . GLN B 1 186 ? -5.477 2.721 19.547 1 95.81 186 GLN B O 1
ATOM 3964 N N . PHE B 1 187 ? -7.086 4.035 18.75 1 97.31 187 PHE B N 1
ATOM 3965 C CA . PHE B 1 187 ? -6.332 5.262 18.984 1 97.31 187 PHE B CA 1
ATOM 3966 C C . PHE B 1 187 ? -6.328 5.617 20.469 1 97.31 187 PHE B C 1
ATOM 3968 O O . PHE B 1 187 ? -7.387 5.816 21.062 1 97.31 187 PHE B O 1
ATOM 3975 N N . ASP B 1 188 ? -5.141 5.672 21.016 1 97.5 188 ASP B N 1
ATOM 3976 C CA . ASP B 1 188 ? -4.93 6.09 22.391 1 97.5 188 ASP B CA 1
ATOM 3977 C C . ASP B 1 188 ? -4.07 7.348 22.453 1 97.5 188 ASP B C 1
ATOM 3979 O O . ASP B 1 188 ? -2.844 7.273 22.344 1 97.5 188 ASP B O 1
ATOM 3983 N N . PRO B 1 189 ? -4.793 8.492 22.734 1 96.62 189 PRO B N 1
ATOM 3984 C CA . PRO B 1 189 ? -4.043 9.75 22.719 1 96.62 189 PRO B CA 1
ATOM 3985 C C . PRO B 1 189 ? -2.939 9.789 23.781 1 96.62 189 PRO B C 1
ATOM 3987 O O . PRO B 1 189 ? -1.895 10.406 23.562 1 96.62 189 PRO B O 1
ATOM 3990 N N . ARG B 1 190 ? -3.094 9.203 24.922 1 95.19 190 ARG B N 1
ATOM 3991 C CA . ARG B 1 190 ? -2.08 9.195 25.969 1 95.19 190 ARG B CA 1
ATOM 3992 C C . ARG B 1 190 ? -0.831 8.445 25.531 1 95.19 190 ARG B C 1
ATOM 3994 O O . ARG B 1 190 ? 0.29 8.914 25.734 1 95.19 190 ARG B O 1
ATOM 4001 N N . ALA B 1 191 ? -1.057 7.301 24.891 1 94.81 191 ALA B N 1
ATOM 4002 C CA . ALA B 1 191 ? 0.072 6.527 24.375 1 94.81 191 ALA B CA 1
ATOM 4003 C C . ALA B 1 191 ? 0.826 7.305 23.297 1 94.81 191 ALA B C 1
ATOM 4005 O O . ALA B 1 191 ? 2.059 7.289 23.266 1 94.81 191 ALA B O 1
ATOM 4006 N N . VAL B 1 192 ? 0.094 7.961 22.453 1 94.56 192 VAL B N 1
ATOM 4007 C CA . VAL B 1 192 ? 0.695 8.742 21.375 1 94.56 192 VAL B CA 1
ATOM 4008 C C . VAL B 1 192 ? 1.544 9.867 21.969 1 94.56 192 VAL B C 1
ATOM 4010 O O . VAL B 1 192 ? 2.686 10.078 21.547 1 94.56 192 VAL B O 1
ATOM 4013 N N . LYS B 1 193 ? 1.02 10.578 22.969 1 92.56 193 LYS B N 1
ATOM 4014 C CA . LYS B 1 193 ? 1.742 11.68 23.594 1 92.56 193 LYS B CA 1
ATOM 4015 C C . LYS B 1 193 ? 2.992 11.18 24.312 1 92.56 193 LYS B C 1
ATOM 4017 O O . LYS B 1 193 ? 4.039 11.836 24.281 1 92.56 193 LYS B O 1
ATOM 4022 N N . GLU B 1 194 ? 2.881 10.039 24.938 1 90.25 194 GLU B N 1
ATOM 4023 C CA . GLU B 1 194 ? 4.047 9.445 25.578 1 90.25 194 GLU B CA 1
ATOM 4024 C C . GLU B 1 194 ? 5.145 9.148 24.562 1 90.25 194 GLU B C 1
ATOM 4026 O O . GLU B 1 194 ? 6.316 9.453 24.812 1 90.25 194 GLU B O 1
ATOM 4031 N N . GLU B 1 195 ? 4.676 8.555 23.469 1 87.75 195 GLU B N 1
ATOM 4032 C CA . GLU B 1 195 ? 5.652 8.25 22.422 1 87.75 195 GLU B CA 1
ATOM 4033 C C . GLU B 1 195 ? 6.258 9.523 21.844 1 87.75 195 GLU B C 1
ATOM 4035 O O . GLU B 1 195 ? 7.461 9.578 21.578 1 87.75 195 GLU B O 1
ATOM 4040 N N . LEU B 1 196 ? 5.484 10.531 21.688 1 86.31 196 LEU B N 1
ATOM 4041 C CA . LEU B 1 196 ? 5.949 11.82 21.188 1 86.31 196 LEU B CA 1
ATOM 4042 C C . LEU B 1 196 ? 6.941 12.453 22.172 1 86.31 196 LEU B C 1
ATOM 4044 O O . LEU B 1 196 ? 7.871 13.148 21.75 1 86.31 196 LEU B O 1
ATOM 4048 N N . GLY B 1 197 ? 6.605 12.414 23.516 1 78.69 197 GLY B N 1
ATOM 4049 C CA . GLY B 1 197 ? 7.48 12.961 24.531 1 78.69 197 GLY B CA 1
ATOM 4050 C C . GLY B 1 197 ? 8.906 12.453 24.438 1 78.69 197 GLY B C 1
ATOM 4051 O O . GLY B 1 197 ? 9.852 13.195 24.703 1 78.69 197 GLY B O 1
ATOM 4052 N N . ILE B 1 198 ? 8.938 11.328 24.016 1 64.06 198 ILE B N 1
ATOM 4053 C CA . ILE B 1 198 ? 10.258 10.742 23.797 1 64.06 198 ILE B CA 1
ATOM 4054 C C . ILE B 1 198 ? 10.945 11.438 22.625 1 64.06 198 ILE B C 1
ATOM 4056 O O . ILE B 1 198 ? 12.18 11.555 22.594 1 64.06 198 ILE B O 1
ATOM 4060 N N . ALA B 1 199 ? 10.055 12.086 21.797 1 58.5 199 ALA B N 1
ATOM 4061 C CA . ALA B 1 199 ? 10.57 12.711 20.594 1 58.5 199 ALA B CA 1
ATOM 4062 C C . ALA B 1 199 ? 10.859 14.195 20.828 1 58.5 199 ALA B C 1
ATOM 4064 O O . ALA B 1 199 ? 11.391 14.875 19.938 1 58.5 199 ALA B O 1
ATOM 4065 N N . ILE B 1 200 ? 10.531 14.789 21.938 1 60.97 200 ILE B N 1
ATOM 4066 C CA . ILE B 1 200 ? 10.672 16.219 22.234 1 60.97 200 ILE B CA 1
ATOM 4067 C C . ILE B 1 200 ? 12.133 16.641 22.047 1 60.97 200 ILE B C 1
ATOM 4069 O O . ILE B 1 200 ? 12.406 17.734 21.562 1 60.97 200 ILE B O 1
ATOM 4073 N N . SER B 1 201 ? 12.977 15.672 22.281 1 64.31 201 SER B N 1
ATOM 4074 C CA . SER B 1 201 ? 14.383 16.016 22.078 1 64.31 201 SER B CA 1
ATOM 4075 C C . SER B 1 201 ? 14.68 16.234 20.594 1 64.31 201 SER B C 1
ATOM 4077 O O . SER B 1 201 ? 15.734 16.781 20.234 1 64.31 201 SER B O 1
ATOM 4079 N N . SER B 1 202 ? 13.641 16.156 19.844 1 76 202 SER B N 1
ATOM 4080 C CA . SER B 1 202 ? 13.859 16.234 18.391 1 76 202 SER B CA 1
ATOM 4081 C C . SER B 1 202 ? 14.008 17.672 17.922 1 76 202 SER B C 1
ATOM 4083 O O . SER B 1 202 ? 14.75 17.953 16.984 1 76 202 SER B O 1
ATOM 4085 N N . TRP B 1 203 ? 13.477 18.656 18.734 1 83.81 203 TRP B N 1
ATOM 4086 C CA . TRP B 1 203 ? 13.547 20.047 18.312 1 83.81 203 TRP B CA 1
ATOM 4087 C C . TRP B 1 203 ? 14.977 20.562 18.375 1 83.81 203 TRP B C 1
ATOM 4089 O O . TRP B 1 203 ? 15.445 21.219 17.438 1 83.81 203 TRP B O 1
ATOM 4099 N N . ASP B 1 204 ? 15.648 20.219 19.391 1 84.94 204 ASP B N 1
ATOM 4100 C CA . ASP B 1 204 ? 17.016 20.703 19.562 1 84.94 204 ASP B CA 1
ATOM 4101 C C . ASP B 1 204 ? 17.922 20.172 18.453 1 84.94 204 ASP B C 1
ATOM 4103 O O . ASP B 1 204 ? 18.719 20.922 17.891 1 84.94 204 ASP B O 1
ATOM 4107 N N . GLY B 1 205 ? 17.766 18.938 18.219 1 86.44 205 GLY B N 1
ATOM 4108 C CA . GLY B 1 205 ? 18.547 18.375 17.141 1 86.44 205 GLY B CA 1
ATOM 4109 C C . GLY B 1 205 ? 18.219 18.984 15.781 1 86.44 205 GLY B C 1
ATOM 4110 O O . GLY B 1 205 ? 19.125 19.266 14.984 1 86.44 205 GLY B O 1
ATOM 4111 N N . PHE B 1 206 ? 17.031 19.25 15.602 1 90.94 206 PHE B N 1
ATOM 4112 C CA . PHE B 1 206 ? 16.578 19.859 14.359 1 90.94 206 PHE B CA 1
ATOM 4113 C C . PHE B 1 206 ? 17.141 21.281 14.227 1 90.94 206 PHE B C 1
ATOM 4115 O O . PHE B 1 206 ? 17.609 21.656 13.156 1 90.94 206 PHE B O 1
ATOM 4122 N N . MET B 1 207 ? 17.141 22.031 15.305 1 91 207 MET B N 1
ATOM 4123 C CA . MET B 1 207 ? 17.656 23.391 15.32 1 91 207 MET B CA 1
ATOM 4124 C C . MET B 1 207 ? 19.125 23.422 14.953 1 91 207 MET B C 1
ATOM 4126 O O . MET B 1 207 ? 19.562 24.266 14.172 1 91 207 MET B O 1
ATOM 4130 N N . VAL B 1 208 ? 19.828 22.5 15.516 1 92.31 208 VAL B N 1
ATOM 4131 C CA . VAL B 1 208 ? 21.25 22.422 15.234 1 92.31 208 VAL B CA 1
ATOM 4132 C C . VAL B 1 208 ? 21.484 22.203 13.742 1 92.31 208 VAL B C 1
ATOM 4134 O O . VAL B 1 208 ? 22.297 22.875 13.125 1 92.31 208 VAL B O 1
ATOM 4137 N N . ARG B 1 209 ? 20.688 21.328 13.195 1 93.25 209 ARG B N 1
ATOM 4138 C CA . ARG B 1 209 ? 20.844 21.016 11.781 1 93.25 209 ARG B CA 1
ATOM 4139 C C . ARG B 1 209 ? 20.453 22.219 10.914 1 93.25 209 ARG B C 1
ATOM 4141 O O . ARG B 1 209 ? 21.094 22.484 9.891 1 93.25 209 ARG B O 1
ATOM 4148 N N . MET B 1 210 ? 19.422 22.875 11.281 1 95.12 210 MET B N 1
ATOM 4149 C CA . MET B 1 210 ? 19 24.047 10.531 1 95.12 210 MET B CA 1
ATOM 4150 C C . MET B 1 210 ? 20.109 25.094 10.484 1 95.12 210 MET B C 1
ATOM 4152 O O . MET B 1 210 ? 20.375 25.672 9.43 1 95.12 210 MET B O 1
ATOM 4156 N N . HIS B 1 211 ? 20.734 25.312 11.609 1 96.62 211 HIS B N 1
ATOM 4157 C CA . HIS B 1 211 ? 21.828 26.281 11.664 1 96.62 211 HIS B CA 1
ATOM 4158 C C . HIS B 1 211 ? 23 25.828 10.805 1 96.62 211 HIS B C 1
ATOM 4160 O O . HIS B 1 211 ? 23.609 26.641 10.102 1 96.62 211 HIS B O 1
ATOM 4166 N N . GLU B 1 212 ? 23.266 24.578 10.867 1 97.19 212 GLU B N 1
ATOM 4167 C CA . GLU B 1 212 ? 24.359 24.047 10.039 1 97.19 212 GLU B CA 1
ATOM 4168 C C . GLU B 1 212 ? 24.047 24.234 8.555 1 97.19 212 GLU B C 1
ATOM 4170 O O . GLU B 1 212 ? 24.938 24.578 7.773 1 97.19 212 GLU B O 1
ATOM 4175 N N . LEU B 1 213 ? 22.844 24.016 8.203 1 97.75 213 LEU B N 1
ATOM 4176 C CA . LEU B 1 213 ? 22.438 24.188 6.812 1 97.75 213 LEU B CA 1
ATOM 4177 C C . LEU B 1 213 ? 22.547 25.641 6.391 1 97.75 213 LEU B C 1
ATOM 4179 O O . LEU B 1 213 ? 22.953 25.938 5.266 1 97.75 213 LEU B O 1
ATOM 4183 N N . ALA B 1 214 ? 22.203 26.547 7.293 1 97.94 214 ALA B N 1
ATOM 4184 C CA . ALA B 1 214 ? 22.266 27.969 7.004 1 97.94 214 ALA B CA 1
ATOM 4185 C C . ALA B 1 214 ? 23.703 28.453 6.879 1 97.94 214 ALA B C 1
ATOM 4187 O O . ALA B 1 214 ? 23.984 29.438 6.172 1 97.94 214 ALA B O 1
ATOM 4188 N N . ASP B 1 215 ? 24.625 27.734 7.465 1 97.75 215 ASP B N 1
ATOM 4189 C CA . ASP B 1 215 ? 26.047 28.109 7.445 1 97.75 215 ASP B CA 1
ATOM 4190 C C . ASP B 1 215 ? 26.75 27.516 6.234 1 97.75 215 ASP B C 1
ATOM 4192 O O . ASP B 1 215 ? 27.875 27.906 5.906 1 97.75 215 ASP B O 1
ATOM 4196 N N . ARG B 1 216 ? 26.156 26.594 5.637 1 98.44 216 ARG B N 1
ATOM 4197 C CA . ARG B 1 216 ? 26.797 25.891 4.527 1 98.44 216 ARG B CA 1
ATOM 4198 C C . ARG B 1 216 ? 26.484 26.562 3.199 1 98.44 216 ARG B C 1
ATOM 4200 O O . ARG B 1 216 ? 25.453 26.281 2.584 1 98.44 216 ARG B O 1
ATOM 4207 N N . LYS B 1 217 ? 27.469 27.297 2.631 1 98.19 217 LYS B N 1
ATOM 4208 C CA . LYS B 1 217 ? 27.312 27.906 1.31 1 98.19 217 LYS B CA 1
ATOM 4209 C C . LYS B 1 217 ? 27.391 26.844 0.211 1 98.19 217 LYS B C 1
ATOM 4211 O O . LYS B 1 217 ? 28.109 25.859 0.339 1 98.19 217 LYS B O 1
ATOM 4216 N N . VAL B 1 218 ? 26.594 27.078 -0.801 1 98.06 218 VAL B N 1
ATOM 4217 C CA . VAL B 1 218 ? 26.609 26.125 -1.908 1 98.06 218 VAL B CA 1
ATOM 4218 C C . VAL B 1 218 ? 26.953 26.844 -3.209 1 98.06 218 VAL B C 1
ATOM 4220 O O . VAL B 1 218 ? 26.516 27.984 -3.428 1 98.06 218 VAL B O 1
ATOM 4223 N N . SER B 1 219 ? 27.75 26.156 -4.051 1 97 219 SER B N 1
ATOM 4224 C CA . SER B 1 219 ? 28.078 26.703 -5.363 1 97 219 SER B CA 1
ATOM 4225 C C . SER B 1 219 ? 26.906 26.547 -6.336 1 97 219 SER B C 1
ATOM 4227 O O . SER B 1 219 ? 25.953 25.812 -6.051 1 97 219 SER B O 1
ATOM 4229 N N . GLN B 1 220 ? 27.047 27.234 -7.453 1 94.94 220 GLN B N 1
ATOM 4230 C CA . GLN B 1 220 ? 26.031 27.109 -8.5 1 94.94 220 GLN B CA 1
ATOM 4231 C C . GLN B 1 220 ? 25.953 25.672 -9.016 1 94.94 220 GLN B C 1
ATOM 4233 O O . GLN B 1 220 ? 24.859 25.156 -9.234 1 94.94 220 GLN B O 1
ATOM 4238 N N . VAL B 1 221 ? 27.062 25.062 -9.117 1 95.31 221 VAL B N 1
ATOM 4239 C CA . VAL B 1 221 ? 27.125 23.688 -9.602 1 95.31 221 VAL B CA 1
ATOM 4240 C C . VAL B 1 221 ? 26.453 22.75 -8.594 1 95.31 221 VAL B C 1
ATOM 4242 O O . VAL B 1 221 ? 25.688 21.859 -8.977 1 95.31 221 VAL B O 1
ATOM 4245 N N . GLU B 1 222 ? 26.719 22.984 -7.363 1 95.88 222 GLU B N 1
ATOM 4246 C CA . GLU B 1 222 ? 26.125 22.172 -6.309 1 95.88 222 GLU B CA 1
ATOM 4247 C C . GLU B 1 222 ? 24.609 22.312 -6.281 1 95.88 222 GLU B C 1
ATOM 4249 O O . GLU B 1 222 ? 23.891 21.328 -6.129 1 95.88 222 GLU B O 1
ATOM 4254 N N . SER B 1 223 ? 24.188 23.547 -6.414 1 97.06 223 SER B N 1
ATOM 4255 C CA . SER B 1 223 ? 22.75 23.781 -6.379 1 97.06 223 SER B CA 1
ATOM 4256 C C . SER B 1 223 ? 22.047 23.125 -7.562 1 97.06 223 SER B C 1
ATOM 4258 O O . SER B 1 223 ? 21 22.5 -7.402 1 97.06 223 SER B O 1
ATOM 4260 N N . GLU B 1 224 ? 22.656 23.203 -8.727 1 94.38 224 GLU B N 1
ATOM 4261 C CA . GLU B 1 224 ? 22.078 22.594 -9.922 1 94.38 224 GLU B CA 1
ATOM 4262 C C . GLU B 1 224 ? 22.016 21.078 -9.789 1 94.38 224 GLU B C 1
ATOM 4264 O O . GLU B 1 224 ? 21 20.453 -10.117 1 94.38 224 GLU B O 1
ATOM 4269 N N . ARG B 1 225 ? 23.062 20.516 -9.305 1 95 225 ARG B N 1
ATOM 4270 C CA . ARG B 1 225 ? 23.109 19.078 -9.109 1 95 225 ARG B CA 1
ATOM 4271 C C . ARG B 1 225 ? 22.078 18.641 -8.07 1 95 225 ARG B C 1
ATOM 4273 O O . ARG B 1 225 ? 21.422 17.609 -8.242 1 95 225 ARG B O 1
ATOM 4280 N N . PHE B 1 226 ? 21.984 19.453 -7.059 1 96.69 226 PHE B N 1
ATOM 4281 C CA . PHE B 1 226 ? 21.031 19.188 -5.988 1 96.69 226 PHE B CA 1
ATOM 4282 C C . PHE B 1 226 ? 19.609 19.109 -6.539 1 96.69 226 PHE B C 1
ATOM 4284 O O . PHE B 1 226 ? 18.922 18.109 -6.324 1 96.69 226 PHE B O 1
ATOM 4291 N N . PHE B 1 227 ? 19.25 20.047 -7.301 1 97.12 227 PHE B N 1
ATOM 4292 C CA . PHE B 1 227 ? 17.875 20.125 -7.812 1 97.12 227 PHE B CA 1
ATOM 4293 C C . PHE B 1 227 ? 17.672 19.078 -8.914 1 97.12 227 PHE B C 1
ATOM 4295 O O . PHE B 1 227 ? 16.594 18.484 -9.008 1 97.12 227 PHE B O 1
ATOM 4302 N N . GLN B 1 228 ? 18.672 18.844 -9.703 1 93.94 228 GLN B N 1
ATOM 4303 C CA . GLN B 1 228 ? 18.562 17.828 -10.75 1 93.94 228 GLN B CA 1
ATOM 4304 C C . GLN B 1 228 ? 18.281 16.453 -10.156 1 93.94 228 GLN B C 1
ATOM 4306 O O . GLN B 1 228 ? 17.469 15.703 -10.68 1 93.94 228 GLN B O 1
ATOM 4311 N N . ARG B 1 229 ? 18.922 16.203 -9.141 1 93.25 229 ARG B N 1
ATOM 4312 C CA . ARG B 1 229 ? 18.734 14.93 -8.461 1 93.25 229 ARG B CA 1
ATOM 4313 C C . ARG B 1 229 ? 17.312 14.781 -7.941 1 93.25 229 ARG B C 1
ATOM 4315 O O . ARG B 1 229 ? 16.734 13.695 -8.016 1 93.25 229 ARG B O 1
ATOM 4322 N N . LEU B 1 230 ? 16.766 15.812 -7.449 1 95.06 230 LEU B N 1
ATOM 4323 C CA . LEU B 1 230 ? 15.453 15.781 -6.824 1 95.06 230 LEU B CA 1
ATOM 4324 C C . LEU B 1 230 ? 14.352 15.727 -7.883 1 95.06 230 LEU B C 1
ATOM 4326 O O . LEU B 1 230 ? 13.281 15.156 -7.645 1 95.06 230 LEU B O 1
ATOM 4330 N N . PHE B 1 231 ? 14.609 16.297 -9.031 1 93.69 231 PHE B N 1
ATOM 4331 C CA . PHE B 1 231 ? 13.523 16.469 -9.992 1 93.69 231 PHE B CA 1
ATOM 4332 C C . PHE B 1 231 ? 13.711 15.555 -11.195 1 93.69 231 PHE B C 1
ATOM 4334 O O . PHE B 1 231 ? 13.031 15.703 -12.211 1 93.69 231 PHE B O 1
ATOM 4341 N N . THR B 1 232 ? 14.688 14.633 -11.062 1 86.88 232 THR B N 1
ATOM 4342 C CA . THR B 1 232 ? 14.852 13.578 -12.055 1 86.88 232 THR B CA 1
ATOM 4343 C C . THR B 1 232 ? 14.258 12.266 -11.555 1 86.88 232 THR B C 1
ATOM 4345 O O . THR B 1 232 ? 14.555 11.836 -10.438 1 86.88 232 THR B O 1
ATOM 4348 N N . TYR B 1 233 ? 13.219 11.82 -12.18 1 73.31 233 TYR B N 1
ATOM 4349 C CA . TYR B 1 233 ? 12.547 10.594 -11.781 1 73.31 233 TYR B CA 1
ATOM 4350 C C . TYR B 1 233 ? 12.914 9.445 -12.719 1 73.31 233 TYR B C 1
ATOM 4352 O O . TYR B 1 233 ? 13.086 9.648 -13.922 1 73.31 233 TYR B O 1
ATOM 4360 N N . PRO B 1 234 ? 13.344 8.336 -12.055 1 59.03 234 PRO B N 1
ATOM 4361 C CA . PRO B 1 234 ? 13.57 7.211 -12.961 1 59.03 234 PRO B CA 1
ATOM 4362 C C . PRO B 1 234 ? 12.344 6.871 -13.805 1 59.03 234 PRO B C 1
ATOM 4364 O O . PRO B 1 234 ? 11.211 7.082 -13.359 1 59.03 234 PRO B O 1
ATOM 4367 N N . TRP B 1 235 ? 12.406 6.836 -15 1 49.03 235 TRP B N 1
ATOM 4368 C CA . TRP B 1 235 ? 11.32 6.375 -15.859 1 49.03 235 TRP B CA 1
ATOM 4369 C C . TRP B 1 235 ? 10.633 5.152 -15.258 1 49.03 235 TRP B C 1
ATOM 4371 O O . TRP B 1 235 ? 11.305 4.207 -14.836 1 49.03 235 TRP B O 1
ATOM 4381 N N . THR B 1 236 ? 9.547 5.422 -14.594 1 48.06 236 THR B N 1
ATOM 4382 C CA . THR B 1 236 ? 8.789 4.355 -13.953 1 48.06 236 THR B CA 1
ATOM 4383 C C . THR B 1 236 ? 8.773 3.104 -14.828 1 48.06 236 THR B C 1
ATOM 4385 O O . THR B 1 236 ? 8.164 2.096 -14.477 1 48.06 236 THR B O 1
ATOM 4388 N N . LYS B 1 237 ? 8.391 3.303 -16.188 1 43.69 237 LYS B N 1
ATOM 4389 C CA . LYS B 1 237 ? 8.258 2.02 -16.875 1 43.69 237 LYS B CA 1
ATOM 4390 C C . LYS B 1 237 ? 9.57 1.239 -16.828 1 43.69 237 LYS B C 1
ATOM 4392 O O . LYS B 1 237 ? 10.617 1.753 -17.234 1 43.69 237 LYS B O 1
ATOM 4397 N N . PRO B 1 238 ? 9.578 0.253 -16.078 1 40.59 238 PRO B N 1
ATOM 4398 C CA . PRO B 1 238 ? 10.781 -0.582 -15.977 1 40.59 238 PRO B CA 1
ATOM 4399 C C . PRO B 1 238 ? 11.562 -0.651 -17.281 1 40.59 238 PRO B C 1
ATOM 4401 O O . PRO B 1 238 ? 12.797 -0.674 -17.281 1 40.59 238 PRO B O 1
ATOM 4404 N N . ASP B 1 239 ? 10.875 -1.05 -18.25 1 38.78 239 ASP B N 1
ATOM 4405 C CA . ASP B 1 239 ? 11.531 -1.478 -19.484 1 38.78 239 ASP B CA 1
ATOM 4406 C C . ASP B 1 239 ? 12.031 -0.278 -20.297 1 38.78 239 ASP B C 1
ATOM 4408 O O . ASP B 1 239 ? 12.57 -0.438 -21.391 1 38.78 239 ASP B O 1
ATOM 4412 N N . SER B 1 240 ? 11.523 0.884 -20.156 1 41.12 240 SER B N 1
ATOM 4413 C CA . SER B 1 240 ? 11.977 1.798 -21.188 1 41.12 240 SER B CA 1
ATOM 4414 C C . SER B 1 240 ? 13.312 2.439 -20.828 1 41.12 240 SER B C 1
ATOM 4416 O O . SER B 1 240 ? 13.492 2.908 -19.703 1 41.12 240 SER B O 1
ATOM 4418 N N . ASN B 1 241 ? 14.32 1.825 -21.125 1 46.09 241 ASN B N 1
ATOM 4419 C CA . ASN B 1 241 ? 15.617 2.492 -21.234 1 46.09 241 ASN B CA 1
ATOM 4420 C C . ASN B 1 241 ? 15.453 3.986 -21.5 1 46.09 241 ASN B C 1
ATOM 4422 O O . ASN B 1 241 ? 16.297 4.602 -22.156 1 46.09 241 ASN B O 1
ATOM 4426 N N . GLY B 1 242 ? 14.289 4.391 -21.344 1 50.56 242 GLY B N 1
ATOM 4427 C CA . GLY B 1 242 ? 14.211 5.797 -21.719 1 50.56 242 GLY B CA 1
ATOM 4428 C C . GLY B 1 242 ? 14.859 6.715 -20.688 1 50.56 242 GLY B C 1
ATOM 4429 O O . GLY B 1 242 ? 15.164 6.293 -19.578 1 50.56 242 GLY B O 1
ATOM 4430 N N . PRO B 1 243 ? 15.367 7.723 -21.203 1 56.06 243 PRO B N 1
ATOM 4431 C CA . PRO B 1 243 ? 16.047 8.711 -20.359 1 56.06 243 PRO B CA 1
ATOM 4432 C C . PRO B 1 243 ? 15.219 9.141 -19.156 1 56.06 243 PRO B C 1
ATOM 4434 O O . PRO B 1 243 ? 13.984 9.062 -19.203 1 56.06 243 PRO B O 1
ATOM 4437 N N . ASP B 1 244 ? 15.797 9.109 -18.141 1 66 244 ASP B N 1
ATOM 4438 C CA . ASP B 1 244 ? 15.188 9.703 -16.953 1 66 244 ASP B CA 1
ATOM 4439 C C . ASP B 1 244 ? 14.312 10.898 -17.344 1 66 244 ASP B C 1
ATOM 4441 O O . ASP B 1 244 ? 14.656 11.664 -18.234 1 66 244 ASP B O 1
ATOM 4445 N N . LYS B 1 245 ? 13.039 10.773 -17 1 77.56 245 LYS B N 1
ATOM 4446 C CA . LYS B 1 245 ? 12.195 11.945 -17.219 1 77.56 245 LYS B CA 1
ATOM 4447 C C . LYS B 1 245 ? 12.469 13.023 -16.172 1 77.56 245 LYS B C 1
ATOM 4449 O O . LYS B 1 245 ? 12.578 12.727 -14.977 1 77.56 245 LYS B O 1
ATOM 4454 N N . VAL B 1 246 ? 12.844 14.156 -16.75 1 82.81 246 VAL B N 1
ATOM 4455 C CA . VAL B 1 246 ? 13.117 15.305 -15.898 1 82.81 246 VAL B CA 1
ATOM 4456 C C . VAL B 1 246 ? 11.891 16.219 -15.844 1 82.81 246 VAL B C 1
ATOM 4458 O O . VAL B 1 246 ? 11.297 16.531 -16.875 1 82.81 246 VAL B O 1
ATOM 4461 N N . ASN B 1 247 ? 11.383 16.531 -14.586 1 89.44 247 ASN B N 1
ATOM 4462 C CA . ASN B 1 247 ? 10.391 17.594 -14.414 1 89.44 247 ASN B CA 1
ATOM 4463 C C . ASN B 1 247 ? 11.008 18.969 -14.641 1 89.44 247 ASN B C 1
ATOM 4465 O O . ASN B 1 247 ? 11.305 19.688 -13.68 1 89.44 247 ASN B O 1
ATOM 4469 N N . GLU B 1 248 ? 11.086 19.375 -15.836 1 90.06 248 GLU B N 1
ATOM 4470 C CA . GLU B 1 248 ? 11.773 20.609 -16.203 1 90.06 248 GLU B CA 1
ATOM 4471 C C . GLU B 1 248 ? 11.078 21.828 -15.617 1 90.06 248 GLU B C 1
ATOM 4473 O O . GLU B 1 248 ? 11.734 22.781 -15.203 1 90.06 248 GLU B O 1
ATOM 4478 N N . ARG B 1 249 ? 9.805 21.797 -15.641 1 91.62 249 ARG B N 1
ATOM 4479 C CA . ARG B 1 249 ? 9.055 22.922 -15.094 1 91.62 249 ARG B CA 1
ATOM 4480 C C . ARG B 1 249 ? 9.328 23.078 -13.602 1 91.62 249 ARG B C 1
ATOM 4482 O O . ARG B 1 249 ? 9.586 24.203 -13.133 1 91.62 249 ARG B O 1
ATOM 4489 N N . GLY B 1 250 ? 9.273 22.016 -12.852 1 94.44 250 GLY B N 1
ATOM 4490 C CA . GLY B 1 250 ? 9.594 22.047 -11.438 1 94.44 250 GLY B CA 1
ATOM 4491 C C . GLY B 1 250 ? 11.016 22.5 -11.156 1 94.44 250 GLY B C 1
ATOM 4492 O O . GLY B 1 250 ? 11.25 23.297 -10.242 1 94.44 250 GLY B O 1
ATOM 4493 N N . LEU B 1 251 ? 11.922 21.984 -11.977 1 94.94 251 LEU B N 1
ATOM 4494 C CA . LEU B 1 251 ? 13.328 22.344 -11.82 1 94.94 251 LEU B CA 1
ATOM 4495 C C . LEU B 1 251 ? 13.531 23.844 -12.008 1 94.94 251 LEU B C 1
ATOM 4497 O O . LEU B 1 251 ? 14.211 24.484 -11.203 1 94.94 251 LEU B O 1
ATOM 4501 N N . LYS B 1 252 ? 12.945 24.328 -13.016 1 94.94 252 LYS B N 1
ATOM 4502 C CA . LYS B 1 252 ? 13.062 25.766 -13.281 1 94.94 252 LYS B CA 1
ATOM 4503 C C . LYS B 1 252 ? 12.445 26.594 -12.156 1 94.94 252 LYS B C 1
ATOM 4505 O O . LYS B 1 252 ? 13.008 27.609 -11.75 1 94.94 252 LYS B O 1
ATOM 4510 N N . ALA B 1 253 ? 11.344 26.156 -11.656 1 96.88 253 ALA B N 1
ATOM 4511 C CA . ALA B 1 253 ? 10.633 26.875 -10.602 1 96.88 253 ALA B CA 1
ATOM 4512 C C . ALA B 1 253 ? 11.477 26.938 -9.328 1 96.88 253 ALA B C 1
ATOM 4514 O O . ALA B 1 253 ? 11.641 28.016 -8.742 1 96.88 253 ALA B O 1
ATOM 4515 N N . VAL B 1 254 ? 12.055 25.844 -8.961 1 97.56 254 VAL B N 1
ATOM 4516 C CA . VAL B 1 254 ? 12.789 25.797 -7.699 1 97.56 254 VAL B CA 1
ATOM 4517 C C . VAL B 1 254 ? 14.094 26.578 -7.84 1 97.56 254 VAL B C 1
ATOM 4519 O O . VAL B 1 254 ? 14.562 27.203 -6.879 1 97.56 254 VAL B O 1
ATOM 4522 N N . LEU B 1 255 ? 14.703 26.5 -9 1 96.5 255 LEU B N 1
ATOM 4523 C CA . LEU B 1 255 ? 15.906 27.297 -9.242 1 96.5 255 LEU B CA 1
ATOM 4524 C C . LEU B 1 255 ? 15.609 28.781 -9.141 1 96.5 255 LEU B C 1
ATOM 4526 O O . LEU B 1 255 ? 16.375 29.547 -8.539 1 96.5 255 LEU B O 1
ATOM 4530 N N . ASN B 1 256 ? 14.508 29.156 -9.734 1 97.25 256 ASN B N 1
ATOM 4531 C CA . ASN B 1 256 ? 14.094 30.547 -9.656 1 97.25 256 ASN B CA 1
ATOM 4532 C C . ASN B 1 256 ? 13.867 30.984 -8.211 1 97.25 256 ASN B C 1
ATOM 4534 O O . ASN B 1 256 ? 14.289 32.094 -7.82 1 97.25 256 ASN B O 1
ATOM 4538 N N . LEU B 1 257 ? 13.25 30.156 -7.406 1 98.06 257 LEU B N 1
ATOM 4539 C CA . LEU B 1 257 ? 13.016 30.453 -5.996 1 98.06 257 LEU B CA 1
ATOM 4540 C C . LEU B 1 257 ? 14.336 30.578 -5.238 1 98.06 257 LEU B C 1
ATOM 4542 O O . LEU B 1 257 ? 14.516 31.516 -4.457 1 98.06 257 LEU B O 1
ATOM 4546 N N . PHE B 1 258 ? 15.219 29.719 -5.543 1 98.19 258 PHE B N 1
ATOM 4547 C CA . PHE B 1 258 ? 16.5 29.672 -4.859 1 98.19 258 PHE B CA 1
ATOM 4548 C C . PHE B 1 258 ? 17.344 30.906 -5.211 1 98.19 258 PHE B C 1
ATOM 4550 O O . PHE B 1 258 ? 18.062 31.438 -4.363 1 98.19 258 PHE B O 1
ATOM 4557 N N . GLU B 1 259 ? 17.234 31.391 -6.402 1 96.5 259 GLU B N 1
ATOM 4558 C CA . GLU B 1 259 ? 18.078 32.469 -6.914 1 96.5 259 GLU B CA 1
ATOM 4559 C C . GLU B 1 259 ? 17.531 33.844 -6.484 1 96.5 259 GLU B C 1
ATOM 4561 O O . GLU B 1 259 ? 17.906 34.875 -7.055 1 96.5 259 GLU B O 1
ATOM 4566 N N . GLY B 1 260 ? 16.672 33.844 -5.547 1 96.25 260 GLY B N 1
ATOM 4567 C CA . GLY B 1 260 ? 16.328 35.125 -4.934 1 96.25 260 GLY B CA 1
ATOM 4568 C C . GLY B 1 260 ? 14.859 35.469 -5.082 1 96.25 260 GLY B C 1
ATOM 4569 O O . GLY B 1 260 ? 14.375 36.438 -4.48 1 96.25 260 GLY B O 1
ATOM 4570 N N . ASN B 1 261 ? 14.062 34.688 -5.766 1 97.06 261 ASN B N 1
ATOM 4571 C CA . ASN B 1 261 ? 12.672 35.062 -6.031 1 97.06 261 ASN B CA 1
ATOM 4572 C C . ASN B 1 261 ? 11.727 34.375 -5.055 1 97.06 261 ASN B C 1
ATOM 4574 O O . ASN B 1 261 ? 10.516 34.562 -5.117 1 97.06 261 ASN B O 1
ATOM 4578 N N . GLY B 1 262 ? 12.227 33.594 -4.23 1 96.19 262 GLY B N 1
ATOM 4579 C CA . GLY B 1 262 ? 11.414 32.969 -3.199 1 96.19 262 GLY B CA 1
ATOM 4580 C C . GLY B 1 262 ? 11.234 33.844 -1.974 1 96.19 262 GLY B C 1
ATOM 4581 O O . GLY B 1 262 ? 12.016 34.781 -1.75 1 96.19 262 GLY B O 1
ATOM 4582 N N . ARG B 1 263 ? 10.305 33.594 -1.208 1 94.81 263 ARG B N 1
ATOM 4583 C CA . ARG B 1 263 ? 10.094 34.312 0.047 1 94.81 263 ARG B CA 1
ATOM 4584 C C . ARG B 1 263 ? 11.203 33.969 1.049 1 94.81 263 ARG B C 1
ATOM 4586 O O . ARG B 1 263 ? 11.375 32.812 1.435 1 94.81 263 ARG B O 1
ATOM 4593 N N . GLY B 1 264 ? 11.922 35 1.394 1 95.44 264 GLY B N 1
ATOM 4594 C CA . GLY B 1 264 ? 13.008 34.812 2.348 1 95.44 264 GLY B CA 1
ATOM 4595 C C . GLY B 1 264 ? 14.273 34.281 1.713 1 95.44 264 GLY B C 1
ATOM 4596 O O . GLY B 1 264 ? 15.25 34 2.41 1 95.44 264 GLY B O 1
ATOM 4597 N N . ALA B 1 265 ? 14.297 34.156 0.432 1 96.94 265 ALA B N 1
ATOM 4598 C CA . ALA B 1 265 ? 15.438 33.594 -0.258 1 96.94 265 ALA B CA 1
ATOM 4599 C C . ALA B 1 265 ? 16.672 34.5 -0.156 1 96.94 265 ALA B C 1
ATOM 4601 O O . ALA B 1 265 ? 17.797 34.031 -0.329 1 96.94 265 ALA B O 1
ATOM 4602 N N . THR B 1 266 ? 16.484 35.781 0.099 1 97 266 THR B N 1
ATOM 4603 C CA . THR B 1 266 ? 17.594 36.719 0.121 1 97 266 THR B CA 1
ATOM 4604 C C . THR B 1 266 ? 18.141 36.875 1.537 1 97 266 THR B C 1
ATOM 4606 O O . THR B 1 266 ? 19.125 37.594 1.749 1 97 266 THR B O 1
ATOM 4609 N N . LEU B 1 267 ? 17.516 36.281 2.529 1 97.44 267 LEU B N 1
ATOM 4610 C CA . LEU B 1 267 ? 18.047 36.312 3.891 1 97.44 267 LEU B CA 1
ATOM 4611 C C . LEU B 1 267 ? 19.406 35.656 3.977 1 97.44 267 LEU B C 1
ATOM 4613 O O . LEU B 1 267 ? 19.688 34.719 3.238 1 97.44 267 LEU B O 1
ATOM 4617 N N . GLU B 1 268 ? 20.188 36.156 4.914 1 97.31 268 GLU B N 1
ATOM 4618 C CA . GLU B 1 268 ? 21.531 35.625 5.105 1 97.31 268 GLU B CA 1
ATOM 4619 C C . GLU B 1 268 ? 21.484 34.125 5.344 1 97.31 268 GLU B C 1
ATOM 4621 O O . GLU B 1 268 ? 22.359 33.375 4.875 1 97.31 268 GLU B O 1
ATOM 4626 N N . SER B 1 269 ? 20.484 33.625 6.004 1 97.62 269 SER B N 1
ATOM 4627 C CA . SER B 1 269 ? 20.359 32.219 6.359 1 97.62 269 SER B CA 1
ATOM 4628 C C . SER B 1 269 ? 20.109 31.344 5.129 1 97.62 269 SER B C 1
ATOM 4630 O O . SER B 1 269 ? 20.438 30.156 5.117 1 97.62 269 SER B O 1
ATOM 4632 N N . ALA B 1 270 ? 19.531 31.922 4.031 1 98.06 270 ALA B N 1
ATOM 4633 C CA . ALA B 1 270 ? 19.016 31.109 2.936 1 98.06 270 ALA B CA 1
ATOM 4634 C C . ALA B 1 270 ? 19.734 31.422 1.63 1 98.06 270 ALA B C 1
ATOM 4636 O O . ALA B 1 270 ? 19.859 30.562 0.761 1 98.06 270 ALA B O 1
ATOM 4637 N N . ALA B 1 271 ? 20.266 32.656 1.507 1 98 271 ALA B N 1
ATOM 4638 C CA . ALA B 1 271 ? 20.891 33.094 0.252 1 98 271 ALA B CA 1
ATOM 4639 C C . ALA B 1 271 ? 22.125 32.25 -0.05 1 98 271 ALA B C 1
ATOM 4641 O O . ALA B 1 271 ? 23.141 32.375 0.638 1 98 271 ALA B O 1
ATOM 4642 N N . GLY B 1 272 ? 21.969 31.391 -1.045 1 97.88 272 GLY B N 1
ATOM 4643 C CA . GLY B 1 272 ? 23.109 30.594 -1.476 1 97.88 272 GLY B CA 1
ATOM 4644 C C . GLY B 1 272 ? 23.5 29.531 -0.469 1 97.88 272 GLY B C 1
ATOM 4645 O O . GLY B 1 272 ? 24.656 29.125 -0.41 1 97.88 272 GLY B O 1
ATOM 4646 N N . THR B 1 273 ? 22.688 29.203 0.414 1 98.5 273 THR B N 1
ATOM 4647 C CA . THR B 1 273 ? 23.016 28.234 1.44 1 98.5 273 THR B CA 1
ATOM 4648 C C . THR B 1 273 ? 22.234 26.938 1.235 1 98.5 273 THR B C 1
ATOM 4650 O O . THR B 1 273 ? 21.266 26.906 0.462 1 98.5 273 THR B O 1
ATOM 4653 N N . ALA B 1 274 ? 22.625 25.859 1.981 1 98.44 274 ALA B N 1
ATOM 4654 C CA . ALA B 1 274 ? 21.891 24.594 1.956 1 98.44 274 ALA B CA 1
ATOM 4655 C C . ALA B 1 274 ? 20.484 24.766 2.521 1 98.44 274 ALA B C 1
ATOM 4657 O O . ALA B 1 274 ? 19.547 24.109 2.07 1 98.44 274 ALA B O 1
ATOM 4658 N N . TRP B 1 275 ? 20.344 25.672 3.486 1 98.19 275 TRP B N 1
ATOM 4659 C CA . TRP B 1 275 ? 19.016 25.984 4.02 1 98.19 275 TRP B CA 1
ATOM 4660 C C . TRP B 1 275 ? 18.141 26.609 2.943 1 98.19 275 TRP B C 1
ATOM 4662 O O . TRP B 1 275 ? 16.953 26.297 2.854 1 98.19 275 TRP B O 1
ATOM 4672 N N . GLY B 1 276 ? 18.766 27.391 2.162 1 98.25 276 GLY B N 1
ATOM 4673 C CA . GLY B 1 276 ? 18.047 27.969 1.037 1 98.25 276 GLY B CA 1
ATOM 4674 C C . GLY B 1 276 ? 17.578 26.938 0.04 1 98.25 276 GLY B C 1
ATOM 4675 O O . GLY B 1 276 ? 16.484 27.062 -0.517 1 98.25 276 GLY B O 1
ATOM 4676 N N . LEU B 1 277 ? 18.375 25.906 -0.188 1 98.44 277 LEU B N 1
ATOM 4677 C CA . LEU B 1 277 ? 17.984 24.812 -1.077 1 98.44 277 LEU B CA 1
ATOM 4678 C C . LEU B 1 277 ? 16.703 24.141 -0.582 1 98.44 277 LEU B C 1
ATOM 4680 O O . LEU B 1 277 ? 15.742 23.984 -1.34 1 98.44 277 LEU B O 1
ATOM 4684 N N . VAL B 1 278 ? 16.656 23.797 0.659 1 98.06 278 VAL B N 1
ATOM 4685 C CA . VAL B 1 278 ? 15.523 23.094 1.265 1 98.06 278 VAL B CA 1
ATOM 4686 C C . VAL B 1 278 ? 14.266 23.969 1.176 1 98.06 278 VAL B C 1
ATOM 4688 O O . VAL B 1 278 ? 13.203 23.5 0.763 1 98.06 278 VAL B O 1
ATOM 4691 N N . ASN B 1 279 ? 14.445 25.25 1.455 1 97.81 279 ASN B N 1
ATOM 4692 C CA . ASN B 1 279 ? 13.289 26.125 1.517 1 97.81 279 ASN B CA 1
ATOM 4693 C C . ASN B 1 279 ? 12.742 26.438 0.125 1 97.81 279 ASN B C 1
ATOM 4695 O O . ASN B 1 279 ? 11.547 26.672 -0.039 1 97.81 279 ASN B O 1
ATOM 4699 N N . SER B 1 280 ? 13.586 26.391 -0.869 1 98.12 280 SER B N 1
ATOM 4700 C CA . SER B 1 280 ? 13.078 26.547 -2.229 1 98.12 280 SER B CA 1
ATOM 4701 C C . SER B 1 280 ? 12.172 25.375 -2.615 1 98.12 280 SER B C 1
ATOM 4703 O O . SER B 1 280 ? 11.133 25.578 -3.242 1 98.12 280 SER B O 1
ATOM 4705 N N . VAL B 1 281 ? 12.531 24.203 -2.197 1 98.06 281 VAL B N 1
ATOM 4706 C CA . VAL B 1 281 ? 11.734 23.016 -2.494 1 98.06 281 VAL B CA 1
ATOM 4707 C C . VAL B 1 281 ? 10.445 23.047 -1.681 1 98.06 281 VAL B C 1
ATOM 4709 O O . VAL B 1 281 ? 9.367 22.766 -2.207 1 98.06 281 VAL B O 1
ATOM 4712 N N . THR B 1 282 ? 10.547 23.375 -0.41 1 97.19 282 THR B N 1
ATOM 4713 C CA . THR B 1 282 ? 9.359 23.406 0.436 1 97.19 282 THR B CA 1
ATOM 4714 C C . THR B 1 282 ? 8.375 24.469 -0.05 1 97.19 282 THR B C 1
ATOM 4716 O O . THR B 1 282 ? 7.164 24.234 -0.041 1 97.19 282 THR B O 1
ATOM 4719 N N . GLU B 1 283 ? 8.922 25.594 -0.478 1 97 283 GLU B N 1
ATOM 4720 C CA . GLU B 1 283 ? 8.047 26.625 -1.02 1 97 283 GLU B CA 1
ATOM 4721 C C . GLU B 1 283 ? 7.387 26.156 -2.316 1 97 283 GLU B C 1
ATOM 4723 O O . GLU B 1 283 ? 6.199 26.406 -2.531 1 97 283 GLU B O 1
ATOM 4728 N N . TYR B 1 284 ? 8.141 25.562 -3.162 1 97.06 284 TYR B N 1
ATOM 4729 C CA . TYR B 1 284 ? 7.59 25.031 -4.402 1 97.06 284 TYR B CA 1
ATOM 4730 C C . TYR B 1 284 ? 6.422 24.094 -4.117 1 97.06 284 TYR B C 1
ATOM 4732 O O . TYR B 1 284 ? 5.344 24.234 -4.695 1 97.06 284 TYR B O 1
ATOM 4740 N N . VAL B 1 285 ? 6.539 23.172 -3.18 1 96.19 285 VAL B N 1
ATOM 4741 C CA . VAL B 1 285 ? 5.547 22.156 -2.85 1 96.19 285 VAL B CA 1
ATOM 4742 C C . VAL B 1 285 ? 4.328 22.812 -2.205 1 96.19 285 VAL B C 1
ATOM 4744 O O . VAL B 1 285 ? 3.188 22.516 -2.574 1 96.19 285 VAL B O 1
ATOM 4747 N N . ASP B 1 286 ? 4.574 23.766 -1.307 1 93.94 286 ASP B N 1
ATOM 4748 C CA . ASP B 1 286 ? 3.49 24.312 -0.501 1 93.94 286 ASP B CA 1
ATOM 4749 C C . ASP B 1 286 ? 2.717 25.391 -1.277 1 93.94 286 ASP B C 1
ATOM 4751 O O . ASP B 1 286 ? 1.519 25.562 -1.062 1 93.94 286 ASP B O 1
ATOM 4755 N N . HIS B 1 287 ? 3.416 26.047 -2.271 1 92 287 HIS B N 1
ATOM 4756 C CA . HIS B 1 287 ? 2.785 27.266 -2.791 1 92 287 HIS B CA 1
ATOM 4757 C C . HIS B 1 287 ? 2.654 27.203 -4.309 1 92 287 HIS B C 1
ATOM 4759 O O . HIS B 1 287 ? 1.793 27.875 -4.887 1 92 287 HIS B O 1
ATOM 4765 N N . GLN B 1 288 ? 3.465 26.453 -5.008 1 91.75 288 GLN B N 1
ATOM 4766 C CA . GLN B 1 288 ? 3.537 26.672 -6.449 1 91.75 288 GLN B CA 1
ATOM 4767 C C . GLN B 1 288 ? 3.145 25.406 -7.207 1 91.75 288 GLN B C 1
ATOM 4769 O O . GLN B 1 288 ? 2.668 25.484 -8.344 1 91.75 288 GLN B O 1
ATOM 4774 N N . GLN B 1 289 ? 3.43 24.281 -6.629 1 90.56 289 GLN B N 1
ATOM 4775 C CA . GLN B 1 289 ? 3.186 23.031 -7.348 1 90.56 289 GLN B CA 1
ATOM 4776 C C . GLN B 1 289 ? 1.728 22.922 -7.785 1 90.56 289 GLN B C 1
ATOM 4778 O O . GLN B 1 289 ? 0.816 23.203 -7.008 1 90.56 289 GLN B O 1
ATOM 4783 N N . ARG B 1 290 ? 1.579 22.578 -9.016 1 86.69 290 ARG B N 1
ATOM 4784 C CA . ARG B 1 290 ? 0.235 22.469 -9.57 1 86.69 290 ARG B CA 1
ATOM 4785 C C . ARG B 1 290 ? -0.598 21.453 -8.805 1 86.69 290 ARG B C 1
ATOM 4787 O O . ARG B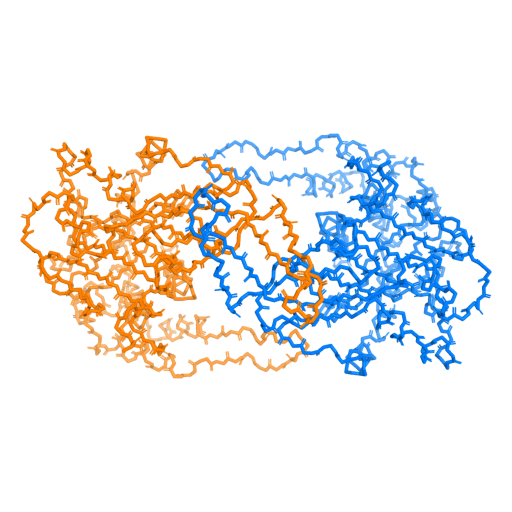 1 290 ? -0.102 20.391 -8.438 1 86.69 290 ARG B O 1
ATOM 4794 N N . ALA B 1 291 ? -1.816 21.859 -8.453 1 85.88 291 ALA B N 1
ATOM 4795 C CA . ALA B 1 291 ? -2.789 21.016 -7.777 1 85.88 291 ALA B CA 1
ATOM 4796 C C . ALA B 1 291 ? -4.211 21.328 -8.227 1 85.88 291 ALA B C 1
ATOM 4798 O O . ALA B 1 291 ? -4.488 22.453 -8.672 1 85.88 291 ALA B O 1
ATOM 4799 N N . ARG B 1 292 ? -5.078 20.375 -8.172 1 82.5 292 ARG B N 1
ATOM 4800 C CA . ARG B 1 292 ? -6.473 20.547 -8.57 1 82.5 292 ARG B CA 1
ATOM 4801 C C . ARG B 1 292 ? -7.148 21.641 -7.738 1 82.5 292 ARG B C 1
ATOM 4803 O O . ARG B 1 292 ? -7.965 22.406 -8.25 1 82.5 292 ARG B O 1
ATOM 4810 N N . ASN B 1 293 ? -6.93 21.688 -6.488 1 82.12 293 ASN B N 1
ATOM 4811 C CA . ASN B 1 293 ? -7.395 22.688 -5.547 1 82.12 293 ASN B CA 1
ATOM 4812 C C . ASN B 1 293 ? -6.504 22.766 -4.309 1 82.12 293 ASN B C 1
ATOM 4814 O O . ASN B 1 293 ? -5.543 22 -4.188 1 82.12 293 ASN B O 1
ATOM 4818 N N . ALA B 1 294 ? -6.848 23.688 -3.432 1 80.06 294 ALA B N 1
ATOM 4819 C CA . ALA B 1 294 ? -6.035 23.938 -2.246 1 80.06 294 ALA B CA 1
ATOM 4820 C C . ALA B 1 294 ? -5.98 22.719 -1.339 1 80.06 294 ALA B C 1
ATOM 4822 O O . ALA B 1 294 ? -4.957 22.453 -0.704 1 80.06 294 ALA B O 1
ATOM 4823 N N . GLY B 1 295 ? -7.059 22.031 -1.302 1 82.31 295 GLY B N 1
ATOM 4824 C CA . GLY B 1 295 ? -7.094 20.828 -0.482 1 82.31 295 GLY B CA 1
ATOM 4825 C C . GLY B 1 295 ? -6.164 19.734 -0.981 1 82.31 295 GLY B C 1
ATOM 4826 O O . GLY B 1 295 ? -5.477 19.094 -0.188 1 82.31 295 GLY B O 1
ATOM 4827 N N . ASN B 1 296 ? -6.141 19.578 -2.248 1 86.44 296 ASN B N 1
ATOM 4828 C CA . ASN B 1 296 ? -5.234 18.609 -2.84 1 86.44 296 ASN B CA 1
ATOM 4829 C C . ASN B 1 296 ? -3.773 19 -2.625 1 86.44 296 ASN B C 1
ATOM 4831 O O . ASN B 1 296 ? -2.924 18.125 -2.406 1 86.44 296 ASN B O 1
ATOM 4835 N N . ARG B 1 297 ? -3.533 20.266 -2.686 1 87.94 297 ARG B N 1
ATOM 4836 C CA . ARG B 1 297 ? -2.178 20.75 -2.441 1 87.94 297 ARG B CA 1
ATOM 4837 C C . ARG B 1 297 ? -1.743 20.453 -1.009 1 87.94 297 ARG B C 1
ATOM 4839 O O . ARG B 1 297 ? -0.639 19.953 -0.779 1 87.94 297 ARG B O 1
ATOM 4846 N N . LEU B 1 298 ? -2.65 20.766 -0.115 1 88.25 298 LEU B N 1
ATOM 4847 C CA . LEU B 1 298 ? -2.361 20.516 1.293 1 88.25 298 LEU B CA 1
ATOM 4848 C C . LEU B 1 298 ? -2.125 19.031 1.546 1 88.25 298 LEU B C 1
ATOM 4850 O O . LEU B 1 298 ? -1.151 18.656 2.205 1 88.25 298 LEU B O 1
ATOM 4854 N N . ASP B 1 299 ? -3.002 18.25 0.981 1 89.25 299 ASP B N 1
ATOM 4855 C CA . ASP B 1 299 ? -2.895 16.812 1.144 1 89.25 299 ASP B CA 1
ATOM 4856 C C . ASP B 1 299 ? -1.558 16.297 0.615 1 89.25 299 ASP B C 1
ATOM 4858 O O . ASP B 1 299 ? -0.873 15.523 1.29 1 89.25 299 ASP B O 1
ATOM 4862 N N . SER B 1 300 ? -1.129 16.703 -0.538 1 92.06 300 SER B N 1
ATOM 4863 C CA . SER B 1 300 ? 0.141 16.312 -1.136 1 92.06 300 SER B CA 1
ATOM 4864 C C . SER B 1 300 ? 1.321 16.781 -0.292 1 92.06 300 SER B C 1
ATOM 4866 O O . SER B 1 300 ? 2.258 16.016 -0.045 1 92.06 300 SER B O 1
ATOM 4868 N N . ALA B 1 301 ? 1.232 17.984 0.186 1 92.69 301 ALA B N 1
ATOM 4869 C CA . ALA B 1 301 ? 2.326 18.641 0.89 1 92.69 301 ALA B CA 1
ATOM 4870 C C . ALA B 1 301 ? 2.598 17.969 2.234 1 92.69 301 ALA B C 1
ATOM 4872 O O . ALA B 1 301 ? 3.744 17.906 2.686 1 92.69 301 ALA B O 1
ATOM 4873 N N . TRP B 1 302 ? 1.541 17.469 2.771 1 90.88 302 TRP B N 1
ATOM 4874 C CA . TRP B 1 302 ? 1.699 16.984 4.137 1 90.88 302 TRP B CA 1
ATOM 4875 C C . TRP B 1 302 ? 1.763 15.461 4.168 1 90.88 302 TRP B C 1
ATOM 4877 O O . TRP B 1 302 ? 2.365 14.883 5.07 1 90.88 302 TRP B O 1
ATOM 4887 N N . PHE B 1 303 ? 1.151 14.852 3.115 1 90.12 303 PHE B N 1
ATOM 4888 C CA . PHE B 1 303 ? 0.986 13.414 3.281 1 90.12 303 PHE B CA 1
ATOM 4889 C C . PHE B 1 303 ? 1.366 12.672 2.006 1 90.12 303 PHE B C 1
ATOM 4891 O O . PHE B 1 303 ? 1.466 11.445 2 1 90.12 303 PHE B O 1
ATOM 4898 N N . GLY B 1 304 ? 1.587 13.352 0.978 1 91.88 304 GLY B N 1
ATOM 4899 C CA . GLY B 1 304 ? 1.745 12.703 -0.314 1 91.88 304 GLY B CA 1
ATOM 4900 C C . GLY B 1 304 ? 3.105 12.945 -0.941 1 91.88 304 GLY B C 1
ATOM 4901 O O . GLY B 1 304 ? 4.125 12.93 -0.249 1 91.88 304 GLY B O 1
ATOM 4902 N N . ALA B 1 305 ? 3.057 13.078 -2.264 1 91.75 305 ALA B N 1
ATOM 4903 C CA . ALA B 1 305 ? 4.273 13.227 -3.059 1 91.75 305 ALA B CA 1
ATOM 4904 C C . ALA B 1 305 ? 5.035 14.492 -2.674 1 91.75 305 ALA B C 1
ATOM 4906 O O . ALA B 1 305 ? 6.266 14.516 -2.711 1 91.75 305 ALA B O 1
ATOM 4907 N N . GLY B 1 306 ? 4.301 15.469 -2.344 1 94.38 306 GLY B N 1
ATOM 4908 C CA . GLY B 1 306 ? 4.949 16.688 -1.892 1 94.38 306 GLY B CA 1
ATOM 4909 C C . GLY B 1 306 ? 5.742 16.5 -0.612 1 94.38 306 GLY B C 1
ATOM 4910 O O . GLY B 1 306 ? 6.863 17 -0.492 1 94.38 306 GLY B O 1
ATOM 4911 N N . ALA B 1 307 ? 5.102 15.859 0.296 1 93.56 307 ALA B N 1
ATOM 4912 C CA . ALA B 1 307 ? 5.797 15.57 1.548 1 93.56 307 ALA B CA 1
ATOM 4913 C C . ALA B 1 307 ? 7.07 14.766 1.295 1 93.56 307 ALA B C 1
ATOM 4915 O O . ALA B 1 307 ? 8.117 15.055 1.882 1 93.56 307 ALA B O 1
ATOM 4916 N N . ALA B 1 308 ? 7.004 13.789 0.441 1 92.94 308 ALA B N 1
ATOM 4917 C CA . ALA B 1 308 ? 8.156 12.961 0.1 1 92.94 308 ALA B CA 1
ATOM 4918 C C . ALA B 1 308 ? 9.266 13.797 -0.537 1 92.94 308 ALA B C 1
ATOM 4920 O O . ALA B 1 308 ? 10.445 13.594 -0.249 1 92.94 308 ALA B O 1
ATOM 4921 N N . LEU B 1 309 ? 8.875 14.664 -1.4 1 94.5 309 LEU B N 1
ATOM 4922 C CA . LEU B 1 309 ? 9.844 15.531 -2.062 1 94.5 309 LEU B CA 1
ATOM 4923 C C . LEU B 1 309 ? 10.562 16.422 -1.049 1 94.5 309 LEU B C 1
ATOM 4925 O O . LEU B 1 309 ? 11.781 16.578 -1.116 1 94.5 309 LEU B O 1
ATOM 4929 N N . LYS B 1 310 ? 9.844 16.938 -0.119 1 95.75 310 LYS B N 1
ATOM 4930 C CA . LYS B 1 310 ? 10.445 17.766 0.928 1 95.75 310 LYS B CA 1
ATOM 4931 C C . LYS B 1 310 ? 11.422 16.953 1.771 1 95.75 310 LYS B C 1
ATOM 4933 O O . LYS B 1 310 ? 12.5 17.438 2.113 1 95.75 310 LYS B O 1
ATOM 4938 N N . GLN B 1 311 ? 11.039 15.781 2.062 1 93.38 311 GLN B N 1
ATOM 4939 C CA . GLN B 1 311 ? 11.914 14.922 2.84 1 93.38 311 GLN B CA 1
ATOM 4940 C C . GLN B 1 311 ? 13.203 14.617 2.08 1 93.38 311 GLN B C 1
ATOM 4942 O O . GLN B 1 311 ? 14.297 14.648 2.656 1 93.38 311 GLN B O 1
ATOM 4947 N N . ARG B 1 312 ? 13.078 14.328 0.833 1 93.81 312 ARG B N 1
ATOM 4948 C CA . ARG B 1 312 ? 14.258 14.078 0.017 1 93.81 312 ARG B CA 1
ATOM 4949 C C . ARG B 1 312 ? 15.164 15.305 -0.026 1 93.81 312 ARG B C 1
ATOM 4951 O O . ARG B 1 312 ? 16.391 15.18 -0.006 1 93.81 312 ARG B O 1
ATOM 4958 N N . ALA B 1 313 ? 14.539 16.438 -0.124 1 96.38 313 ALA B N 1
ATOM 4959 C CA . ALA B 1 313 ? 15.312 17.672 -0.126 1 96.38 313 ALA B CA 1
ATOM 4960 C C . ALA B 1 313 ? 16.094 17.828 1.177 1 96.38 313 ALA B C 1
ATOM 4962 O O . ALA B 1 313 ? 17.266 18.188 1.16 1 96.38 313 ALA B O 1
ATOM 4963 N N . TRP B 1 314 ? 15.422 17.609 2.275 1 95.38 314 TRP B N 1
ATOM 4964 C CA . TRP B 1 314 ? 16.062 17.688 3.578 1 95.38 314 TRP B CA 1
ATOM 4965 C C . TRP B 1 314 ? 17.234 16.703 3.676 1 95.38 314 TRP B C 1
ATOM 4967 O O . TRP B 1 314 ? 18.344 17.094 4.047 1 95.38 314 TRP B O 1
ATOM 4977 N N . ASP B 1 315 ? 17 15.477 3.295 1 93.19 315 ASP B N 1
ATOM 4978 C CA . ASP B 1 315 ? 18.031 14.438 3.377 1 93.19 315 ASP B CA 1
ATOM 4979 C C . ASP B 1 315 ? 19.234 14.789 2.506 1 93.19 315 ASP B C 1
ATOM 4981 O O . ASP B 1 315 ? 20.375 14.617 2.926 1 93.19 315 ASP B O 1
ATOM 4985 N N . ALA B 1 316 ? 18.953 15.219 1.319 1 95.19 316 ALA B N 1
ATOM 4986 C CA . ALA B 1 316 ? 20.016 15.609 0.409 1 95.19 316 ALA B CA 1
ATOM 4987 C C . ALA B 1 316 ? 20.828 16.781 0.979 1 95.19 316 ALA B C 1
ATOM 4989 O O . ALA B 1 316 ? 22.047 16.812 0.847 1 95.19 316 ALA B O 1
ATOM 4990 N N . ALA B 1 317 ? 20.156 17.703 1.586 1 96.94 317 ALA B N 1
ATOM 4991 C CA . ALA B 1 317 ? 20.844 18.859 2.174 1 96.94 317 ALA B CA 1
ATOM 4992 C C . ALA B 1 317 ? 21.719 18.438 3.35 1 96.94 317 ALA B C 1
ATOM 4994 O O . ALA B 1 317 ? 22.812 18.969 3.539 1 96.94 317 ALA B O 1
ATOM 4995 N N . ILE B 1 318 ? 21.203 17.516 4.113 1 94.88 318 ILE B N 1
ATOM 4996 C CA . ILE B 1 318 ? 21.969 17 5.254 1 94.88 318 ILE B CA 1
ATOM 4997 C C . ILE B 1 318 ? 23.25 16.344 4.762 1 94.88 318 ILE B C 1
ATOM 4999 O O . ILE B 1 318 ? 24.297 16.453 5.41 1 94.88 318 ILE B O 1
ATOM 5003 N N . GLU B 1 319 ? 23.141 15.703 3.633 1 94.62 319 GLU B N 1
ATOM 5004 C CA . GLU B 1 319 ? 24.328 15.086 3.049 1 94.62 319 GLU B CA 1
ATOM 5005 C C . GLU B 1 319 ? 25.375 16.141 2.711 1 94.62 319 GLU B C 1
ATOM 5007 O O . GLU B 1 319 ? 26.578 15.844 2.693 1 94.62 319 GLU B O 1
ATOM 5012 N N . LEU B 1 320 ? 24.969 17.359 2.449 1 95.31 320 LEU B N 1
ATOM 5013 C CA . LEU B 1 320 ? 25.906 18.438 2.086 1 95.31 320 LEU B CA 1
ATOM 5014 C C . LEU B 1 320 ? 26.703 18.906 3.299 1 95.31 320 LEU B C 1
ATOM 5016 O O . LEU B 1 320 ? 27.75 19.516 3.152 1 95.31 320 LEU B O 1
ATOM 5020 N N . ILE B 1 321 ? 26.156 18.703 4.445 1 93.38 321 ILE B N 1
ATOM 5021 C CA . ILE B 1 321 ? 26.844 19.188 5.629 1 93.38 321 ILE B CA 1
ATOM 5022 C C . ILE B 1 321 ? 27.5 18.031 6.367 1 93.38 321 ILE B C 1
ATOM 5024 O O . ILE B 1 321 ? 28.141 18.234 7.406 1 93.38 321 ILE B O 1
ATOM 5028 N N . ALA B 1 322 ? 27.328 16.781 5.984 1 83.5 322 ALA B N 1
ATOM 5029 C CA . ALA B 1 322 ? 28 15.625 6.566 1 83.5 322 ALA B CA 1
ATOM 5030 C C . ALA B 1 322 ? 29.453 15.539 6.102 1 83.5 322 ALA B C 1
ATOM 5032 O O . ALA B 1 322 ? 29.797 16.062 5.035 1 83.5 322 ALA B O 1
#

Sequence (644 aa):
MSHLVQTMAYVGATPWHGLGNQLESNQPLEVWADAAGMNWRIEETDVMYRAGSHDLDPLHSFPQQKVLFRSDTKKPLATVSKRYQVVQPSEILDFYRDLTEVGGYQLETAGVLKEGRKLWALARTGQSTKIAGVDEVRGYLLLATACDGTLATTAQFTSVRVVCNNTLQIALGRSRGAVKVPHRSQFDPRAVKEELGIAISSWDGFMVRMHELADRKVSQVESERFFQRLFTYPWTKPDSNGPDKVNERGLKAVLNLFEGNGRGATLESAAGTAWGLVNSVTEYVDHQQRARNAGNRLDSAWFGAGAALKQRAWDAAIELIAMSHLVQTMAYVGATPWHGLGNQLESNQPLEVWADAAGMNWRIEETDVMYRAGSHDLDPLHSFPQQKVLFRSDTKKPLATVSKRYQVVQPSEILDFYRDLTEVGGYQLETAGVLKEGRKLWALARTGQSTKIAGVDEVRGYLLLATACDGTLATTAQFTSVRVVCNNTLQIALGRSRGAVKVPHRSQFDPRAVKEELGIAISSWDGFMVRMHELADRKVSQVESERFFQRLFTYPWTKPDSNGPDKVNERGLKAVLNLFEGNGRGATLESAAGTAWGLVNSVTEYVDHQQRARNAGNRLDSAWFGAGAALKQRAWDAAIELIA

pLDDT: mean 89.31, std 12.91, range [27.77, 98.56]

Nearest PDB structures (foldseek):
  3e8j-assembly1_B  TM=1.865E-01  e=2.374E+00  Leishmania naiffi
  4frt-assembly2_B  TM=2.605E-01  e=4.745E+00  Pseudomonas aeruginosa PAO1
  7vcf-assembly1_F  TM=2.220E-01  e=4.228E+00  Chlamydomonas reinhardtii
  3rfz-assembly3_B  TM=2.178E-01  e=5.027E+00  Escherichia coli
  7vcf-assembly1_F  TM=2.586E-01  e=2.384E+00  Chlamydomonas reinhardtii

Radius of gyration: 28.43 Å; Cα contacts (8 Å, |Δi|>4): 1270; chains: 2; bounding box: 70×73×62 Å

Solvent-accessible surface area (backbone atoms only — not comparable to full-atom values): 33888 Å² total; per-residue (Å²): 134,79,66,71,38,49,35,24,19,32,33,82,72,79,52,90,68,70,65,54,39,81,45,68,80,88,60,56,67,69,57,48,24,56,48,9,61,33,73,52,43,75,39,76,36,55,28,26,35,47,72,58,93,49,91,83,37,61,76,43,76,36,77,67,29,24,32,32,22,36,62,80,77,59,46,72,64,31,74,42,51,60,68,55,42,82,80,46,50,57,54,61,56,53,62,41,48,62,36,42,74,72,60,59,26,41,80,33,36,30,31,24,34,76,58,62,34,27,41,40,37,34,24,35,50,75,49,68,48,54,41,85,76,70,52,40,37,33,34,29,41,35,43,35,37,34,70,61,74,86,36,50,34,33,38,31,41,27,33,34,33,65,76,59,60,31,68,43,75,43,63,52,77,76,43,58,38,57,49,72,45,52,39,79,43,79,87,48,67,68,60,51,50,54,58,45,57,72,43,58,65,38,56,61,56,48,50,55,49,50,47,53,26,27,68,36,73,50,52,71,65,53,49,51,52,52,46,48,60,72,37,44,38,72,48,76,58,68,78,51,86,52,68,61,45,63,47,59,69,60,43,51,50,31,50,47,19,37,74,45,73,29,68,57,15,71,37,78,34,16,42,51,12,37,36,16,52,36,50,19,48,27,40,34,38,70,72,62,53,88,53,96,42,58,63,52,32,51,47,25,36,70,71,36,69,35,28,51,51,41,48,51,41,46,53,55,40,50,58,71,74,102,134,78,67,72,37,50,35,22,19,33,34,81,72,79,54,89,70,70,65,53,39,83,43,70,80,89,61,56,66,70,56,48,25,55,47,10,61,34,74,52,43,74,39,76,35,55,28,25,34,48,74,59,94,50,91,83,36,61,76,40,75,37,76,67,29,25,33,32,22,35,64,79,78,58,46,73,65,30,73,42,52,60,68,55,40,80,79,46,51,57,54,62,58,54,63,43,48,61,36,42,76,72,60,59,27,41,80,31,38,31,30,24,34,76,61,62,34,27,41,40,37,35,24,36,51,74,49,68,48,55,42,84,78,70,51,40,36,34,34,29,41,36,42,35,37,35,72,61,75,84,36,49,35,33,38,31,41,29,32,33,32,63,78,61,60,28,67,42,76,42,63,51,79,76,43,58,39,58,48,73,46,54,39,80,43,78,88,50,65,67,61,51,50,54,58,45,58,70,44,58,67,39,55,61,56,48,51,53,49,51,49,51,26,28,68,36,74,50,51,72,66,54,51,51,51,52,46,49,60,74,36,43,39,72,47,76,57,65,77,51,86,52,68,60,44,62,44,58,68,60,43,52,51,31,50,47,19,39,75,46,71,30,68,56,17,70,37,78,33,16,44,51,12,37,35,16,53,37,50,18,47,27,40,35,38,70,73,62,52,88,53,95,42,58,63,53,33,50,47,25,36,70,71,35,69,35,28,52,50,40,49,50,39,47,54,55,41,50,57,71,74,102

Organism: Cupriavidus necator (strain ATCC 17699 / DSM 428 / KCTC 22496 / NCIMB 10442 / H16 / Stanier 337) (NCBI:txid381666)

InterPro domains:
  IPR017686 Phage/plasmid-like protein [TIGR03299] (6-317)
  IPR026325 Protein of unknown function DUF932 [PF06067] (76-302)

Foldseek 3Di:
DVPLQKEKEFEDDQALLNHFHYDYWPDDLVVRCVRQVQPWWKDKDWDWDFPDDDPPGDIDTDRQKIWIATPVPRHTQAIDGPLFADDGSSNQSVLCVCCVVPQVKTWGMWHAHRSRQKTKTKIWRPDWDDAPNHWIKTKMWMWMDGRHQLFFTKIFIWIATPQQRFIATQQDPPRHRMDGDHRSDYDDSVVRVVVNVVCVVSVVVSVVLLNLQLPAAADPVRLLVLLQVLQFAQPPPPPPPDGTDGPPVLSVQLVVCCCPPNGCNPPSSQNRTLSVSLVSLSSCQQNPDDDPGSSRSVCCCVPRVNNVSSVSSSVSSSVSSD/DVPLQKEKEFEDDQALLNHFHYDYWPDDLVVRCVRQVQPWWKDKDWDWDFPDDDPPGDIDTDRQKIWIATPVPRHTQAIDGPLFADDGSSNQSVLCVCCVVPQVKTWGMWHAHRSRQKTKTKIWRPDWDDAVPHFIKTKMWMWMDGRHQLFFTKIFIWIATPQQRFIATQQDPPRSRMDGDHRSDYDDSVVRVVVSVVCVVSVVVSVVLLNLQLPAAADPVRLLVLLQVLQFAQPPPVPPPDGTDGPPVLSVQLVVCCCPPNGCNPPSSQNRTLSVSLVSLSSCQQNPDDDPGSSRSVCCCVPRVNNVSSVSSSVSSSVSSD